Protein 6D0F (pdb70)

Foldseek 3Di:
DDLVVLLVLLVVLDFDFDAFPVVVVVGLVVLLVVVLVSVLSSQVSNPLLVVDDPVVNCLLCLQQVQLLLLLVQLVVCLVPQQWTPSGPVDIGGLVPDVSVLVVLSNVLSPLCNVLVPDPSNSSLLSNLSSLPRCLVVPVSNVSSVVSNVVSLVSQLVVCVVVVDDPVVSVVVSVSSVVVSVSSSVSSVVVLVVVVVPDPDVVVSSSVSD/DLPDDLVRLLVLLVVLDFDFDAFPDAQVVVVVRLLVLLVVVLVSVLSSQCSNPLNVVDDPVVNCQLCLQQSQLLLLLVQLQVCLVPQQWTPSHPVDIGHLVNCPRNHSVLSVLSNVLSPVCVVLPPDPSLSSLLSNLSSLPRRVVPPPSSVSVNVNSLVSQLVVVVVVPHDPVVSVVSSVSSVVSSVSSSVSSVVVLVVVVVVPVHDPVVVVSNVSD/DVVCVVVVD/DDPVVVVVVD

GO terms:
  GO:0045429 positive regulation of nitric oxide biosynthetic process (P, IDA)
  GO:0051000 positive regulation of nitric-oxide synthase activity (P, IDA)
  GO:0005634 nucleus (C, IDA)
  GO:0004879 nuclear receptor activity (F, IC)
  GO:0043401 steroid hormone receptor signaling pathway (P, IC)
  GO:0004879 nuclear receptor activity (F, IMP)
  GO:0043401 steroid hormone receptor signaling pathway (P, IMP)
  GO:0005515 protein binding (F, IPI)
  GO:0042802 identical protein binding (F, IPI)
  GO:0004879 nuclear receptor activity (F, IDA)
  GO:0030520 estrogen receptor signaling pathway (P, IDA)
  GO:0000785 chromatin (C, IDA)
  GO:0071392 cellular response to estradiol stimulus (P, IDA)
  GO:1990837 sequence-specific double-stranded DNA binding (F, IDA)
  GO:0001222 transcription corepressor binding (F, IPI)
  GO:0045944 positive regulation of transcription by RNA polymerase II (P, IDA)
  GO:0051117 ATPase binding (F, IDA)
  GO:0004879 nuclear receptor activity (F, IGI)
  GO:0000978 RNA polymerase II cis-regulatory region sequence-specific DNA binding (F, IDA)
  GO:0001228 DNA-binding transcription activator activity, RNA polymerase II-specific (F, IDA)

Structure (mmCIF, N/CA/C/O backbone):
data_6D0F
#
_entry.id   6D0F
#
_cell.length_a   54.007
_cell.length_b   82.992
_cell.length_c   58.587
_cell.angle_alpha   90.00
_cell.angle_beta   111.04
_cell.angle_gamma   90.00
#
_symmetry.space_group_name_H-M   'P 1 21 1'
#
loop_
_entity.id
_entity.type
_entity.pdbx_description
1 polymer 'Estrogen receptor'
2 polymer 'GRIP Peptide'
3 non-polymer "4,4',4''-[(2R)-butane-1,1,2-triyl]triphenol"
4 water water
#
loop_
_atom_site.group_PDB
_atom_site.id
_atom_site.type_symbol
_atom_site.label_atom_id
_atom_site.label_alt_id
_atom_site.label_comp_id
_atom_site.label_asym_id
_atom_site.label_entity_id
_atom_site.label_seq_id
_atom_site.pdbx_PDB_ins_code
_atom_site.Cartn_x
_atom_site.Cartn_y
_atom_site.Cartn_z
_atom_site.occupancy
_atom_site.B_iso_or_equiv
_atom_site.auth_seq_id
_atom_site.auth_comp_id
_atom_site.auth_asym_id
_atom_site.auth_atom_id
_atom_site.pdbx_PDB_model_num
ATOM 1 N N . LEU A 1 6 ? 16.382 -2.614 60.447 1.00 76.68 310 LEU A N 1
ATOM 2 C CA . LEU A 1 6 ? 16.431 -1.393 59.649 1.00 75.48 310 LEU A CA 1
ATOM 3 C C . LEU A 1 6 ? 16.523 -0.155 60.533 1.00 74.24 310 LEU A C 1
ATOM 4 O O . LEU A 1 6 ? 15.910 -0.093 61.599 1.00 71.39 310 LEU A O 1
ATOM 7 N N . THR A 1 7 ? 17.281 0.836 60.075 1.00 74.25 311 THR A N 1
ATOM 8 C CA . THR A 1 7 ? 17.367 2.114 60.769 1.00 74.74 311 THR A CA 1
ATOM 9 C C . THR A 1 7 ? 16.093 2.914 60.538 1.00 69.40 311 THR A C 1
ATOM 10 O O . THR A 1 7 ? 15.251 2.528 59.726 1.00 66.20 311 THR A O 1
ATOM 14 N N . ALA A 1 8 ? 15.953 4.025 61.254 1.00 69.42 312 ALA A N 1
ATOM 15 C CA . ALA A 1 8 ? 14.774 4.871 61.117 1.00 64.87 312 ALA A CA 1
ATOM 16 C C . ALA A 1 8 ? 14.719 5.431 59.704 1.00 64.19 312 ALA A C 1
ATOM 17 O O . ALA A 1 8 ? 13.653 5.509 59.094 1.00 61.65 312 ALA A O 1
ATOM 19 N N . ASP A 1 9 ? 15.884 5.812 59.192 1.00 71.13 313 ASP A N 1
ATOM 20 C CA . ASP A 1 9 ? 16.007 6.308 57.829 1.00 69.72 313 ASP A CA 1
ATOM 21 C C . ASP A 1 9 ? 15.658 5.216 56.823 1.00 67.10 313 ASP A C 1
ATOM 22 O O . ASP A 1 9 ? 15.055 5.485 55.783 1.00 65.55 313 ASP A O 1
ATOM 27 N N . GLN A 1 10 ? 16.033 3.982 57.147 1.00 66.96 314 GLN A N 1
ATOM 28 C CA . GLN A 1 10 ? 15.784 2.843 56.271 1.00 66.80 314 GLN A CA 1
ATOM 29 C C . GLN A 1 10 ? 14.318 2.428 56.286 1.00 61.20 314 GLN A C 1
ATOM 30 O O . GLN A 1 10 ? 13.785 1.974 55.273 1.00 61.00 314 GLN A O 1
ATOM 32 N N . MET A 1 11 ? 13.674 2.576 57.440 1.00 61.77 315 MET A N 1
ATOM 33 C CA . MET A 1 11 ? 12.248 2.297 57.560 1.00 57.40 315 MET A CA 1
ATOM 34 C C . MET A 1 11 ? 11.441 3.223 56.658 1.00 54.68 315 MET A C 1
ATOM 35 O O . MET A 1 11 ? 10.560 2.777 55.922 1.00 53.65 315 MET A O 1
ATOM 40 N N . VAL A 1 12 ? 11.755 4.513 56.716 1.00 55.02 316 VAL A N 1
ATOM 41 C CA . VAL A 1 12 ? 11.066 5.511 55.909 1.00 53.35 316 VAL A CA 1
ATOM 42 C C . VAL A 1 12 ? 11.284 5.285 54.416 1.00 56.44 316 VAL A C 1
ATOM 43 O O . VAL A 1 12 ? 10.341 5.345 53.628 1.00 57.25 316 VAL A O 1
ATOM 47 N N . SER A 1 13 ? 12.529 5.014 54.035 1.00 55.17 317 SER A N 1
ATOM 48 C CA . SER A 1 13 ? 12.873 4.813 52.631 1.00 57.25 317 SER A CA 1
ATOM 49 C C . SER A 1 13 ? 12.167 3.584 52.068 1.00 54.93 317 SER A C 1
ATOM 50 O O . SER A 1 13 ? 11.720 3.584 50.921 1.00 54.02 317 SER A O 1
ATOM 53 N N . ALA A 1 14 ? 12.070 2.539 52.884 1.00 56.13 318 ALA A N 1
ATOM 54 C CA . ALA A 1 14 ? 11.382 1.319 52.482 1.00 56.18 318 ALA A CA 1
ATOM 55 C C . ALA A 1 14 ? 9.903 1.584 52.236 1.00 55.54 318 ALA A C 1
ATOM 56 O O . ALA A 1 14 ? 9.338 1.122 51.245 1.00 58.05 318 ALA A O 1
ATOM 58 N N . LEU A 1 15 ? 9.282 2.333 53.143 1.00 53.52 319 LEU A N 1
ATOM 59 C CA . LEU A 1 15 ? 7.860 2.645 53.040 1.00 48.73 319 LEU A CA 1
ATOM 60 C C . LEU A 1 15 ? 7.550 3.593 51.884 1.00 46.99 319 LEU A C 1
ATOM 61 O O . LEU A 1 15 ? 6.606 3.366 51.127 1.00 45.87 319 LEU A O 1
ATOM 66 N N . LEU A 1 16 ? 8.341 4.655 51.758 1.00 47.96 320 LEU A N 1
ATOM 67 C CA . LEU A 1 16 ? 8.132 5.649 50.706 1.00 48.73 320 LEU A CA 1
ATOM 68 C C . LEU A 1 16 ? 8.228 5.052 49.306 1.00 51.93 320 LEU A C 1
ATOM 69 O O . LEU A 1 16 ? 7.459 5.415 48.416 1.00 53.92 320 LEU A O 1
ATOM 74 N N . ASP A 1 17 ? 9.168 4.133 49.116 1.00 51.68 321 ASP A N 1
ATOM 75 C CA . ASP A 1 17 ? 9.385 3.522 47.809 1.00 54.30 321 ASP A CA 1
ATOM 76 C C . ASP A 1 17 ? 8.339 2.447 47.541 1.00 52.91 321 ASP A C 1
ATOM 77 O O . ASP A 1 17 ? 8.151 2.014 46.404 1.00 54.37 321 ASP A O 1
ATOM 79 N N . ALA A 1 18 ? 7.657 2.022 48.599 1.00 51.61 322 ALA A N 1
ATOM 80 C CA . ALA A 1 18 ? 6.650 0.978 48.488 1.00 50.18 322 ALA A CA 1
ATOM 81 C C . ALA A 1 18 ? 5.273 1.567 48.210 1.00 48.28 322 ALA A C 1
ATOM 82 O O . ALA A 1 18 ? 4.302 0.830 48.044 1.00 50.32 322 ALA A O 1
ATOM 84 N N . GLU A 1 19 ? 5.196 2.895 48.161 1.00 45.40 323 GLU A N 1
ATOM 85 C CA . GLU A 1 19 ? 3.928 3.593 47.957 1.00 37.92 323 GLU A CA 1
ATOM 86 C C . GLU A 1 19 ? 3.227 3.180 46.669 1.00 45.51 323 GLU A C 1
ATOM 87 O O . GLU A 1 19 ? 3.850 3.110 45.611 1.00 48.02 323 GLU A O 1
ATOM 93 N N . PRO A 1 20 ? 1.920 2.895 46.765 1.00 44.63 324 PRO A N 1
ATOM 94 C CA . PRO A 1 20 ? 1.094 2.584 45.596 1.00 44.35 324 PRO A CA 1
ATOM 95 C C . PRO A 1 20 ? 0.848 3.830 44.757 1.00 47.16 324 PRO A C 1
ATOM 96 O O . PRO A 1 20 ? 0.870 4.936 45.295 1.00 49.90 324 PRO A O 1
ATOM 100 N N . PRO A 1 21 ? 0.620 3.659 43.449 1.00 45.38 325 PRO A N 1
ATOM 101 C CA . PRO A 1 21 ? 0.352 4.819 42.595 1.00 39.20 325 PRO A CA 1
ATOM 102 C C . PRO A 1 21 ? -1.031 5.411 42.833 1.00 45.08 325 PRO A C 1
ATOM 103 O O . PRO A 1 21 ? -1.903 4.740 43.386 1.00 41.71 325 PRO A O 1
ATOM 107 N N . ILE A 1 22 ? -1.223 6.659 42.421 1.00 48.85 326 ILE A N 1
ATOM 108 C CA . ILE A 1 22 ? -2.540 7.279 42.471 1.00 48.43 326 ILE A CA 1
ATOM 109 C C . ILE A 1 22 ? -3.292 6.972 41.182 1.00 50.57 326 ILE A C 1
ATOM 110 O O . ILE A 1 22 ? -2.952 7.485 40.115 1.00 53.55 326 ILE A O 1
ATOM 115 N N . LEU A 1 23 ? -4.315 6.131 41.287 1.00 47.69 327 LEU A N 1
ATOM 116 C CA . LEU A 1 23 ? -5.039 5.653 40.117 1.00 48.65 327 LEU A CA 1
ATOM 117 C C . LEU A 1 23 ? -6.064 6.671 39.625 1.00 51.41 327 LEU A C 1
ATOM 118 O O . LEU A 1 23 ? -6.459 7.574 40.362 1.00 51.90 327 LEU A O 1
ATOM 123 N N . TYR A 1 24 ? -6.487 6.518 38.374 1.00 43.88 328 TYR A N 1
ATOM 124 C CA . TYR A 1 24 ? -7.512 7.378 37.792 1.00 53.82 328 TYR A CA 1
ATOM 125 C C . TYR A 1 24 ? -8.856 6.665 37.722 1.00 53.85 328 TYR A C 1
ATOM 126 O O . TYR A 1 24 ? -8.933 5.449 37.893 1.00 50.32 328 TYR A O 1
ATOM 135 N N . SER A 1 25 ? -9.914 7.431 37.470 1.00 60.22 329 SER A N 1
ATOM 136 C CA . SER A 1 25 ? -11.246 6.863 37.295 1.00 62.77 329 SER A CA 1
ATOM 137 C C . SER A 1 25 ? -11.787 7.134 35.895 1.00 68.23 329 SER A C 1
ATOM 138 O O . SER A 1 25 ? -11.304 8.023 35.194 1.00 73.25 329 SER A O 1
ATOM 141 N N . GLU A 1 26 ? -12.794 6.364 35.497 1.00 65.55 330 GLU A N 1
ATOM 142 C CA . GLU A 1 26 ? -13.387 6.507 34.173 1.00 72.21 330 GLU A CA 1
ATOM 143 C C . GLU A 1 26 ? -14.376 7.669 34.138 1.00 75.41 330 GLU A C 1
ATOM 144 O O . GLU A 1 26 ? -15.564 7.477 33.878 1.00 78.52 330 GLU A O 1
ATOM 146 N N . ALA A 1 36 ? -25.683 5.883 42.798 1.00 72.72 340 ALA A N 1
ATOM 147 C CA . ALA A 1 36 ? -25.634 4.929 41.703 1.00 73.72 340 ALA A CA 1
ATOM 148 C C . ALA A 1 36 ? -24.647 5.386 40.640 1.00 74.23 340 ALA A C 1
ATOM 149 O O . ALA A 1 36 ? -23.865 4.584 40.117 1.00 72.19 340 ALA A O 1
ATOM 151 N N . SER A 1 37 ? -24.684 6.679 40.328 1.00 82.53 341 SER A N 1
ATOM 152 C CA . SER A 1 37 ? -23.728 7.265 39.392 1.00 82.41 341 SER A CA 1
ATOM 153 C C . SER A 1 37 ? -22.325 7.290 39.991 1.00 76.36 341 SER A C 1
ATOM 154 O O . SER A 1 37 ? -21.368 6.825 39.392 1.00 76.41 341 SER A O 1
ATOM 157 N N . MET A 1 38 ? -22.227 7.849 41.190 1.00 77.00 342 MET A N 1
ATOM 158 C CA . MET A 1 38 ? -20.961 8.020 41.891 1.00 69.11 342 MET A CA 1
ATOM 159 C C . MET A 1 38 ? -20.399 6.723 42.446 1.00 64.33 342 MET A C 1
ATOM 160 O O . MET A 1 38 ? -19.198 6.474 42.372 1.00 63.85 342 MET A O 1
ATOM 162 N N . MET A 1 39 ? -21.280 5.904 43.009 1.00 67.68 343 MET A N 1
ATOM 163 C CA . MET A 1 39 ? -20.886 4.662 43.663 1.00 65.00 343 MET A CA 1
ATOM 164 C C . MET A 1 39 ? -20.271 3.651 42.701 1.00 66.11 343 MET A C 1
ATOM 165 O O . MET A 1 39 ? -19.477 2.803 43.109 1.00 64.91 343 MET A O 1
ATOM 170 N N . GLY A 1 40 ? -20.639 3.738 41.428 1.00 66.84 344 GLY A N 1
ATOM 171 C CA . GLY A 1 40 ? -20.044 2.887 40.416 1.00 67.59 344 GLY A CA 1
ATOM 172 C C . GLY A 1 40 ? -18.566 3.197 40.268 1.00 62.52 344 GLY A C 1
ATOM 173 O O . GLY A 1 40 ? -17.729 2.294 40.242 1.00 61.90 344 GLY A O 1
ATOM 174 N N . LEU A 1 41 ? -18.253 4.487 40.176 1.00 64.06 345 LEU A N 1
ATOM 175 C CA . LEU A 1 41 ? -16.876 4.949 40.025 1.00 59.71 345 LEU A CA 1
ATOM 176 C C . LEU A 1 41 ? -16.008 4.597 41.229 1.00 56.18 345 LEU A C 1
ATOM 177 O O . LEU A 1 41 ? -14.905 4.073 41.076 1.00 56.06 345 LEU A O 1
ATOM 182 N N . LEU A 1 42 ? -16.514 4.891 42.423 1.00 57.42 346 LEU A N 1
ATOM 183 C CA . LEU A 1 42 ? -15.758 4.675 43.653 1.00 54.21 346 LEU A CA 1
ATOM 184 C C . LEU A 1 42 ? -15.439 3.200 43.873 1.00 55.89 346 LEU A C 1
ATOM 185 O O . LEU A 1 42 ? -14.334 2.852 44.288 1.00 55.73 346 LEU A O 1
ATOM 190 N N . THR A 1 43 ? -16.413 2.340 43.596 1.00 51.38 347 THR A N 1
ATOM 191 C CA . THR A 1 43 ? -16.222 0.901 43.734 1.00 53.12 347 THR A CA 1
ATOM 192 C C . THR A 1 43 ? -15.175 0.408 42.740 1.00 54.37 347 THR A C 1
ATOM 193 O O . THR A 1 43 ? -14.280 -0.358 43.096 1.00 53.20 347 THR A O 1
ATOM 197 N N . ASN A 1 44 ? -15.293 0.861 41.494 1.00 56.56 348 ASN A N 1
ATOM 198 C CA . ASN A 1 44 ? -14.325 0.534 40.453 1.00 57.04 348 ASN A CA 1
ATOM 199 C C . ASN A 1 44 ? -12.922 0.996 40.828 1.00 52.29 348 ASN A C 1
ATOM 200 O O . ASN A 1 44 ? -11.944 0.282 40.610 1.00 51.56 348 ASN A O 1
ATOM 205 N N . LEU A 1 45 ? -12.835 2.198 41.389 1.00 53.86 349 LEU A N 1
ATOM 206 C CA . LEU A 1 45 ? -11.560 2.759 41.823 1.00 49.04 349 LEU A CA 1
ATOM 207 C C . LEU A 1 45 ? -10.970 1.969 42.988 1.00 48.39 349 LEU A C 1
ATOM 208 O O . LEU A 1 45 ? -9.794 1.604 42.972 1.00 48.85 349 LEU A O 1
ATOM 213 N N . ALA A 1 46 ? -11.794 1.712 43.999 1.00 45.66 350 ALA A N 1
ATOM 214 C CA . ALA A 1 46 ? -11.356 0.979 45.180 1.00 44.81 350 ALA A CA 1
ATOM 215 C C . ALA A 1 46 ? -10.924 -0.436 44.814 1.00 46.56 350 ALA A C 1
ATOM 216 O O . ALA A 1 46 ? -9.972 -0.970 45.379 1.00 44.84 350 ALA A O 1
ATOM 218 N N . ASP A 1 47 ? -11.625 -1.032 43.856 1.00 49.05 351 ASP A N 1
ATOM 219 C CA . ASP A 1 47 ? -11.335 -2.398 43.442 1.00 53.14 351 ASP A CA 1
ATOM 220 C C . ASP A 1 47 ? -9.979 -2.505 42.752 1.00 52.56 351 ASP A C 1
ATOM 221 O O . ASP A 1 47 ? -9.281 -3.510 42.891 1.00 54.39 351 ASP A O 1
ATOM 226 N N . ARG A 1 48 ? -9.608 -1.471 42.005 1.00 47.91 352 ARG A N 1
ATOM 227 C CA . ARG A 1 48 ? -8.306 -1.445 41.352 1.00 46.96 352 ARG A CA 1
ATOM 228 C C . ARG A 1 48 ? -7.212 -1.088 42.356 1.00 43.97 352 ARG A C 1
ATOM 229 O O . ARG A 1 48 ? -6.097 -1.602 42.278 1.00 44.50 352 ARG A O 1
ATOM 237 N N . GLU A 1 49 ? -7.543 -0.214 43.301 1.00 46.11 353 GLU A N 1
ATOM 238 C CA . GLU A 1 49 ? -6.614 0.157 44.364 1.00 43.38 353 GLU A CA 1
ATOM 239 C C . GLU A 1 49 ? -6.250 -1.031 45.248 1.00 44.13 353 GLU A C 1
ATOM 240 O O . GLU A 1 49 ? -5.107 -1.155 45.689 1.00 45.46 353 GLU A O 1
ATOM 246 N N . LEU A 1 50 ? -7.226 -1.898 45.505 1.00 44.82 354 LEU A N 1
ATOM 247 C CA . LEU A 1 50 ? -7.021 -3.057 46.370 1.00 46.28 354 LEU A CA 1
ATOM 248 C C . LEU A 1 50 ? -5.891 -3.944 45.876 1.00 47.88 354 LEU A C 1
ATOM 249 O O . LEU A 1 50 ? -5.140 -4.510 46.670 1.00 48.82 354 LEU A O 1
ATOM 254 N N . VAL A 1 51 ? -5.779 -4.063 44.559 1.00 47.85 355 VAL A N 1
ATOM 255 C CA . VAL A 1 51 ? -4.735 -4.873 43.952 1.00 48.47 355 VAL A CA 1
ATOM 256 C C . VAL A 1 51 ? -3.359 -4.301 44.276 1.00 45.62 355 VAL A C 1
ATOM 257 O O . VAL A 1 51 ? -2.418 -5.039 44.570 1.00 46.68 355 VAL A O 1
ATOM 261 N N . HIS A 1 52 ? -3.255 -2.977 44.239 1.00 43.38 356 HIS A N 1
ATOM 262 C CA . HIS A 1 52 ? -2.002 -2.297 44.541 1.00 41.75 356 HIS A CA 1
ATOM 263 C C . HIS A 1 52 ? -1.706 -2.303 46.038 1.00 43.11 356 HIS A C 1
ATOM 264 O O . HIS A 1 52 ? -0.545 -2.360 46.447 1.00 46.22 356 HIS A O 1
ATOM 271 N N . MET A 1 53 ? -2.759 -2.245 46.850 1.00 41.66 357 MET A N 1
ATOM 272 C CA . MET A 1 53 ? -2.617 -2.284 48.303 1.00 40.28 357 MET A CA 1
ATOM 273 C C . MET A 1 53 ? -1.966 -3.579 48.770 1.00 44.32 357 MET A C 1
ATOM 274 O O . MET A 1 53 ? -1.119 -3.577 49.664 1.00 43.95 357 MET A O 1
ATOM 279 N N . ILE A 1 54 ? -2.376 -4.682 48.155 1.00 46.69 358 ILE A N 1
ATOM 280 C CA . ILE A 1 54 ? -1.837 -5.996 48.471 1.00 50.25 358 ILE A CA 1
ATOM 281 C C . ILE A 1 54 ? -0.340 -6.092 48.218 1.00 52.34 358 ILE A C 1
ATOM 282 O O . ILE A 1 54 ? 0.415 -6.580 49.061 1.00 55.80 358 ILE A O 1
ATOM 287 N N . ASN A 1 55 ? 0.089 -5.599 47.063 1.00 47.71 359 ASN A N 1
ATOM 288 C CA . ASN A 1 55 ? 1.499 -5.615 46.709 1.00 50.47 359 ASN A CA 1
ATOM 289 C C . ASN A 1 55 ? 2.279 -4.623 47.558 1.00 49.10 359 ASN A C 1
ATOM 290 O O . ASN A 1 55 ? 3.463 -4.820 47.831 1.00 51.83 359 ASN A O 1
ATOM 295 N N . TRP A 1 56 ? 1.607 -3.551 47.965 1.00 50.35 360 TRP A N 1
ATOM 296 C CA . TRP A 1 56 ? 2.187 -2.594 48.899 1.00 46.87 360 TRP A CA 1
ATOM 297 C C . TRP A 1 56 ? 2.385 -3.240 50.266 1.00 47.31 360 TRP A C 1
ATOM 298 O O . TRP A 1 56 ? 3.405 -3.026 50.922 1.00 46.84 360 TRP A O 1
ATOM 309 N N . ALA A 1 57 ? 1.399 -4.028 50.685 1.00 47.08 361 ALA A N 1
ATOM 310 C CA . ALA A 1 57 ? 1.423 -4.689 51.987 1.00 49.46 361 ALA A CA 1
ATOM 311 C C . ALA A 1 57 ? 2.639 -5.598 52.151 1.00 54.24 361 ALA A C 1
ATOM 312 O O . ALA A 1 57 ? 3.238 -5.651 53.224 1.00 52.95 361 ALA A O 1
ATOM 314 N N . LYS A 1 58 ? 2.994 -6.314 51.087 1.00 56.41 362 LYS A N 1
ATOM 315 C CA . LYS A 1 58 ? 4.146 -7.211 51.118 1.00 60.28 362 LYS A CA 1
ATOM 316 C C . LYS A 1 58 ? 5.444 -6.458 51.383 1.00 60.71 362 LYS A C 1
ATOM 317 O O . LYS A 1 58 ? 6.355 -6.978 52.029 1.00 63.46 362 LYS A O 1
ATOM 323 N N . ARG A 1 59 ? 5.517 -5.228 50.888 1.00 55.91 363 ARG A N 1
ATOM 324 C CA . ARG A 1 59 ? 6.738 -4.440 50.983 1.00 56.76 363 ARG A CA 1
ATOM 325 C C . ARG A 1 59 ? 6.821 -3.705 52.315 1.00 55.37 363 ARG A C 1
ATOM 326 O O . ARG A 1 59 ? 7.827 -3.064 52.619 1.00 56.37 363 ARG A O 1
ATOM 334 N N . VAL A 1 60 ? 5.758 -3.801 53.106 1.00 58.10 364 VAL A N 1
ATOM 335 C CA . VAL A 1 60 ? 5.761 -3.243 54.451 1.00 55.79 364 VAL A CA 1
ATOM 336 C C . VAL A 1 60 ? 6.583 -4.161 55.351 1.00 59.32 364 VAL A C 1
ATOM 337 O O . VAL A 1 60 ? 6.227 -5.324 55.542 1.00 60.69 364 VAL A O 1
ATOM 341 N N . PRO A 1 61 ? 7.694 -3.640 55.895 1.00 55.73 365 PRO A N 1
ATOM 342 C CA . PRO A 1 61 ? 8.654 -4.403 56.702 1.00 58.32 365 PRO A CA 1
ATOM 343 C C . PRO A 1 61 ? 8.015 -5.228 57.816 1.00 60.49 365 PRO A C 1
ATOM 344 O O . PRO A 1 61 ? 7.378 -4.673 58.710 1.00 61.58 365 PRO A O 1
ATOM 348 N N . GLY A 1 62 ? 8.185 -6.545 57.748 1.00 63.82 366 GLY A N 1
ATOM 349 C CA . GLY A 1 62 ? 7.688 -7.436 58.780 1.00 65.15 366 GLY A CA 1
ATOM 350 C C . GLY A 1 62 ? 6.371 -8.111 58.451 1.00 64.92 366 GLY A C 1
ATOM 351 O O . GLY A 1 62 ? 5.943 -9.023 59.160 1.00 67.70 366 GLY A O 1
ATOM 352 N N . PHE A 1 63 ? 5.727 -7.677 57.373 1.00 63.97 367 PHE A N 1
ATOM 353 C CA . PHE A 1 63 ? 4.411 -8.199 57.028 1.00 62.31 367 PHE A CA 1
ATOM 354 C C . PHE A 1 63 ? 4.502 -9.603 56.439 1.00 64.81 367 PHE A C 1
ATOM 355 O O . PHE A 1 63 ? 3.709 -10.479 56.785 1.00 64.98 367 PHE A O 1
ATOM 363 N N . VAL A 1 64 ? 5.472 -9.818 55.557 1.00 64.85 368 VAL A N 1
ATOM 364 C CA . VAL A 1 64 ? 5.627 -11.118 54.914 1.00 67.67 368 VAL A CA 1
ATOM 365 C C . VAL A 1 64 ? 6.284 -12.130 55.850 1.00 70.79 368 VAL A C 1
ATOM 366 O O . VAL A 1 64 ? 6.294 -13.330 55.569 1.00 73.57 368 VAL A O 1
ATOM 370 N N . ASP A 1 65 ? 6.842 -11.643 56.955 1.00 67.51 369 ASP A N 1
ATOM 371 C CA . ASP A 1 65 ? 7.385 -12.527 57.980 1.00 69.47 369 ASP A CA 1
ATOM 372 C C . ASP A 1 65 ? 6.254 -13.257 58.692 1.00 69.24 369 ASP A C 1
ATOM 373 O O . ASP A 1 65 ? 6.444 -14.350 59.224 1.00 74.25 369 ASP A O 1
ATOM 378 N N . LEU A 1 66 ? 5.076 -12.641 58.707 1.00 69.47 370 LEU A N 1
ATOM 379 C CA . LEU A 1 66 ? 3.909 -13.255 59.323 1.00 63.88 370 LEU A CA 1
ATOM 380 C C . LEU A 1 66 ? 3.403 -14.396 58.454 1.00 65.99 370 LEU A C 1
ATOM 381 O O . LEU A 1 66 ? 3.731 -14.478 57.270 1.00 65.83 370 LEU A O 1
ATOM 386 N N . THR A 1 67 ? 2.604 -15.277 59.046 1.00 67.73 371 THR A N 1
ATOM 387 C CA . THR A 1 67 ? 2.011 -16.385 58.310 1.00 70.47 371 THR A CA 1
ATOM 388 C C . THR A 1 67 ? 1.003 -15.865 57.293 1.00 66.64 371 THR A C 1
ATOM 389 O O . THR A 1 67 ? 0.422 -14.798 57.479 1.00 61.74 371 THR A O 1
ATOM 393 N N . LEU A 1 68 ? 0.801 -16.624 56.221 1.00 71.43 372 LEU A N 1
ATOM 394 C CA . LEU A 1 68 ? -0.144 -16.245 55.176 1.00 71.76 372 LEU A CA 1
ATOM 395 C C . LEU A 1 68 ? -1.566 -16.103 55.717 1.00 71.31 372 LEU A C 1
ATOM 396 O O . LEU A 1 68 ? -2.344 -15.283 55.229 1.00 69.03 372 LEU A O 1
ATOM 398 N N . HIS A 1 69 ? -1.897 -16.901 56.728 1.00 72.03 373 HIS A N 1
ATOM 399 C CA . HIS A 1 69 ? -3.194 -16.803 57.388 1.00 72.23 373 HIS A CA 1
ATOM 400 C C . HIS A 1 69 ? -3.385 -15.447 58.064 1.00 67.84 373 HIS A C 1
ATOM 401 O O . HIS A 1 69 ? -4.446 -14.831 57.954 1.00 66.10 373 HIS A O 1
ATOM 403 N N . ASP A 1 70 ? -2.350 -14.988 58.758 1.00 66.70 374 ASP A N 1
ATOM 404 C CA . ASP A 1 70 ? -2.409 -13.725 59.484 1.00 63.18 374 ASP A CA 1
ATOM 405 C C . ASP A 1 70 ? -2.388 -12.511 58.556 1.00 62.60 374 ASP A C 1
ATOM 406 O O . ASP A 1 70 ? -3.064 -11.518 58.823 1.00 60.79 374 ASP A O 1
ATOM 411 N N . GLN A 1 71 ? -1.616 -12.596 57.473 1.00 61.83 375 GLN A N 1
ATOM 412 C CA . GLN A 1 71 ? -1.503 -11.500 56.509 1.00 59.28 375 GLN A CA 1
ATOM 413 C C . GLN A 1 71 ? -2.846 -11.075 55.911 1.00 57.92 375 GLN A C 1
ATOM 414 O O . GLN A 1 71 ? -3.111 -9.886 55.767 1.00 55.69 375 GLN A O 1
ATOM 420 N N . VAL A 1 72 ? -3.678 -12.054 55.564 1.00 61.23 376 VAL A N 1
ATOM 421 C CA . VAL A 1 72 ? -5.031 -11.829 55.057 1.00 62.05 376 VAL A CA 1
ATOM 422 C C . VAL A 1 72 ? -5.960 -11.282 56.144 1.00 60.23 376 VAL A C 1
ATOM 423 O O . VAL A 1 72 ? -6.769 -10.416 55.852 1.00 59.66 376 VAL A O 1
ATOM 427 N N . HIS A 1 73 ? -5.884 -11.788 57.379 1.00 59.04 377 HIS A N 1
ATOM 428 C CA . HIS A 1 73 ? -6.771 -11.278 58.442 1.00 58.24 377 HIS A CA 1
ATOM 429 C C . HIS A 1 73 ? -6.533 -9.774 58.622 1.00 51.33 377 HIS A C 1
ATOM 430 O O . HIS A 1 73 ? -7.481 -8.989 58.695 1.00 48.74 377 HIS A O 1
ATOM 437 N N . LEU A 1 74 ? -5.263 -9.381 58.655 1.00 50.56 378 LEU A N 1
ATOM 438 C CA . LEU A 1 74 ? -4.889 -7.979 58.797 1.00 46.65 378 LEU A CA 1
ATOM 439 C C . LEU A 1 74 ? -5.415 -7.127 57.644 1.00 46.70 378 LEU A C 1
ATOM 440 O O . LEU A 1 74 ? -5.964 -6.051 57.866 1.00 44.15 378 LEU A O 1
ATOM 445 N N . LEU A 1 75 ? -5.249 -7.611 56.416 1.00 47.71 379 LEU A N 1
ATOM 446 C CA . LEU A 1 75 ? -5.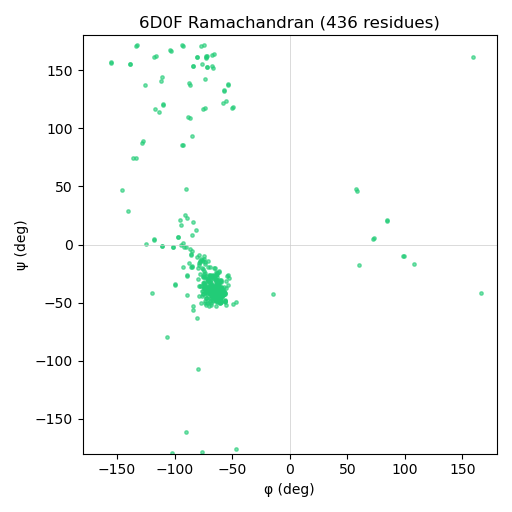722 -6.880 55.241 1.00 48.49 379 LEU A CA 1
ATOM 447 C C . LEU A 1 75 ? -7.245 -6.828 55.164 1.00 49.20 379 LEU A C 1
ATOM 448 O O . LEU A 1 75 ? -7.821 -5.803 54.801 1.00 47.79 379 LEU A O 1
ATOM 453 N N . GLU A 1 76 ? -7.893 -7.934 55.513 1.00 49.39 380 GLU A N 1
ATOM 454 C CA . GLU A 1 76 ? -9.349 -8.015 55.464 1.00 51.60 380 GLU A CA 1
ATOM 455 C C . GLU A 1 76 ? -10.007 -7.047 56.438 1.00 47.82 380 GLU A C 1
ATOM 456 O O . GLU A 1 76 ? -11.112 -6.565 56.195 1.00 47.85 380 GLU A O 1
ATOM 462 N N . CYS A 1 77 ? -9.322 -6.766 57.541 1.00 47.31 381 CYS A N 1
ATOM 463 C CA . CYS A 1 77 ? -9.865 -5.890 58.571 1.00 43.88 381 CYS A CA 1
ATOM 464 C C . CYS A 1 77 ? -9.519 -4.420 58.346 1.00 41.36 381 CYS A C 1
ATOM 465 O O . CYS A 1 77 ? -10.257 -3.533 58.770 1.00 40.20 381 CYS A O 1
ATOM 468 N N . ALA A 1 78 ? -8.404 -4.164 57.668 1.00 42.61 382 ALA A N 1
ATOM 469 C CA . ALA A 1 78 ? -7.874 -2.806 57.575 1.00 38.34 382 ALA A CA 1
ATOM 470 C C . ALA A 1 78 ? -7.961 -2.177 56.187 1.00 35.80 382 ALA A C 1
ATOM 471 O O . ALA A 1 78 ? -7.566 -1.024 56.016 1.00 33.00 382 ALA A O 1
ATOM 473 N N . TRP A 1 79 ? -8.471 -2.916 55.204 1.00 36.79 383 TRP A N 1
ATOM 474 C CA . TRP A 1 79 ? -8.395 -2.472 53.810 1.00 37.42 383 TRP A CA 1
ATOM 475 C C . TRP A 1 79 ? -9.095 -1.134 53.576 1.00 36.46 383 TRP A C 1
ATOM 476 O O . TRP A 1 79 ? -8.582 -0.284 52.849 1.00 36.94 383 TRP A O 1
ATOM 487 N N . LEU A 1 80 ? -10.258 -0.939 54.191 1.00 37.01 384 LEU A N 1
ATOM 488 C CA . LEU A 1 80 ? -11.008 0.297 53.989 1.00 35.57 384 LEU A CA 1
ATOM 489 C C . LEU A 1 80 ? -10.361 1.462 54.735 1.00 32.62 384 LEU A C 1
ATOM 490 O O . LEU A 1 80 ? -10.349 2.590 54.240 1.00 29.51 384 LEU A O 1
ATOM 495 N N . GLU A 1 81 ? -9.831 1.186 55.925 1.00 32.27 385 GLU A N 1
ATOM 496 C CA . GLU A 1 81 ? -9.064 2.184 56.669 1.00 29.85 385 GLU A CA 1
ATOM 497 C C . GLU A 1 81 ? -7.905 2.694 55.825 1.00 29.50 385 GLU A C 1
ATOM 498 O O . GLU A 1 81 ? -7.680 3.900 55.718 1.00 28.47 385 GLU A O 1
ATOM 504 N N . ILE A 1 82 ? -7.175 1.758 55.227 1.00 29.39 386 ILE A N 1
ATOM 505 C CA . ILE A 1 82 ? -6.027 2.084 54.394 1.00 31.39 386 ILE A CA 1
ATOM 506 C C . ILE A 1 82 ? -6.457 2.875 53.159 1.00 34.74 386 ILE A C 1
ATOM 507 O O . ILE A 1 82 ? -5.784 3.825 52.758 1.00 36.64 386 ILE A O 1
ATOM 512 N N . LEU A 1 83 ? -7.585 2.491 52.568 1.00 32.42 387 LEU A N 1
ATOM 513 C CA . LEU A 1 83 ? -8.140 3.229 51.436 1.00 32.35 387 LEU A CA 1
ATOM 514 C C . LEU A 1 83 ? -8.539 4.645 51.827 1.00 31.56 387 LEU A C 1
ATOM 515 O O . LEU A 1 83 ? -8.321 5.592 51.073 1.00 32.01 387 LEU A O 1
ATOM 520 N N . MET A 1 84 ? -9.127 4.784 53.010 1.00 36.27 388 MET A N 1
ATOM 521 C CA . MET A 1 84 ? -9.640 6.074 53.457 1.00 34.24 388 MET A CA 1
ATOM 522 C C . MET A 1 84 ? -8.532 7.051 53.839 1.00 31.48 388 MET A C 1
ATOM 523 O O . MET A 1 84 ? -8.569 8.213 53.436 1.00 34.35 388 MET A O 1
ATOM 528 N N . ILE A 1 85 ? -7.549 6.589 54.609 1.00 29.65 389 ILE A N 1
ATOM 529 C CA . ILE A 1 85 ? -6.445 7.460 55.006 1.00 28.12 389 ILE A CA 1
ATOM 530 C C . ILE A 1 85 ? -5.640 7.895 53.780 1.00 30.72 389 ILE A C 1
ATOM 531 O O . ILE A 1 85 ? -5.089 8.994 53.752 1.00 31.07 389 ILE A O 1
ATOM 536 N N . GLY A 1 86 ? -5.589 7.037 52.764 1.00 33.67 390 GLY A N 1
ATOM 537 C CA . GLY A 1 86 ? -4.982 7.395 51.495 1.00 33.78 390 GLY A CA 1
ATOM 538 C C . GLY A 1 86 ? -5.755 8.529 50.848 1.00 32.54 390 GLY A C 1
ATOM 539 O O . GLY A 1 86 ? -5.170 9.504 50.370 1.00 31.25 390 GLY A O 1
ATOM 540 N N . LEU A 1 87 ? -7.079 8.395 50.839 1.00 32.84 391 LEU A N 1
ATOM 541 C CA . LEU A 1 87 ? -7.966 9.419 50.294 1.00 37.30 391 LEU A CA 1
ATOM 542 C C . LEU A 1 87 ? -7.810 10.739 51.033 1.00 35.20 391 LEU A C 1
ATOM 543 O O . LEU A 1 87 ? -7.676 11.798 50.419 1.00 35.62 391 LEU A O 1
ATOM 548 N N . VAL A 1 88 ? -7.839 10.659 52.358 1.00 35.21 392 VAL A N 1
ATOM 549 C CA . VAL A 1 88 ? -7.661 11.820 53.219 1.00 34.62 392 VAL A CA 1
ATOM 550 C C . VAL A 1 88 ? -6.327 12.513 52.941 1.00 37.16 392 VAL A C 1
ATOM 551 O O . VAL A 1 88 ? -6.252 13.742 52.879 1.00 40.12 392 VAL A O 1
ATOM 555 N N . TRP A 1 89 ? -5.283 11.712 52.752 1.00 33.18 393 TRP A N 1
ATOM 556 C CA . TRP A 1 89 ? -3.939 12.224 52.496 1.00 35.83 393 TRP A CA 1
ATOM 557 C C . TRP A 1 89 ? -3.787 13.028 51.206 1.00 39.78 393 TRP A C 1
ATOM 558 O O . TRP A 1 89 ? -3.236 14.129 51.223 1.00 41.90 393 TRP A O 1
ATOM 569 N N . ARG A 1 90 ? -4.266 12.490 50.089 1.00 39.66 394 ARG A N 1
ATOM 570 C CA . ARG A 1 90 ? -4.134 13.198 48.817 1.00 41.64 394 ARG A CA 1
ATOM 571 C C . ARG A 1 90 ? -5.089 14.388 48.736 1.00 44.13 394 ARG A C 1
ATOM 572 O O . ARG A 1 90 ? -4.943 15.253 47.872 1.00 47.76 394 ARG A O 1
ATOM 580 N N . SER A 1 91 ? -6.068 14.424 49.635 1.00 44.56 395 SER A N 1
ATOM 581 C CA . SER A 1 91 ? -7.054 15.500 49.657 1.00 46.15 395 SER A CA 1
ATOM 582 C C . SER A 1 91 ? -6.637 16.630 50.599 1.00 46.42 395 SER A C 1
ATOM 583 O O . SER A 1 91 ? -7.369 17.606 50.766 1.00 48.14 395 SER A O 1
ATOM 586 N N . MET A 1 92 ? -5.463 16.487 51.210 1.00 51.51 396 MET A N 1
ATOM 587 C CA . MET A 1 92 ? -4.971 17.447 52.198 1.00 51.45 396 MET A CA 1
ATOM 588 C C . MET A 1 92 ? -4.919 18.884 51.692 1.00 52.98 396 MET A C 1
ATOM 589 O O . MET A 1 92 ? -5.442 19.796 52.331 1.00 54.72 396 MET A O 1
ATOM 594 N N . GLU A 1 93 ? -4.285 19.079 50.542 1.00 57.06 397 GLU A N 1
ATOM 595 C CA . GLU A 1 93 ? -4.095 20.416 49.991 1.00 59.97 397 GLU A CA 1
ATOM 596 C C . GLU A 1 93 ? -5.232 20.827 49.056 1.00 59.29 397 GLU A C 1
ATOM 597 O O . GLU A 1 93 ? -5.052 21.664 48.173 1.00 62.00 397 GLU A O 1
ATOM 603 N N . HIS A 1 94 ? -6.403 20.234 49.267 1.00 59.07 398 HIS A N 1
ATOM 604 C CA . HIS A 1 94 ? -7.607 20.589 48.520 1.00 56.80 398 HIS A CA 1
ATOM 605 C C . HIS A 1 94 ? -8.791 20.754 49.466 1.00 55.96 398 HIS A C 1
ATOM 606 O O . HIS A 1 94 ? -9.665 19.889 49.525 1.00 56.49 398 HIS A O 1
ATOM 613 N N . PRO A 1 95 ? -8.817 21.870 50.213 1.00 55.33 399 PRO A N 1
ATOM 614 C CA . PRO A 1 95 ? -9.824 22.141 51.247 1.00 54.65 399 PRO A CA 1
ATOM 615 C C . PRO A 1 95 ? -11.261 22.022 50.744 1.00 53.83 399 PRO A C 1
ATOM 616 O O . PRO A 1 95 ? -11.569 22.463 49.636 1.00 55.27 399 PRO A O 1
ATOM 620 N N . GLY A 1 96 ? -12.124 21.421 51.558 1.00 50.55 400 GLY A N 1
ATOM 621 C CA . GLY A 1 96 ? -13.536 21.313 51.239 1.00 46.36 400 GLY A CA 1
ATOM 622 C C . GLY A 1 96 ? -13.869 20.321 50.142 1.00 56.33 400 GLY A C 1
ATOM 623 O O . GLY A 1 96 ? -15.020 20.226 49.717 1.00 57.64 400 GLY A O 1
ATOM 624 N N . LYS A 1 97 ? -12.868 19.581 49.678 1.00 56.81 401 LYS A N 1
ATOM 625 C CA . LYS A 1 97 ? -13.086 18.606 48.616 1.00 55.30 401 LYS A CA 1
ATOM 626 C C . LYS A 1 97 ? -12.331 17.304 48.859 1.00 52.70 401 LYS A C 1
ATOM 627 O O . LYS A 1 97 ? -11.323 17.278 49.566 1.00 52.60 401 LYS A O 1
ATOM 629 N N . LEU A 1 98 ? -12.835 16.221 48.274 1.00 53.41 402 LEU A N 1
ATOM 630 C CA . LEU A 1 98 ? -12.191 14.918 48.379 1.00 51.32 402 LEU A CA 1
ATOM 631 C C . LEU A 1 98 ? -11.602 14.512 47.034 1.00 51.87 402 LEU A C 1
ATOM 632 O O . LEU A 1 98 ? -12.322 14.385 46.043 1.00 51.94 402 LEU A O 1
ATOM 637 N N . LEU A 1 99 ? -10.290 14.304 47.004 1.00 50.19 403 LEU A N 1
ATOM 638 C CA . LEU A 1 99 ? -9.609 13.935 45.771 1.00 51.67 403 LEU A CA 1
ATOM 639 C C . LEU A 1 99 ? -9.511 12.417 45.660 1.00 52.77 403 LEU A C 1
ATOM 640 O O . LEU A 1 99 ? -8.509 11.819 46.051 1.00 53.49 403 LEU A O 1
ATOM 645 N N . PHE A 1 100 ? -10.565 11.798 45.135 1.00 50.99 404 PHE A N 1
ATOM 646 C CA . PHE A 1 100 ? -10.591 10.353 44.939 1.00 51.23 404 PHE A CA 1
ATOM 647 C C . PHE A 1 100 ? -9.584 9.957 43.871 1.00 54.17 404 PHE A C 1
ATOM 648 O O . PHE A 1 100 ? -8.940 8.911 43.952 1.00 55.94 404 PHE A O 1
ATOM 656 N N . ALA A 1 101 ? -9.459 10.816 42.869 1.00 55.88 405 ALA A N 1
ATOM 657 C CA . ALA A 1 101 ? -8.510 10.630 41.784 1.00 57.13 405 ALA A CA 1
ATOM 658 C C . ALA A 1 101 ? -8.187 12.004 41.204 1.00 59.69 405 ALA A C 1
ATOM 659 O O . ALA A 1 101 ? -8.975 12.935 41.368 1.00 59.96 405 ALA A O 1
ATOM 661 N N . PRO A 1 102 ? -7.024 12.145 40.541 1.00 59.84 406 PRO A N 1
ATOM 662 C CA . PRO A 1 102 ? -6.652 13.433 39.940 1.00 60.79 406 PRO A CA 1
ATOM 663 C C . PRO A 1 102 ? -7.726 13.987 39.006 1.00 62.27 406 PRO A C 1
ATOM 664 O O . PRO A 1 102 ? -7.812 15.199 38.816 1.00 65.41 406 PRO A O 1
ATOM 668 N N . ASN A 1 103 ? -8.536 13.098 38.440 1.00 62.32 407 ASN A N 1
ATOM 669 C CA . ASN A 1 103 ? -9.636 13.496 37.572 1.00 64.30 407 ASN A CA 1
ATOM 670 C C . ASN A 1 103 ? -10.974 13.454 38.302 1.00 61.77 407 ASN A C 1
ATOM 671 O O . ASN A 1 103 ? -12.012 13.799 37.737 1.00 63.90 407 ASN A O 1
ATOM 676 N N . LEU A 1 104 ? -10.944 13.036 39.563 1.00 59.42 408 LEU A N 1
ATOM 677 C CA . LEU A 1 104 ? -12.161 12.942 40.361 1.00 60.64 408 LEU A CA 1
ATOM 678 C C . LEU A 1 104 ? -12.022 13.685 41.684 1.00 59.80 408 LEU A C 1
ATOM 679 O O . LEU A 1 104 ? -11.619 13.112 42.697 1.00 57.75 408 LEU A O 1
ATOM 684 N N . LEU A 1 105 ? -12.359 14.969 41.663 1.00 60.23 409 LEU A N 1
ATOM 685 C CA . LEU A 1 105 ? -12.319 15.791 42.861 1.00 58.73 409 LEU A CA 1
ATOM 686 C C . LEU A 1 105 ? -13.745 16.182 43.202 1.00 62.28 409 LEU A C 1
ATOM 687 O O . LEU A 1 105 ? -14.395 16.910 42.452 1.00 66.50 409 LEU A O 1
ATOM 692 N N . LEU A 1 106 ? -14.232 15.695 44.335 1.00 63.56 410 LEU A N 1
ATOM 693 C CA . LEU A 1 106 ? -15.626 15.893 44.684 1.00 67.62 410 LEU A CA 1
ATOM 694 C C . LEU A 1 106 ? -15.742 16.830 45.874 1.00 68.72 410 LEU A C 1
ATOM 695 O O . LEU A 1 106 ? -14.954 16.751 46.815 1.00 65.47 410 LEU A O 1
ATOM 700 N N . ASP A 1 107 ? -16.735 17.710 45.834 1.00 73.24 411 ASP A N 1
ATOM 701 C CA . ASP A 1 107 ? -17.024 18.574 46.967 1.00 73.39 411 ASP A CA 1
ATOM 702 C C . ASP A 1 107 ? -18.087 17.923 47.840 1.00 74.48 411 ASP A C 1
ATOM 703 O O . ASP A 1 107 ? -18.670 16.905 47.466 1.00 75.78 411 ASP A O 1
ATOM 705 N N . ARG A 1 108 ? -18.328 18.515 49.003 1.00 73.06 412 ARG A N 1
ATOM 706 C CA . ARG A 1 108 ? -19.332 18.019 49.936 1.00 73.41 412 ARG A CA 1
ATOM 707 C C . ARG A 1 108 ? -20.731 17.978 49.319 1.00 80.40 412 ARG A C 1
ATOM 708 O O . ARG A 1 108 ? -21.501 17.047 49.565 1.00 81.92 412 ARG A O 1
ATOM 716 N N . ASN A 1 109 ? -21.042 18.983 48.506 1.00 75.93 413 ASN A N 1
ATOM 717 C CA . ASN A 1 109 ? -22.347 19.102 47.861 1.00 81.51 413 ASN A CA 1
ATOM 718 C C . ASN A 1 109 ? -22.698 17.919 46.959 1.00 82.74 413 ASN A C 1
ATOM 719 O O . ASN A 1 109 ? -23.869 17.579 46.797 1.00 86.75 413 ASN A O 1
ATOM 721 N N . GLN A 1 110 ? -21.680 17.295 46.375 1.00 85.29 414 GLN A N 1
ATOM 722 C CA . GLN A 1 110 ? -21.879 16.172 45.460 1.00 85.34 414 GLN A CA 1
ATOM 723 C C . GLN A 1 110 ? -22.100 14.834 46.167 1.00 83.18 414 GLN A C 1
ATOM 724 O O . GLN A 1 110 ? -22.040 13.779 45.536 1.00 84.30 414 GLN A O 1
ATOM 730 N N . GLY A 1 111 ? -22.350 14.875 47.471 1.00 81.61 415 GLY A N 1
ATOM 731 C CA . GLY A 1 111 ? -22.600 13.660 48.226 1.00 79.11 415 GLY A CA 1
ATOM 732 C C . GLY A 1 111 ? -24.069 13.281 48.266 1.00 81.98 415 GLY A C 1
ATOM 733 O O . GLY A 1 111 ? -24.949 14.142 48.260 1.00 85.76 415 GLY A O 1
ATOM 734 N N . MET A 1 117 ? -24.559 9.094 53.423 1.00 61.70 421 MET A N 1
ATOM 735 C CA . MET A 1 117 ? -23.276 8.904 52.759 1.00 72.16 421 MET A CA 1
ATOM 736 C C . MET A 1 117 ? -22.455 10.191 52.775 1.00 72.56 421 MET A C 1
ATOM 737 O O . MET A 1 117 ? -21.242 10.169 52.564 1.00 69.96 421 MET A O 1
ATOM 739 N N . VAL A 1 118 ? -23.128 11.311 53.018 1.00 70.91 422 VAL A N 1
ATOM 740 C CA . VAL A 1 118 ? -22.460 12.601 53.154 1.00 68.71 422 VAL A CA 1
ATOM 741 C C . VAL A 1 118 ? -21.868 12.720 54.555 1.00 66.88 422 VAL A C 1
ATOM 742 O O . VAL A 1 118 ? -20.969 13.526 54.795 1.00 67.66 422 VAL A O 1
ATOM 746 N N . GLU A 1 119 ? -22.386 11.912 55.476 1.00 68.19 423 GLU A N 1
ATOM 747 C CA . GLU A 1 119 ? -21.885 11.886 56.844 1.00 65.10 423 GLU A CA 1
ATOM 748 C C . GLU A 1 119 ? -20.459 11.354 56.849 1.00 61.59 423 GLU A C 1
ATOM 749 O O . GLU A 1 119 ? -19.620 11.804 57.629 1.00 62.17 423 GLU A O 1
ATOM 751 N N . ILE A 1 120 ? -20.194 10.392 55.973 1.00 62.68 424 ILE A N 1
ATOM 752 C CA . ILE A 1 120 ? -18.852 9.849 55.818 1.00 55.71 424 ILE A CA 1
ATOM 753 C C . ILE A 1 120 ? -17.956 10.904 55.178 1.00 52.52 424 ILE A C 1
ATOM 754 O O . ILE A 1 120 ? -16.795 11.062 55.552 1.00 47.73 424 ILE A O 1
ATOM 759 N N . PHE A 1 121 ? -18.518 11.629 54.215 1.00 55.11 425 PHE A N 1
ATOM 760 C CA . PHE A 1 121 ? -17.795 12.676 53.502 1.00 54.43 425 PHE A CA 1
ATOM 761 C C . PHE A 1 121 ? -17.333 13.766 54.464 1.00 55.16 425 PHE A C 1
ATOM 762 O O . PHE A 1 121 ? -16.217 14.274 54.351 1.00 56.03 425 PHE A O 1
ATOM 764 N N . ASP A 1 122 ? -18.198 14.120 55.409 1.00 55.41 426 ASP A N 1
ATOM 765 C CA . ASP A 1 122 ? -17.897 15.174 56.370 1.00 54.20 426 ASP A CA 1
ATOM 766 C C . ASP A 1 122 ? -16.796 14.750 57.332 1.00 48.30 426 ASP A C 1
ATOM 767 O O . ASP A 1 122 ? -15.968 15.564 57.742 1.00 47.19 426 ASP A O 1
ATOM 772 N N . MET A 1 123 ? -16.791 13.469 57.680 1.00 48.25 427 MET A N 1
ATOM 773 C CA . MET A 1 123 ? -15.774 12.915 58.562 1.00 45.91 427 MET A CA 1
ATOM 774 C C . MET A 1 123 ? -14.412 12.874 57.874 1.00 43.72 427 MET A C 1
ATOM 775 O O . MET A 1 123 ? -13.387 13.179 58.486 1.00 42.43 427 MET A O 1
ATOM 780 N N . LEU A 1 124 ? -14.407 12.495 56.600 1.00 45.17 428 LEU A N 1
ATOM 781 C CA . LEU A 1 124 ? -13.175 12.452 55.819 1.00 42.28 428 LEU A CA 1
ATOM 782 C C . LEU A 1 124 ? -12.605 13.849 55.607 1.00 44.90 428 LEU A C 1
ATOM 783 O O . LEU A 1 124 ? -11.392 14.048 55.667 1.00 45.33 428 LEU A O 1
ATOM 788 N N . LEU A 1 125 ? -13.485 14.814 55.355 1.00 45.20 429 LEU A N 1
ATOM 789 C CA . LEU A 1 125 ? -13.075 16.208 55.231 1.00 46.72 429 LEU A CA 1
ATOM 790 C C . LEU A 1 125 ? -12.493 16.730 56.539 1.00 47.48 429 LEU A C 1
ATOM 791 O O . LEU A 1 125 ? -11.503 17.461 56.540 1.00 49.87 429 LEU A O 1
ATOM 796 N N . ALA A 1 126 ? -13.116 16.348 57.651 1.00 45.12 430 ALA A N 1
ATOM 797 C CA . ALA A 1 126 ? -12.647 16.746 58.973 1.00 45.02 430 ALA A CA 1
ATOM 798 C C . ALA A 1 126 ? -11.247 16.203 59.227 1.00 42.39 430 ALA A C 1
ATOM 799 O O . ALA A 1 126 ? -10.383 16.906 59.753 1.00 41.60 430 ALA A O 1
ATOM 801 N N . THR A 1 127 ? -11.034 14.948 58.844 1.00 43.15 431 THR A N 1
ATOM 802 C CA . THR A 1 127 ? -9.738 14.301 59.001 1.00 40.12 431 THR A CA 1
ATOM 803 C C . THR A 1 127 ? -8.696 14.964 58.108 1.00 40.41 431 THR A C 1
ATOM 804 O O . THR A 1 127 ? -7.543 15.135 58.503 1.00 38.49 431 THR A O 1
ATOM 808 N N . SER A 1 128 ? -9.114 15.343 56.905 1.00 42.72 432 SER A N 1
ATOM 809 C CA . SER A 1 128 ? -8.224 15.989 55.948 1.00 44.70 432 SER A CA 1
ATOM 810 C C . SER A 1 128 ? -7.810 17.362 56.459 1.00 48.16 432 SER A C 1
ATOM 811 O O . SER A 1 128 ? -6.645 17.751 56.358 1.00 46.47 432 SER A O 1
ATOM 814 N N . SER A 1 129 ? -8.774 18.089 57.015 1.00 48.97 433 SER A N 1
ATOM 815 C CA . SER A 1 129 ? -8.508 19.392 57.607 1.00 53.90 433 SER A CA 1
ATOM 816 C C . SER A 1 129 ? -7.678 19.248 58.877 1.00 51.51 433 SER A C 1
ATOM 817 O O . SER A 1 129 ? -6.940 20.159 59.253 1.00 54.89 433 SER A O 1
ATOM 820 N N . ARG A 1 130 ? -7.801 18.098 59.531 1.00 49.00 434 ARG A N 1
ATOM 821 C CA . ARG A 1 130 ? -7.008 17.811 60.719 1.00 47.18 434 ARG A CA 1
ATOM 822 C C . ARG A 1 130 ? -5.551 17.567 60.336 1.00 45.21 434 ARG A C 1
ATOM 823 O O . ARG A 1 130 ? -4.636 18.019 61.022 1.00 47.28 434 ARG A O 1
ATOM 831 N N . PHE A 1 131 ? -5.345 16.856 59.231 1.00 46.14 435 PHE A N 1
ATOM 832 C CA . PHE A 1 131 ? -4.005 16.618 58.698 1.00 45.88 435 PHE A CA 1
ATOM 833 C C . PHE A 1 131 ? -3.341 17.914 58.243 1.00 49.13 435 PHE A C 1
ATOM 834 O O . PHE A 1 131 ? -2.128 18.081 58.376 1.00 50.80 435 PHE A O 1
ATOM 842 N N . ARG A 1 132 ? -4.141 18.826 57.701 1.00 44.59 436 ARG A N 1
ATOM 843 C CA . ARG A 1 132 ? -3.620 20.089 57.193 1.00 50.00 436 ARG A CA 1
ATOM 844 C C . ARG A 1 132 ? -3.177 20.997 58.337 1.00 55.55 436 ARG A C 1
ATOM 845 O O . ARG A 1 132 ? -2.152 21.671 58.239 1.00 59.95 436 ARG A O 1
ATOM 853 N N . MET A 1 133 ? -3.951 21.012 59.418 1.00 54.36 437 MET A N 1
ATOM 854 C CA . MET A 1 133 ? -3.590 21.785 60.602 1.00 57.73 437 MET A CA 1
ATOM 855 C C . MET A 1 133 ? -2.300 21.283 61.239 1.00 56.74 437 MET A C 1
ATOM 856 O O . MET A 1 133 ? -1.512 22.063 61.772 1.00 60.96 437 MET A O 1
ATOM 861 N N . MET A 1 134 ? -2.090 19.972 61.170 1.00 55.78 438 MET A N 1
ATOM 862 C CA . MET A 1 134 ? -0.919 19.341 61.770 1.00 55.43 438 MET A CA 1
ATOM 863 C C . MET A 1 134 ? 0.319 19.333 60.884 1.00 55.96 438 MET A C 1
ATOM 864 O O . MET A 1 134 ? 1.395 18.940 61.341 1.00 56.58 438 MET A O 1
ATOM 869 N N . ASN A 1 135 ? 0.167 19.742 59.627 1.00 55.69 439 ASN A N 1
ATOM 870 C CA . ASN A 1 135 ? 1.275 19.723 58.677 1.00 54.20 439 ASN A CA 1
ATOM 871 C C . ASN A 1 135 ? 1.828 18.308 58.529 1.00 48.71 439 ASN A C 1
ATOM 872 O O . ASN A 1 135 ? 3.037 18.093 58.597 1.00 51.43 439 ASN A O 1
ATOM 877 N N . LEU A 1 136 ? 0.930 17.341 58.369 1.00 44.38 440 LEU A N 1
ATOM 878 C CA . LEU A 1 136 ? 1.330 15.944 58.265 1.00 43.50 440 LEU A CA 1
ATOM 879 C C . LEU A 1 136 ? 2.301 15.727 57.110 1.00 46.70 440 LEU A C 1
ATOM 880 O O . LEU A 1 136 ? 1.987 16.021 55.958 1.00 47.79 440 LEU A O 1
ATOM 885 N N . GLN A 1 137 ? 3.482 15.207 57.429 1.00 46.82 441 GLN A N 1
ATOM 886 C CA . GLN A 1 137 ? 4.491 14.907 56.420 1.00 46.75 441 GLN A CA 1
ATOM 887 C C . GLN A 1 137 ? 4.245 13.540 55.799 1.00 42.88 441 GLN A C 1
ATOM 888 O O . GLN A 1 137 ? 3.658 12.661 56.429 1.00 41.04 441 GLN A O 1
ATOM 894 N N . GLY A 1 138 ? 4.695 13.370 54.559 1.00 44.18 442 GLY A N 1
ATOM 895 C CA . GLY A 1 138 ? 4.536 12.113 53.851 1.00 42.37 442 GLY A CA 1
ATOM 896 C C . GLY A 1 138 ? 5.200 10.960 54.577 1.00 42.12 442 GLY A C 1
ATOM 897 O O . GLY A 1 138 ? 4.691 9.838 54.586 1.00 39.00 442 GLY A O 1
ATOM 898 N N . GLU A 1 139 ? 6.342 11.246 55.192 1.00 44.38 443 GLU A N 1
ATOM 899 C CA . GLU A 1 139 ? 7.084 10.248 55.950 1.00 43.99 443 GLU A CA 1
ATOM 900 C C . GLU A 1 139 ? 6.279 9.757 57.151 1.00 40.36 443 GLU A C 1
ATOM 901 O O . GLU A 1 139 ? 6.373 8.593 57.539 1.00 39.88 443 GLU A O 1
ATOM 907 N N . GLU A 1 140 ? 5.487 10.649 57.737 1.00 40.47 444 GLU A N 1
ATOM 908 C CA . GLU A 1 140 ? 4.610 10.282 58.843 1.00 38.40 444 GLU A CA 1
ATOM 909 C C . GLU A 1 140 ? 3.405 9.494 58.344 1.00 34.03 444 GLU A C 1
ATOM 910 O O . GLU A 1 140 ? 2.930 8.575 59.011 1.00 33.98 444 GLU A O 1
ATOM 916 N N . PHE A 1 141 ? 2.913 9.873 57.169 1.00 34.42 445 PHE A N 1
ATOM 917 C CA . PHE A 1 141 ? 1.746 9.238 56.569 1.00 34.99 445 PHE A CA 1
ATOM 918 C C . PHE A 1 141 ? 1.974 7.754 56.301 1.00 34.84 445 PHE A C 1
ATOM 919 O O . PHE A 1 141 ? 1.152 6.918 56.679 1.00 35.22 445 PHE A O 1
ATOM 927 N N . VAL A 1 142 ? 3.089 7.430 55.650 1.00 34.74 446 VAL A N 1
ATOM 928 C CA . VAL A 1 142 ? 3.410 6.041 55.333 1.00 34.16 446 VAL A CA 1
ATOM 929 C C . VAL A 1 142 ? 3.605 5.213 56.603 1.00 36.40 446 VAL A C 1
ATOM 930 O O . VAL A 1 142 ? 3.428 3.994 56.589 1.00 39.25 446 VAL A O 1
ATOM 934 N N . CYS A 1 143 ? 3.966 5.877 57.698 1.00 34.79 447 CYS A N 1
ATOM 935 C CA . CYS A 1 143 ? 4.083 5.208 58.988 1.00 34.40 447 CYS A CA 1
ATOM 936 C C . CYS A 1 143 ? 2.703 4.891 59.558 1.00 31.50 447 CYS A C 1
ATOM 937 O O . CYS A 1 143 ? 2.437 3.758 59.961 1.00 29.27 447 CYS A O 1
ATOM 940 N N . LEU A 1 144 ? 1.829 5.895 59.581 1.00 31.36 448 LEU A N 1
ATOM 941 C CA . LEU A 1 144 ? 0.458 5.718 60.057 1.00 31.73 448 LEU A CA 1
ATOM 942 C C . LEU A 1 144 ? -0.280 4.653 59.257 1.00 32.85 448 LEU A C 1
ATOM 943 O O . LEU A 1 144 ? -0.991 3.820 59.822 1.00 33.84 448 LEU A O 1
ATOM 948 N N . LYS A 1 145 ? -0.109 4.693 57.939 1.00 32.40 449 LYS A N 1
ATOM 949 C CA . LYS A 1 145 ? -0.771 3.748 57.047 1.00 32.34 449 LYS A CA 1
ATOM 950 C C . LYS A 1 145 ? -0.324 2.322 57.348 1.00 36.10 449 LYS A C 1
ATOM 951 O O . LYS A 1 145 ? -1.141 1.403 57.407 1.00 39.50 449 LYS A O 1
ATOM 957 N N . SER A 1 146 ? 0.979 2.149 57.543 1.00 32.11 450 SER A N 1
ATOM 958 C CA . SER A 1 146 ? 1.540 0.850 57.895 1.00 35.47 450 SER A CA 1
ATOM 959 C C . SER A 1 146 ? 1.125 0.425 59.302 1.00 34.48 450 SER A C 1
ATOM 960 O O . SER A 1 146 ? 0.918 -0.761 59.560 1.00 34.45 450 SER A O 1
ATOM 963 N N . ILE A 1 147 ? 1.009 1.393 60.209 1.00 35.86 451 ILE A N 1
ATOM 964 C CA . ILE A 1 147 ? 0.534 1.116 61.563 1.00 35.85 451 ILE A CA 1
ATOM 965 C C . ILE A 1 147 ? -0.887 0.562 61.526 1.00 34.05 451 ILE A C 1
ATOM 966 O O . ILE A 1 147 ? -1.193 -0.424 62.196 1.00 34.88 451 ILE A O 1
ATOM 971 N N . ILE A 1 148 ? -1.743 1.192 60.727 1.00 34.92 452 ILE A N 1
ATOM 972 C CA . ILE A 1 148 ? -3.121 0.740 60.553 1.00 34.54 452 ILE A CA 1
ATOM 973 C C . ILE A 1 148 ? -3.186 -0.712 60.083 1.00 35.85 452 ILE A C 1
ATOM 974 O O . ILE A 1 148 ? -4.000 -1.498 60.569 1.00 36.77 452 ILE A O 1
ATOM 979 N N . LEU A 1 149 ? -2.311 -1.064 59.147 1.00 36.28 453 LEU A N 1
ATOM 980 C CA . LEU A 1 149 ? -2.264 -2.413 58.597 1.00 36.25 453 LEU A CA 1
ATOM 981 C C . LEU A 1 149 ? -1.922 -3.452 59.661 1.00 38.02 453 LEU A C 1
ATOM 982 O O . LEU A 1 149 ? -2.533 -4.520 59.720 1.00 40.40 453 LEU A O 1
ATOM 987 N N . LEU A 1 150 ? -0.945 -3.133 60.502 1.00 35.79 454 LEU A N 1
ATOM 988 C CA . LEU A 1 150 ? -0.457 -4.076 61.502 1.00 37.97 454 LEU A CA 1
ATOM 989 C C . LEU A 1 150 ? -1.271 -4.068 62.793 1.00 40.72 454 LEU A C 1
ATOM 990 O O . LEU A 1 150 ? -1.212 -5.020 63.571 1.00 42.70 454 LEU A O 1
ATOM 995 N N . ASN A 1 151 ? -2.033 -3.003 63.021 1.00 41.29 455 ASN A N 1
ATOM 996 C CA . ASN A 1 151 ? -2.741 -2.843 64.289 1.00 41.80 455 ASN A CA 1
ATOM 997 C C . ASN A 1 151 ? -4.218 -3.225 64.242 1.00 41.79 455 ASN A C 1
ATOM 998 O O . ASN A 1 151 ? -4.759 -3.729 65.223 1.00 44.92 455 ASN A O 1
ATOM 1003 N N . SER A 1 152 ? -4.868 -2.983 63.109 1.00 41.79 456 SER A N 1
ATOM 1004 C CA . SER A 1 152 ? -6.323 -3.095 63.030 1.00 43.48 456 SER A CA 1
ATOM 1005 C C . SER A 1 152 ? -6.848 -4.509 63.281 1.00 47.65 456 SER A C 1
ATOM 1006 O O . SER A 1 152 ? -7.992 -4.684 63.702 1.00 50.24 456 SER A O 1
ATOM 1009 N N . GLY A 1 153 ? -6.020 -5.515 63.023 1.00 49.33 457 GLY A N 1
ATOM 1010 C CA . GLY A 1 153 ? -6.445 -6.890 63.212 1.00 52.92 457 GLY A CA 1
ATOM 1011 C C . GLY A 1 153 ? -5.661 -7.671 64.252 1.00 54.43 457 GLY A C 1
ATOM 1012 O O . GLY A 1 153 ? -5.893 -8.866 64.433 1.00 51.46 457 GLY A O 1
ATOM 1013 N N . VAL A 1 154 ? -4.736 -7.006 64.939 1.00 55.56 458 VAL A N 1
ATOM 1014 C CA . VAL A 1 154 ? -3.845 -7.693 65.871 1.00 57.96 458 VAL A CA 1
ATOM 1015 C C . VAL A 1 154 ? -4.546 -8.111 67.170 1.00 61.18 458 VAL A C 1
ATOM 1016 O O . VAL A 1 154 ? -4.157 -9.097 67.798 1.00 64.15 458 VAL A O 1
ATOM 1020 N N . TYR A 1 155 ? -5.589 -7.385 67.564 1.00 54.23 459 TYR A N 1
ATOM 1021 C CA . TYR A 1 155 ? -6.295 -7.718 68.797 1.00 56.39 459 TYR A CA 1
ATOM 1022 C C . TYR A 1 155 ? -7.488 -8.618 68.499 1.00 60.72 459 TYR A C 1
ATOM 1023 O O . TYR A 1 155 ? -8.395 -8.763 69.319 1.00 64.47 459 TYR A O 1
ATOM 1025 N N . THR A 1 156 ? -7.473 -9.215 67.313 1.00 61.93 460 THR A N 1
ATOM 1026 C CA . THR A 1 156 ? -8.516 -10.140 66.891 1.00 64.62 460 THR A CA 1
ATOM 1027 C C . THR A 1 156 ? -7.919 -11.236 66.012 1.00 66.47 460 THR A C 1
ATOM 1028 O O . THR A 1 156 ? -8.298 -12.402 66.108 1.00 71.66 460 THR A O 1
ATOM 1032 N N . LEU A 1 165 ? 1.072 -16.234 69.222 1.00 91.33 469 LEU A N 1
ATOM 1033 C CA . LEU A 1 165 ? 1.559 -15.492 70.380 1.00 90.47 469 LEU A CA 1
ATOM 1034 C C . LEU A 1 165 ? 2.951 -14.927 70.119 1.00 88.36 469 LEU A C 1
ATOM 1035 O O . LEU A 1 165 ? 3.246 -13.786 70.478 1.00 84.95 469 LEU A O 1
ATOM 1037 N N . GLU A 1 166 ? 3.805 -15.733 69.496 1.00 88.44 470 GLU A N 1
ATOM 1038 C CA . GLU A 1 166 ? 5.136 -15.283 69.109 1.00 87.34 470 GLU A CA 1
ATOM 1039 C C . GLU A 1 166 ? 5.046 -14.389 67.879 1.00 83.25 470 GLU A C 1
ATOM 1040 O O . GLU A 1 166 ? 5.957 -13.612 67.591 1.00 82.05 470 GLU A O 1
ATOM 1042 N N . GLU A 1 167 ? 3.936 -14.509 67.156 1.00 82.43 471 GLU A N 1
ATOM 1043 C CA . GLU A 1 167 ? 3.686 -13.683 65.983 1.00 80.10 471 GLU A CA 1
ATOM 1044 C C . GLU A 1 167 ? 3.203 -12.297 66.398 1.00 78.38 471 GLU A C 1
ATOM 1045 O O . GLU A 1 167 ? 3.534 -11.298 65.759 1.00 76.27 471 GLU A O 1
ATOM 1047 N N . LYS A 1 168 ? 2.418 -12.245 67.470 1.00 81.65 472 LYS A N 1
ATOM 1048 C CA . LYS A 1 168 ? 1.939 -10.977 68.012 1.00 74.86 472 LYS A CA 1
ATOM 1049 C C . LYS A 1 168 ? 3.104 -10.193 68.602 1.00 72.36 472 LYS A C 1
ATOM 1050 O O . LYS A 1 168 ? 3.162 -8.968 68.490 1.00 67.41 472 LYS A O 1
ATOM 1052 N N . ASP A 1 169 ? 4.025 -10.916 69.233 1.00 74.24 473 ASP A N 1
ATOM 1053 C CA . ASP A 1 169 ? 5.264 -10.332 69.732 1.00 76.46 473 ASP A CA 1
ATOM 1054 C C . ASP A 1 169 ? 6.019 -9.655 68.594 1.00 75.81 473 ASP A C 1
ATOM 1055 O O . ASP A 1 169 ? 6.598 -8.582 68.767 1.00 73.67 473 ASP A O 1
ATOM 1057 N N . HIS A 1 170 ? 6.005 -10.294 67.428 1.00 77.92 474 HIS A N 1
ATOM 1058 C CA . HIS A 1 170 ? 6.646 -9.743 66.241 1.00 72.82 474 HIS A CA 1
ATOM 1059 C C . HIS A 1 170 ? 5.920 -8.497 65.740 1.00 65.52 474 HIS A C 1
ATOM 1060 O O . HIS A 1 170 ? 6.554 -7.473 65.489 1.00 64.43 474 HIS A O 1
ATOM 1067 N N . ILE A 1 171 ? 4.600 -8.585 65.584 1.00 65.52 475 ILE A N 1
ATOM 1068 C CA . ILE A 1 171 ? 3.818 -7.453 65.091 1.00 59.75 475 ILE A CA 1
ATOM 1069 C C . ILE A 1 171 ? 3.993 -6.249 66.014 1.00 57.96 475 ILE A C 1
ATOM 1070 O O . ILE A 1 171 ? 4.153 -5.118 65.555 1.00 57.74 475 ILE A O 1
ATOM 1075 N N . HIS A 1 172 ? 3.973 -6.508 67.318 1.00 60.69 476 HIS A N 1
ATOM 1076 C CA . HIS A 1 172 ? 4.164 -5.461 68.316 1.00 60.40 476 HIS A CA 1
ATOM 1077 C C . HIS A 1 172 ? 5.588 -4.918 68.272 1.00 60.35 476 HIS A C 1
ATOM 1078 O O . HIS A 1 172 ? 5.832 -3.760 68.609 1.00 59.55 476 HIS A O 1
ATOM 1085 N N . ARG A 1 173 ? 6.525 -5.758 67.843 1.00 57.75 477 ARG A N 1
ATOM 1086 C CA . ARG A 1 173 ? 7.916 -5.344 67.720 1.00 59.34 477 ARG A CA 1
ATOM 1087 C C . ARG A 1 173 ? 8.085 -4.434 66.513 1.00 56.78 477 ARG A C 1
ATOM 1088 O O . ARG A 1 173 ? 8.834 -3.458 66.560 1.00 57.58 477 ARG A O 1
ATOM 1090 N N . VAL A 1 174 ? 7.388 -4.760 65.429 1.00 59.38 478 VAL A N 1
ATOM 1091 C CA . VAL A 1 174 ? 7.404 -3.917 64.243 1.00 47.79 478 VAL A CA 1
ATOM 1092 C C . VAL A 1 174 ? 6.708 -2.592 64.537 1.00 50.79 478 VAL A C 1
ATOM 1093 O O . VAL A 1 174 ? 7.190 -1.532 64.144 1.00 44.10 478 VAL A O 1
ATOM 1097 N N . LEU A 1 175 ? 5.582 -2.661 65.242 1.00 50.96 479 LEU A N 1
ATOM 1098 C CA . LEU A 1 175 ? 4.859 -1.461 65.656 1.00 48.70 479 LEU A CA 1
ATOM 1099 C C . LEU A 1 175 ? 5.726 -0.552 66.519 1.00 48.20 479 LEU A C 1
ATOM 1100 O O . LEU A 1 175 ? 5.739 0.665 66.333 1.00 46.34 479 LEU A O 1
ATOM 1105 N N . ASP A 1 176 ? 6.455 -1.150 67.458 1.00 48.74 480 ASP A N 1
ATOM 1106 C CA . ASP A 1 176 ? 7.391 -0.399 68.286 1.00 51.45 480 ASP A CA 1
ATOM 1107 C C . ASP A 1 176 ? 8.486 0.230 67.428 1.00 52.04 480 ASP A C 1
ATOM 1108 O O . ASP A 1 176 ? 8.965 1.325 67.720 1.00 52.28 480 ASP A O 1
ATOM 1113 N N . LYS A 1 177 ? 8.876 -0.469 66.366 1.00 50.81 481 LYS A N 1
ATOM 1114 C CA . LYS A 1 177 ? 9.874 0.049 65.439 1.00 51.76 481 LYS A CA 1
ATOM 1115 C C . LYS A 1 177 ? 9.327 1.255 64.678 1.00 48.09 481 LYS A C 1
ATOM 1116 O O . LYS A 1 177 ? 10.038 2.234 64.457 1.00 46.24 481 LYS A O 1
ATOM 1118 N N . ILE A 1 178 ? 8.058 1.183 64.285 1.00 50.56 482 ILE A N 1
ATOM 1119 C CA . ILE A 1 178 ? 7.422 2.285 63.570 1.00 47.63 482 ILE A CA 1
ATOM 1120 C C . ILE A 1 178 ? 7.210 3.467 64.511 1.00 46.35 482 ILE A C 1
ATOM 1121 O O . ILE A 1 178 ? 7.241 4.625 64.090 1.00 45.73 482 ILE A O 1
ATOM 1126 N N . THR A 1 179 ? 7.001 3.169 65.789 1.00 45.21 483 THR A N 1
ATOM 1127 C CA . THR A 1 179 ? 6.889 4.209 66.804 1.00 46.14 483 THR A CA 1
ATOM 1128 C C . THR A 1 179 ? 8.206 4.965 66.950 1.00 47.56 483 THR A C 1
ATOM 1129 O O . THR A 1 179 ? 8.222 6.197 66.986 1.00 48.63 483 THR A O 1
ATOM 1133 N N . ASP A 1 180 ? 9.307 4.222 67.033 1.00 46.45 484 ASP A N 1
ATOM 1134 C CA . ASP A 1 180 ? 10.636 4.825 67.094 1.00 49.06 484 ASP A CA 1
ATOM 1135 C C . ASP A 1 180 ? 10.909 5.664 65.851 1.00 47.60 484 ASP A C 1
ATOM 1136 O O . ASP A 1 180 ? 11.540 6.717 65.929 1.00 48.89 484 ASP A O 1
ATOM 1141 N N . THR A 1 181 ? 10.420 5.191 64.710 1.00 46.31 485 THR A N 1
ATOM 1142 C CA . THR A 1 181 ? 10.619 5.880 63.441 1.00 48.40 485 THR A CA 1
ATOM 1143 C C . THR A 1 181 ? 9.878 7.210 63.426 1.00 46.46 485 THR A C 1
ATOM 1144 O O . THR A 1 181 ? 10.418 8.226 62.986 1.00 47.19 485 THR A O 1
ATOM 1148 N N . LEU A 1 182 ? 8.643 7.197 63.915 1.00 43.62 486 LEU A N 1
ATOM 1149 C CA . LEU A 1 182 ? 7.837 8.407 63.996 1.00 45.49 486 LEU A CA 1
ATOM 1150 C C . LEU A 1 182 ? 8.517 9.437 64.892 1.00 48.61 486 LEU A C 1
ATOM 1151 O O . LEU A 1 182 ? 8.671 10.597 64.511 1.00 49.34 486 LEU A O 1
ATOM 1156 N N . ILE A 1 183 ? 8.922 9.001 66.082 1.00 48.18 487 ILE A N 1
ATOM 1157 C CA . ILE A 1 183 ? 9.647 9.857 67.015 1.00 51.20 487 ILE A CA 1
ATOM 1158 C C . ILE A 1 183 ? 10.939 10.375 66.385 1.00 55.66 487 ILE A C 1
ATOM 1159 O O . ILE A 1 183 ? 11.280 11.550 66.523 1.00 59.42 487 ILE A O 1
ATOM 1164 N N . HIS A 1 184 ? 11.647 9.488 65.690 1.00 51.93 488 HIS A N 1
ATOM 1165 C CA . HIS A 1 184 ? 12.885 9.846 65.002 1.00 54.60 488 HIS A CA 1
ATOM 1166 C C . HIS A 1 184 ? 12.673 10.976 63.997 1.00 55.38 488 HIS A C 1
ATOM 1167 O O . HIS A 1 184 ? 13.491 11.891 63.899 1.00 58.48 488 HIS A O 1
ATOM 1169 N N . LEU A 1 185 ? 11.576 10.900 63.250 1.00 56.94 489 LEU A N 1
ATOM 1170 C CA . LEU A 1 185 ? 11.228 11.940 62.285 1.00 56.80 489 LEU A CA 1
ATOM 1171 C C . LEU A 1 185 ? 10.969 13.283 62.962 1.00 60.43 489 LEU A C 1
ATOM 1172 O O . LEU A 1 185 ? 11.467 14.318 62.519 1.00 64.13 489 LEU A O 1
ATOM 1177 N N . MET A 1 186 ? 10.197 13.252 64.043 1.00 58.75 490 MET A N 1
ATOM 1178 C CA . MET A 1 186 ? 9.811 14.465 64.757 1.00 60.40 490 MET A CA 1
ATOM 1179 C C . MET A 1 186 ? 11.002 15.164 65.402 1.00 64.61 490 MET A C 1
ATOM 1180 O O . MET A 1 186 ? 11.062 16.393 65.442 1.00 66.76 490 MET A O 1
ATOM 1185 N N . ALA A 1 187 ? 11.947 14.377 65.906 1.00 60.41 491 ALA A N 1
ATOM 1186 C CA . ALA A 1 187 ? 13.140 14.922 66.543 1.00 64.92 491 ALA A CA 1
ATOM 1187 C C . ALA A 1 187 ? 14.035 15.618 65.523 1.00 69.78 491 ALA A C 1
ATOM 1188 O O . ALA A 1 187 ? 14.697 16.608 65.836 1.00 76.24 491 ALA A O 1
ATOM 1190 N N . LYS A 1 188 ? 14.045 15.099 64.300 1.00 68.42 492 LYS A N 1
ATOM 1191 C CA . LYS A 1 188 ? 14.884 15.647 63.241 1.00 70.00 492 LYS A CA 1
ATOM 1192 C C . LYS A 1 188 ? 14.258 16.903 62.645 1.00 71.07 492 LYS A C 1
ATOM 1193 O O . LYS A 1 188 ? 14.889 17.607 61.857 1.00 78.43 492 LYS A O 1
ATOM 1195 N N . ALA A 1 189 ? 13.015 17.178 63.026 1.00 68.15 493 ALA A N 1
ATOM 1196 C CA . ALA A 1 189 ? 12.318 18.369 62.558 1.00 67.71 493 ALA A CA 1
ATOM 1197 C C . ALA A 1 189 ? 12.415 19.497 63.582 1.00 71.20 493 ALA A C 1
ATOM 1198 O O . ALA A 1 189 ? 11.787 20.545 63.426 1.00 73.31 493 ALA A O 1
ATOM 1200 N N . GLY A 1 190 ? 13.205 19.276 64.628 1.00 71.07 494 GLY A N 1
ATOM 1201 C CA . GLY A 1 190 ? 13.465 20.306 65.616 1.00 73.82 494 GLY A CA 1
ATOM 1202 C C . GLY A 1 190 ? 12.408 20.411 66.700 1.00 70.11 494 GLY A C 1
ATOM 1203 O O . GLY A 1 190 ? 12.288 21.446 67.357 1.00 71.36 494 GLY A O 1
ATOM 1204 N N . LEU A 1 191 ? 11.642 19.343 66.894 1.00 71.09 495 LEU A N 1
ATOM 1205 C CA . LEU A 1 191 ? 10.606 19.336 67.920 1.00 68.71 495 LEU A CA 1
ATOM 1206 C C . LEU A 1 191 ? 11.181 18.907 69.262 1.00 70.07 495 LEU A C 1
ATOM 1207 O O . LEU A 1 191 ? 11.973 17.967 69.327 1.00 70.27 495 LEU A O 1
ATOM 1212 N N . THR A 1 192 ? 10.788 19.592 70.332 1.00 65.95 496 THR A N 1
ATOM 1213 C CA . THR A 1 192 ? 11.235 19.205 71.666 1.00 67.97 496 THR A CA 1
ATOM 1214 C C . THR A 1 192 ? 10.610 17.862 72.014 1.00 65.53 496 THR A C 1
ATOM 1215 O O . THR A 1 192 ? 9.639 17.441 71.385 1.00 63.70 496 THR A O 1
ATOM 1219 N N . LEU A 1 193 ? 11.161 17.190 73.017 1.00 65.95 497 LEU A N 1
ATOM 1220 C CA . LEU A 1 193 ? 10.684 15.858 73.365 1.00 64.74 497 LEU A CA 1
ATOM 1221 C C . LEU A 1 193 ? 9.252 15.876 73.903 1.00 62.00 497 LEU A C 1
ATOM 1222 O O . LEU A 1 193 ? 8.571 14.854 73.893 1.00 60.57 497 LEU A O 1
ATOM 1227 N N . GLN A 1 194 ? 8.790 17.032 74.366 1.00 62.33 498 GLN A N 1
ATOM 1228 C CA . GLN A 1 194 ? 7.386 17.169 74.734 1.00 53.20 498 GLN A CA 1
ATOM 1229 C C . GLN A 1 194 ? 6.503 17.191 73.487 1.00 53.79 498 GLN A C 1
ATOM 1230 O O . GLN A 1 194 ? 5.522 16.453 73.401 1.00 50.95 498 GLN A O 1
ATOM 1236 N N . GLN A 1 195 ? 6.852 18.046 72.529 1.00 58.40 499 GLN A N 1
ATOM 1237 C CA . GLN A 1 195 ? 6.098 18.164 71.281 1.00 56.58 499 GLN A CA 1
ATOM 1238 C C . GLN A 1 195 ? 6.113 16.878 70.467 1.00 53.29 499 GLN A C 1
ATOM 1239 O O . GLN A 1 195 ? 5.160 16.571 69.750 1.00 50.82 499 GLN A O 1
ATOM 1245 N N . GLN A 1 196 ? 7.199 16.126 70.591 1.00 55.89 500 GLN A N 1
ATOM 1246 C CA . GLN A 1 196 ? 7.322 14.832 69.933 1.00 54.03 500 GLN A CA 1
ATOM 1247 C C . GLN A 1 196 ? 6.278 13.883 70.498 1.00 52.64 500 GLN A C 1
ATOM 1248 O O . GLN A 1 196 ? 5.548 13.216 69.770 1.00 51.16 500 GLN A O 1
ATOM 1254 N N . HIS A 1 197 ? 6.216 13.846 71.823 1.00 49.10 501 HIS A N 1
ATOM 1255 C CA . HIS A 1 197 ? 5.341 12.930 72.547 1.00 50.42 501 HIS A CA 1
ATOM 1256 C C . HIS A 1 197 ? 3.878 13.330 72.409 1.00 48.63 501 HIS A C 1
ATOM 1257 O O . HIS A 1 197 ? 2.986 12.481 72.425 1.00 47.07 501 HIS A O 1
ATOM 1264 N N . GLN A 1 198 ? 3.642 14.630 72.275 1.00 48.85 502 GLN A N 1
ATOM 1265 C CA . GLN A 1 198 ? 2.305 15.148 72.022 1.00 46.76 502 GLN A CA 1
ATOM 1266 C C . GLN A 1 198 ? 1.822 14.855 70.605 1.00 43.39 502 GLN A C 1
ATOM 1267 O O . GLN A 1 198 ? 0.695 14.404 70.408 1.00 40.84 502 GLN A O 1
ATOM 1273 N N . ARG A 1 199 ? 2.691 15.094 69.628 1.00 48.83 503 ARG A N 1
ATOM 1274 C CA . ARG A 1 199 ? 2.357 14.884 68.222 1.00 45.67 503 ARG A CA 1
ATOM 1275 C C . ARG A 1 199 ? 2.104 13.411 67.925 1.00 41.94 503 ARG A C 1
ATOM 1276 O O . ARG A 1 199 ? 1.208 13.071 67.152 1.00 41.48 503 ARG A O 1
ATOM 1284 N N . LEU A 1 200 ? 2.905 12.545 68.538 1.00 40.54 504 LEU A N 1
ATOM 1285 C CA . LEU A 1 200 ? 2.724 11.105 68.408 1.00 37.85 504 LEU A CA 1
ATOM 1286 C C . LEU A 1 200 ? 1.315 10.704 68.828 1.00 36.06 504 LEU A C 1
ATOM 1287 O O . LEU A 1 200 ? 0.622 9.983 68.111 1.00 33.27 504 LEU A O 1
ATOM 1292 N N . ALA A 1 201 ? 0.896 11.191 69.992 1.00 37.27 505 ALA A N 1
ATOM 1293 C CA . ALA A 1 201 ? -0.440 10.922 70.508 1.00 35.35 505 ALA A CA 1
ATOM 1294 C C . ALA A 1 201 ? -1.511 11.445 69.561 1.00 34.51 505 ALA A C 1
ATOM 1295 O O . ALA A 1 201 ? -2.473 10.744 69.248 1.00 32.09 505 ALA A O 1
ATOM 1297 N N . GLN A 1 202 ? -1.328 12.680 69.105 1.00 35.09 506 GLN A N 1
ATOM 1298 C CA . GLN A 1 202 ? -2.268 13.327 68.199 1.00 36.46 506 GLN A CA 1
ATOM 1299 C C . GLN A 1 202 ? -2.479 12.516 66.925 1.00 34.90 506 GLN A C 1
ATOM 1300 O O . GLN A 1 202 ? -3.603 12.380 66.445 1.00 35.78 506 GLN A O 1
ATOM 1306 N N . LEU A 1 203 ? -1.393 11.972 66.387 1.00 35.15 507 LEU A N 1
ATOM 1307 C CA . LEU A 1 203 ? -1.456 11.175 65.168 1.00 32.82 507 LEU A CA 1
ATOM 1308 C C . LEU A 1 203 ? -2.216 9.871 65.381 1.00 31.25 507 LEU A C 1
ATOM 1309 O O . LEU A 1 203 ? -3.028 9.470 64.548 1.00 30.77 507 LEU A O 1
ATOM 1314 N N . LEU A 1 204 ? -1.945 9.214 66.503 1.00 32.24 508 LEU A N 1
ATOM 1315 C CA . LEU A 1 204 ? -2.529 7.909 66.783 1.00 31.11 508 LEU A CA 1
ATOM 1316 C C . LEU A 1 204 ? -3.996 8.006 67.194 1.00 31.59 508 LEU A C 1
ATOM 1317 O O . LEU A 1 204 ? -4.767 7.070 66.983 1.00 31.51 508 LEU A O 1
ATOM 1322 N N . LEU A 1 205 ? -4.383 9.135 67.783 1.00 30.20 509 LEU A N 1
ATOM 1323 C CA . LEU A 1 205 ? -5.779 9.345 68.151 1.00 30.45 509 LEU A CA 1
ATOM 1324 C C . LEU A 1 205 ? -6.649 9.469 66.905 1.00 31.05 509 LEU A C 1
ATOM 1325 O O . LEU A 1 205 ? -7.839 9.159 66.934 1.00 30.11 509 LEU A O 1
ATOM 1330 N N . ILE A 1 206 ? -6.044 9.921 65.811 1.00 29.55 510 ILE A N 1
ATOM 1331 C CA . ILE A 1 206 ? -6.751 10.062 64.544 1.00 30.37 510 ILE A CA 1
ATOM 1332 C C . ILE A 1 206 ? -7.092 8.691 63.966 1.00 29.95 510 ILE A C 1
ATOM 1333 O O . ILE A 1 206 ? -8.125 8.519 63.313 1.00 30.05 510 ILE A O 1
ATOM 1338 N N . LEU A 1 207 ? -6.238 7.709 64.242 1.00 31.91 511 LEU A N 1
ATOM 1339 C CA . LEU A 1 207 ? -6.472 6.341 63.787 1.00 29.76 511 LEU A CA 1
ATOM 1340 C C . LEU A 1 207 ? -7.764 5.774 64.364 1.00 28.51 511 LEU A C 1
ATOM 1341 O O . LEU A 1 207 ? -8.354 4.852 63.800 1.00 30.33 511 LEU A O 1
ATOM 1346 N N . SER A 1 208 ? -8.197 6.331 65.490 1.00 24.70 512 SER A N 1
ATOM 1347 C CA . SER A 1 208 ? -9.462 5.945 66.098 1.00 18.96 512 SER A CA 1
ATOM 1348 C C . SER A 1 208 ? -10.630 6.443 65.251 1.00 32.67 512 SER A C 1
ATOM 1349 O O . SER A 1 208 ? -11.620 5.735 65.063 1.00 32.96 512 SER A O 1
ATOM 1352 N N . HIS A 1 209 ? -10.508 7.665 64.741 1.00 30.61 513 HIS A N 1
ATOM 1353 C CA . HIS A 1 209 ? -11.537 8.232 63.877 1.00 32.24 513 HIS A CA 1
ATOM 1354 C C . HIS A 1 209 ? -11.581 7.488 62.550 1.00 29.17 513 HIS A C 1
ATOM 1355 O O . HIS A 1 209 ? -12.654 7.243 61.999 1.00 29.08 513 HIS A O 1
ATOM 1362 N N . ILE A 1 210 ? -10.405 7.133 62.043 1.00 29.91 514 ILE A N 1
ATOM 1363 C CA . ILE A 1 210 ? -10.300 6.383 60.800 1.00 28.33 514 ILE A CA 1
ATOM 1364 C C . ILE A 1 210 ? -10.977 5.023 60.942 1.00 30.92 514 ILE A C 1
ATOM 1365 O O . ILE A 1 210 ? -11.668 4.570 60.029 1.00 36.01 514 ILE A O 1
ATOM 1370 N N . ARG A 1 211 ? -10.793 4.383 62.093 1.00 29.66 515 ARG A N 1
ATOM 1371 C CA . ARG A 1 211 ? -11.487 3.132 62.381 1.00 29.93 515 ARG A CA 1
ATOM 1372 C C . ARG A 1 211 ? -12.993 3.355 62.371 1.00 30.21 515 ARG A C 1
ATOM 1373 O O . ARG A 1 211 ? -13.750 2.554 61.822 1.00 30.92 515 ARG A O 1
ATOM 1381 N N . HIS A 1 212 ? -13.412 4.454 62.991 1.00 30.94 516 HIS A N 1
ATOM 1382 C CA . HIS A 1 212 ? -14.820 4.824 63.064 1.00 30.84 516 HIS A CA 1
ATOM 1383 C C . HIS A 1 212 ? -15.408 5.018 61.669 1.00 31.97 516 HIS A C 1
ATOM 1384 O O . HIS A 1 212 ? -16.466 4.474 61.352 1.00 34.15 516 HIS A O 1
ATOM 1391 N N . MET A 1 213 ? -14.716 5.799 60.844 1.00 31.51 517 MET A N 1
ATOM 1392 C CA . MET A 1 213 ? -15.154 6.055 59.476 1.00 30.12 517 MET A CA 1
ATOM 1393 C C . MET A 1 213 ? -15.251 4.765 58.670 1.00 30.40 517 MET A C 1
ATOM 1394 O O . MET A 1 213 ? -16.166 4.593 57.867 1.00 32.72 517 MET A O 1
ATOM 1399 N N . SER A 1 214 ? -14.300 3.863 58.889 1.00 35.26 518 SER A N 1
ATOM 1400 C CA . SER A 1 214 ? -14.280 2.588 58.184 1.00 34.83 518 SER A CA 1
ATOM 1401 C C . SER A 1 214 ? -15.460 1.705 58.564 1.00 39.11 518 SER A C 1
ATOM 1402 O O . SER A 1 214 ? -16.095 1.109 57.699 1.00 40.82 518 SER A O 1
ATOM 1405 N N . ASN A 1 215 ? -15.748 1.625 59.860 1.00 40.16 519 ASN A N 1
ATOM 1406 C CA . ASN A 1 215 ? -16.858 0.809 60.336 1.00 40.71 519 ASN A CA 1
ATOM 1407 C C . ASN A 1 215 ? -18.191 1.350 59.838 1.00 42.67 519 ASN A C 1
ATOM 1408 O O . ASN A 1 215 ? -19.064 0.586 59.429 1.00 43.66 519 ASN A O 1
ATOM 1413 N N . LYS A 1 216 ? -18.340 2.670 59.873 1.00 43.31 520 LYS A N 1
ATOM 1414 C CA . LYS A 1 216 ? -19.548 3.309 59.368 1.00 46.25 520 LYS A CA 1
ATOM 1415 C C . LYS A 1 216 ? -19.648 3.196 57.852 1.00 46.93 520 LYS A C 1
ATOM 1416 O O . LYS A 1 216 ? -20.739 3.037 57.307 1.00 49.58 520 LYS A O 1
ATOM 1422 N N . GLY A 1 217 ? -18.506 3.273 57.176 1.00 45.91 521 GLY A N 1
ATOM 1423 C CA . GLY A 1 217 ? -18.476 3.109 55.736 1.00 39.57 521 GLY A CA 1
ATOM 1424 C C . GLY A 1 217 ? -18.816 1.674 55.395 1.00 60.09 521 GLY A C 1
ATOM 1425 O O . GLY A 1 217 ? -19.587 1.403 54.476 1.00 43.90 521 GLY A O 1
ATOM 1426 N N . MET A 1 218 ? -18.237 0.754 56.159 1.00 55.54 522 MET A N 1
ATOM 1427 C CA . MET A 1 218 ? -18.481 -0.671 55.989 1.00 57.34 522 MET A CA 1
ATOM 1428 C C . MET A 1 218 ? -19.947 -0.982 56.246 1.00 61.75 522 MET A C 1
ATOM 1429 O O . MET A 1 218 ? -20.518 -1.897 55.652 1.00 64.04 522 MET A O 1
ATOM 1434 N N . GLU A 1 219 ? -20.547 -0.211 57.148 1.00 58.27 523 GLU A N 1
ATOM 1435 C CA . GLU A 1 219 ? -21.936 -0.413 57.539 1.00 61.49 523 GLU A CA 1
ATOM 1436 C C . GLU A 1 219 ? -22.901 -0.030 56.414 1.00 65.43 523 GLU A C 1
ATOM 1437 O O . GLU A 1 219 ? -23.918 -0.684 56.215 1.00 69.31 523 GLU A O 1
ATOM 1443 N N . HIS A 1 220 ? -22.574 1.024 55.675 1.00 62.07 524 HIS A N 1
ATOM 1444 C CA . HIS A 1 220 ? -23.357 1.397 54.503 1.00 66.94 524 HIS A CA 1
ATOM 1445 C C . HIS A 1 220 ? -23.020 0.535 53.282 1.00 67.24 524 HIS A C 1
ATOM 1446 O O . HIS A 1 220 ? -23.873 0.299 52.432 1.00 71.55 524 HIS A O 1
ATOM 1453 N N . LEU A 1 221 ? -21.782 0.062 53.197 1.00 68.04 525 LEU A N 1
ATOM 1454 C CA . LEU A 1 221 ? -21.382 -0.764 52.060 1.00 67.89 525 LEU A CA 1
ATOM 1455 C C . LEU A 1 221 ? -22.129 -2.086 52.083 1.00 69.63 525 LEU A C 1
ATOM 1456 O O . LEU A 1 221 ? -22.547 -2.592 51.043 1.00 72.91 525 LEU A O 1
ATOM 1461 N N . TYR A 1 222 ? -22.316 -2.628 53.279 1.00 73.26 526 TYR A N 1
ATOM 1462 C CA . TYR A 1 222 ? -23.042 -3.877 53.448 1.00 74.19 526 TYR A CA 1
ATOM 1463 C C . TYR A 1 222 ? -24.557 -3.685 53.367 1.00 76.20 526 TYR A C 1
ATOM 1464 O O . TYR A 1 222 ? -25.299 -4.656 53.231 1.00 78.04 526 TYR A O 1
ATOM 1466 N N . SER A 1 223 ? -25.016 -2.439 53.450 1.00 76.02 527 SER A N 1
ATOM 1467 C CA . SER A 1 223 ? -26.448 -2.159 53.371 1.00 78.07 527 SER A CA 1
ATOM 1468 C C . SER A 1 223 ? -26.983 -2.217 51.941 1.00 78.84 527 SER A C 1
ATOM 1469 O O . SER A 1 223 ? -27.985 -2.881 51.672 1.00 80.52 527 SER A O 1
ATOM 1471 N N . MET A 1 224 ? -26.310 -1.521 51.029 1.00 83.06 528 MET A N 1
ATOM 1472 C CA . MET A 1 224 ? -26.730 -1.470 49.631 1.00 82.24 528 MET A CA 1
ATOM 1473 C C . MET A 1 224 ? -26.109 -2.588 48.794 1.00 83.61 528 MET A C 1
ATOM 1474 O O . MET A 1 224 ? -25.582 -2.336 47.710 1.00 82.14 528 MET A O 1
ATOM 1476 N N . LYS A 1 225 ? -26.165 -3.818 49.295 1.00 82.23 529 LYS A N 1
ATOM 1477 C CA . LYS A 1 225 ? -25.605 -4.955 48.572 1.00 82.33 529 LYS A CA 1
ATOM 1478 C C . LYS A 1 225 ? -26.574 -6.131 48.537 1.00 84.63 529 LYS A C 1
ATOM 1479 O O . LYS A 1 225 ? -27.756 -5.965 48.237 1.00 85.89 529 LYS A O 1
ATOM 1481 N N . SER A 1 233 ? -17.144 -6.106 42.504 1.00 75.09 537 SER A N 1
ATOM 1482 C CA . SER A 1 233 ? -16.245 -7.042 41.837 1.00 78.32 537 SER A CA 1
ATOM 1483 C C . SER A 1 233 ? -15.916 -8.232 42.735 1.00 79.32 537 SER A C 1
ATOM 1484 O O . SER A 1 233 ? -16.447 -8.354 43.839 1.00 79.81 537 SER A O 1
ATOM 1486 N N . ASP A 1 234 ? -15.036 -9.104 42.253 1.00 81.21 538 ASP A N 1
ATOM 1487 C CA . ASP A 1 234 ? -14.686 -10.327 42.969 1.00 80.79 538 ASP A CA 1
ATOM 1488 C C . ASP A 1 234 ? -13.867 -10.129 44.250 1.00 79.55 538 ASP A C 1
ATOM 1489 O O . ASP A 1 234 ? -14.244 -10.631 45.309 1.00 79.70 538 ASP A O 1
ATOM 1491 N N . LEU A 1 235 ? -12.750 -9.410 44.155 1.00 77.89 539 LEU A N 1
ATOM 1492 C CA . LEU A 1 235 ? -11.845 -9.234 45.295 1.00 77.75 539 LEU A CA 1
ATOM 1493 C C . LEU A 1 235 ? -12.516 -8.521 46.466 1.00 77.64 539 LEU A C 1
ATOM 1494 O O . LEU A 1 235 ? -12.337 -8.896 47.626 1.00 79.20 539 LEU A O 1
ATOM 1499 N N . LEU A 1 236 ? -13.289 -7.491 46.148 1.00 73.75 540 LEU A N 1
ATOM 1500 C CA . LEU A 1 236 ? -13.930 -6.655 47.153 1.00 72.70 540 LEU A CA 1
ATOM 1501 C C . LEU A 1 236 ? -15.035 -7.400 47.898 1.00 74.16 540 LEU A C 1
ATOM 1502 O O . LEU A 1 236 ? -15.420 -7.013 49.000 1.00 74.92 540 LEU A O 1
ATOM 1507 N N . LEU A 1 237 ? -15.524 -8.483 47.305 1.00 77.56 541 LEU A N 1
ATOM 1508 C CA . LEU A 1 237 ? -16.543 -9.301 47.954 1.00 76.40 541 LEU A CA 1
ATOM 1509 C C . LEU A 1 237 ? -15.961 -10.024 49.162 1.00 77.07 541 LEU A C 1
ATOM 1510 O O . LEU A 1 237 ? -16.600 -10.101 50.212 1.00 77.00 541 LEU A O 1
ATOM 1512 N N . GLU A 1 238 ? -14.751 -10.555 49.014 1.00 75.42 542 GLU A N 1
ATOM 1513 C CA . GLU A 1 238 ? -14.083 -11.222 50.125 1.00 76.38 542 GLU A CA 1
ATOM 1514 C C . GLU A 1 238 ? -13.732 -10.213 51.217 1.00 77.24 542 GLU A C 1
ATOM 1515 O O . GLU A 1 238 ? -13.671 -10.556 52.399 1.00 78.31 542 GLU A O 1
ATOM 1517 N N . MET A 1 239 ? -13.509 -8.966 50.809 1.00 72.19 543 MET A N 1
ATOM 1518 C CA . MET A 1 239 ? -13.221 -7.884 51.744 1.00 71.60 543 MET A CA 1
ATOM 1519 C C . MET A 1 239 ? -14.451 -7.467 52.544 1.00 74.03 543 MET A C 1
ATOM 1520 O O . MET A 1 239 ? -14.367 -7.237 53.752 1.00 74.52 543 MET A O 1
ATOM 1525 N N . LEU A 1 240 ? -15.592 -7.367 51.865 1.00 72.40 544 LEU A N 1
ATOM 1526 C CA . LEU A 1 240 ? -16.842 -6.964 52.513 1.00 75.72 544 LEU A CA 1
ATOM 1527 C C . LEU A 1 240 ? -17.424 -8.065 53.389 1.00 82.97 544 LEU A C 1
ATOM 1528 O O . LEU A 1 240 ? -17.998 -7.786 54.440 1.00 84.01 544 LEU A O 1
ATOM 1533 N N . ASP A 1 241 ? -17.280 -9.313 52.958 1.00 83.51 545 ASP A N 1
ATOM 1534 C CA . ASP A 1 241 ? -17.846 -10.427 53.708 1.00 85.29 545 ASP A CA 1
ATOM 1535 C C . ASP A 1 241 ? -17.034 -10.714 54.968 1.00 85.13 545 ASP A C 1
ATOM 1536 O O . ASP A 1 241 ? -17.546 -11.296 55.923 1.00 86.76 545 ASP A O 1
ATOM 1538 N N . ALA A 1 242 ? -15.767 -10.307 54.963 1.00 84.36 546 ALA A N 1
ATOM 1539 C CA . ALA A 1 242 ? -14.911 -10.400 56.147 1.00 84.93 546 ALA A CA 1
ATOM 1540 C C . ALA A 1 242 ? -15.457 -9.613 57.338 1.00 86.83 546 ALA A C 1
ATOM 1541 O O . ALA A 1 242 ? -15.254 -9.992 58.491 1.00 90.01 546 ALA A O 1
ATOM 1543 N N . HIS A 1 243 ? -16.153 -8.517 57.054 1.00 84.21 547 HIS A N 1
ATOM 1544 C CA . HIS A 1 243 ? -16.748 -7.696 58.104 1.00 76.69 547 HIS A CA 1
ATOM 1545 C C . HIS A 1 243 ? -18.212 -8.055 58.335 1.00 73.58 547 HIS A C 1
ATOM 1546 O O . HIS A 1 243 ? -18.917 -7.376 59.082 1.00 71.64 547 HIS A O 1
ATOM 1553 N N . ALA B 1 3 ? -7.314 23.542 84.477 1.00 65.77 307 ALA B N 1
ATOM 1554 C CA . ALA B 1 3 ? -7.156 22.284 83.729 1.00 60.94 307 ALA B CA 1
ATOM 1555 C C . ALA B 1 3 ? -5.800 22.107 83.047 1.00 63.28 307 ALA B C 1
ATOM 1556 O O . ALA B 1 3 ? -5.088 21.153 83.268 1.00 63.09 307 ALA B O 1
ATOM 1558 N N . LEU B 1 4 ? -5.483 23.041 82.183 1.00 60.41 308 LEU B N 1
ATOM 1559 C CA . LEU B 1 4 ? -4.148 23.250 81.639 1.00 62.99 308 LEU B CA 1
ATOM 1560 C C . LEU B 1 4 ? -3.204 23.822 82.690 1.00 67.56 308 LEU B C 1
ATOM 1561 O O . LEU B 1 4 ? -1.987 23.831 82.504 1.00 71.69 308 LEU B O 1
ATOM 1566 N N . SER B 1 5 ? -3.773 24.300 83.792 1.00 66.33 309 SER B N 1
ATOM 1567 C CA . SER B 1 5 ? -2.983 24.859 84.883 1.00 68.83 309 SER B CA 1
ATOM 1568 C C . SER B 1 5 ? -2.560 23.771 85.864 1.00 65.16 309 SER B C 1
ATOM 1569 O O . SER B 1 5 ? -1.658 23.971 86.677 1.00 67.36 309 SER B O 1
ATOM 1572 N N . LEU B 1 6 ? -3.217 22.619 85.780 1.00 66.67 310 LEU B N 1
ATOM 1573 C CA . LEU B 1 6 ? -2.938 21.505 86.679 1.00 64.44 310 LEU B CA 1
ATOM 1574 C C . LEU B 1 6 ? -1.617 20.821 86.357 1.00 62.01 310 LEU B C 1
ATOM 1575 O O . LEU B 1 6 ? -1.251 20.680 85.193 1.00 60.99 310 LEU B O 1
ATOM 1580 N N . THR B 1 7 ? -0.900 20.400 87.393 1.00 57.27 311 THR B N 1
ATOM 1581 C CA . THR B 1 7 ? 0.297 19.593 87.196 1.00 57.86 311 THR B CA 1
ATOM 1582 C C . THR B 1 7 ? -0.124 18.165 86.870 1.00 53.11 311 THR B C 1
ATOM 1583 O O . THR B 1 7 ? -1.301 17.819 86.976 1.00 49.75 311 THR B O 1
ATOM 1587 N N . ALA B 1 8 ? 0.836 17.339 86.474 1.00 53.23 312 ALA B N 1
ATOM 1588 C CA . ALA B 1 8 ? 0.548 15.952 86.134 1.00 49.38 312 ALA B CA 1
ATOM 1589 C C . ALA B 1 8 ? 0.069 15.152 87.346 1.00 59.11 312 ALA B C 1
ATOM 1590 O O . ALA B 1 8 ? -0.857 14.349 87.236 1.00 54.92 312 ALA B O 1
ATOM 1592 N N . ASP B 1 9 ? 0.697 15.376 88.498 1.00 62.62 313 ASP B N 1
ATOM 1593 C CA . ASP B 1 9 ? 0.289 14.702 89.729 1.00 59.59 313 ASP B CA 1
ATOM 1594 C C . ASP B 1 9 ? -1.121 15.106 90.141 1.00 55.40 313 ASP B C 1
ATOM 1595 O O . ASP B 1 9 ? -1.889 14.288 90.647 1.00 52.88 313 ASP B O 1
ATOM 1600 N N . GLN B 1 10 ? -1.453 16.373 89.923 1.00 55.07 314 GLN B N 1
ATOM 1601 C CA . GLN B 1 10 ? -2.770 16.891 90.266 1.00 54.68 314 GLN B CA 1
ATOM 1602 C C . GLN B 1 10 ? -3.825 16.422 89.267 1.00 51.01 314 GLN B C 1
ATOM 1603 O O . GLN B 1 10 ? -4.982 16.207 89.630 1.00 49.32 314 GLN B O 1
ATOM 1609 N N . MET B 1 11 ? -3.419 16.270 88.009 1.00 52.55 315 MET B N 1
ATOM 1610 C CA . MET B 1 11 ? -4.302 15.739 86.976 1.00 48.53 315 MET B CA 1
ATOM 1611 C C . MET B 1 11 ? -4.746 14.319 87.318 1.00 44.87 315 MET B C 1
ATOM 1612 O O . MET B 1 11 ? -5.928 13.991 87.227 1.00 43.16 315 MET B O 1
ATOM 1617 N N . VAL B 1 12 ? -3.790 13.482 87.711 1.00 45.25 316 VAL B N 1
ATOM 1618 C CA . VAL B 1 12 ? -4.078 12.101 88.083 1.00 44.29 316 VAL B CA 1
ATOM 1619 C C . VAL B 1 12 ? -4.985 12.035 89.308 1.00 46.34 316 VAL B C 1
ATOM 1620 O O . VAL B 1 12 ? -5.931 11.245 89.352 1.00 43.31 316 VAL B O 1
ATOM 1624 N N . SER B 1 13 ? -4.693 12.874 90.299 1.00 48.72 317 SER B N 1
ATOM 1625 C CA .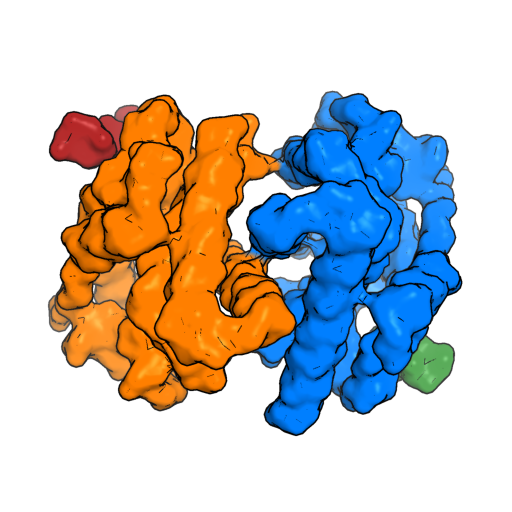 SER B 1 13 ? -5.450 12.884 91.546 1.00 48.94 317 SER B CA 1
ATOM 1626 C C . SER B 1 13 ? -6.909 13.257 91.303 1.00 46.83 317 SER B C 1
ATOM 1627 O O . SER B 1 13 ? -7.812 12.691 91.918 1.00 45.67 317 SER B O 1
ATOM 1630 N N . ALA B 1 14 ? -7.131 14.207 90.402 1.00 47.22 318 ALA B N 1
ATOM 1631 C CA . ALA B 1 14 ? -8.480 14.613 90.031 1.00 44.16 318 ALA B CA 1
ATOM 1632 C C . ALA B 1 14 ? -9.219 13.461 89.360 1.00 42.07 318 ALA B C 1
ATOM 1633 O O . ALA B 1 14 ? -10.387 13.206 89.653 1.00 41.19 318 ALA B O 1
ATOM 1635 N N . LEU B 1 15 ? -8.525 12.765 88.463 1.00 44.47 319 LEU B N 1
ATOM 1636 C CA . LEU B 1 15 ? -9.113 11.658 87.715 1.00 39.79 319 LEU B CA 1
ATOM 1637 C C . LEU B 1 15 ? -9.419 10.467 88.622 1.00 37.50 319 LEU B C 1
ATOM 1638 O O . LEU B 1 15 ? -10.501 9.886 88.547 1.00 35.50 319 LEU B O 1
ATOM 1643 N N . LEU B 1 16 ? -8.461 10.106 89.471 1.00 36.35 320 LEU B N 1
ATOM 1644 C CA . LEU B 1 16 ? -8.634 8.993 90.402 1.00 37.69 320 LEU B CA 1
ATOM 1645 C C . LEU B 1 16 ? -9.802 9.242 91.351 1.00 41.15 320 LEU B C 1
ATOM 1646 O O . LEU B 1 16 ? -10.535 8.320 91.707 1.00 39.02 320 LEU B O 1
ATOM 1651 N N . ASP B 1 17 ? -9.961 10.495 91.767 1.00 44.60 321 ASP B N 1
ATOM 1652 C CA . ASP B 1 17 ? -11.005 10.867 92.716 1.00 47.08 321 ASP B CA 1
ATOM 1653 C C . ASP B 1 17 ? -12.377 10.998 92.052 1.00 41.82 321 ASP B C 1
ATOM 1654 O O . ASP B 1 17 ? -13.406 10.980 92.728 1.00 41.68 321 ASP B O 1
ATOM 1659 N N . ALA B 1 18 ? -12.389 11.124 90.729 1.00 40.95 322 ALA B N 1
ATOM 1660 C CA . ALA B 1 18 ? -13.638 11.284 89.989 1.00 37.99 322 ALA B CA 1
ATOM 1661 C C . ALA B 1 18 ? -14.191 9.940 89.533 1.00 34.53 322 ALA B C 1
ATOM 1662 O O . ALA B 1 18 ? -15.262 9.872 88.929 1.00 32.98 322 ALA B O 1
ATOM 1664 N N . GLU B 1 19 ? -13.450 8.876 89.827 1.00 33.57 323 GLU B N 1
ATOM 1665 C CA . GLU B 1 19 ? -13.818 7.531 89.396 1.00 32.37 323 GLU B CA 1
ATOM 1666 C C . GLU B 1 19 ? -15.201 7.120 89.881 1.00 34.41 323 GLU B C 1
ATOM 1667 O O . GLU B 1 19 ? -15.526 7.284 91.057 1.00 38.41 323 GLU B O 1
ATOM 1673 N N . PRO B 1 20 ? -16.026 6.585 88.970 1.00 32.60 324 PRO B N 1
ATOM 1674 C CA . PRO B 1 20 ? -17.334 6.053 89.357 1.00 32.58 324 PRO B CA 1
ATOM 1675 C C . PRO B 1 20 ? -17.171 4.749 90.124 1.00 35.02 324 PRO B C 1
ATOM 1676 O O . PRO B 1 20 ? -16.183 4.044 89.913 1.00 35.92 324 PRO B O 1
ATOM 1680 N N . PRO B 1 21 ? -18.128 4.430 91.005 1.00 35.20 325 PRO B N 1
ATOM 1681 C CA . PRO B 1 21 ? -18.069 3.184 91.774 1.00 32.72 325 PRO B CA 1
ATOM 1682 C C . PRO B 1 21 ? -18.365 1.965 90.912 1.00 31.43 325 PRO B C 1
ATOM 1683 O O . PRO B 1 21 ? -18.931 2.104 89.829 1.00 28.90 325 PRO B O 1
ATOM 1687 N N . ILE B 1 22 ? -17.986 0.786 91.388 1.00 37.21 326 ILE B N 1
ATOM 1688 C CA . ILE B 1 22 ? -18.327 -0.446 90.694 1.00 38.96 326 ILE B CA 1
ATOM 1689 C C . ILE B 1 22 ? -19.705 -0.901 91.148 1.00 39.97 326 ILE B C 1
ATOM 1690 O O . ILE B 1 22 ? -19.879 -1.345 92.282 1.00 41.21 326 ILE B O 1
ATOM 1695 N N . LEU B 1 23 ? -20.685 -0.783 90.259 1.00 39.42 327 LEU B N 1
ATOM 1696 C CA . LEU B 1 23 ? -22.071 -1.068 90.608 1.00 38.49 327 LEU B CA 1
ATOM 1697 C C . LEU B 1 23 ? -22.376 -2.558 90.581 1.00 39.24 327 LEU B C 1
ATOM 1698 O O . LEU B 1 23 ? -21.643 -3.346 89.985 1.00 38.28 327 LEU B O 1
ATOM 1703 N N . TYR B 1 24 ? -23.464 -2.933 91.243 1.00 39.78 328 TYR B N 1
ATOM 1704 C CA . TYR B 1 24 ? -23.932 -4.311 91.255 1.00 43.94 328 TYR B CA 1
ATOM 1705 C C . TYR B 1 24 ? -25.135 -4.468 90.333 1.00 46.00 328 TYR B C 1
ATOM 1706 O O . TYR B 1 24 ? -25.715 -3.480 89.884 1.00 44.87 328 TYR B O 1
ATOM 1715 N N . SER B 1 25 ? -25.507 -5.712 90.052 1.00 47.92 329 SER B N 1
ATOM 1716 C CA . SER B 1 25 ? -26.702 -5.989 89.264 1.00 52.47 329 SER B CA 1
ATOM 1717 C C . SER B 1 25 ? -27.711 -6.747 90.118 1.00 58.75 329 SER B C 1
ATOM 1718 O O . SER B 1 25 ? -27.358 -7.305 91.156 1.00 59.60 329 SER B O 1
ATOM 1721 N N . GLU B 1 26 ? -28.966 -6.763 89.682 1.00 58.22 330 GLU B N 1
ATOM 1722 C CA . GLU B 1 26 ? -30.019 -7.423 90.443 1.00 65.78 330 GLU B CA 1
ATOM 1723 C C . GLU B 1 26 ? -29.988 -8.932 90.233 1.00 69.17 330 GLU B C 1
ATOM 1724 O O . GLU B 1 26 ? -29.279 -9.650 90.939 1.00 70.80 330 GLU B O 1
ATOM 1726 N N . PHE B 1 33 ? -28.967 -17.842 82.825 1.00 78.82 337 PHE B N 1
ATOM 1727 C CA . PHE B 1 33 ? -29.903 -16.860 82.292 1.00 78.26 337 PHE B CA 1
ATOM 1728 C C . PHE B 1 33 ? -30.061 -17.024 80.784 1.00 83.23 337 PHE B C 1
ATOM 1729 O O . PHE B 1 33 ? -29.223 -17.647 80.131 1.00 83.26 337 PHE B O 1
ATOM 1731 N N . SER B 1 34 ? -31.138 -16.467 80.236 1.00 78.25 338 SER B N 1
ATOM 1732 C CA . SER B 1 34 ? -31.414 -16.581 78.807 1.00 83.25 338 SER B CA 1
ATOM 1733 C C . SER B 1 34 ? -31.045 -15.304 78.072 1.00 82.06 338 SER B C 1
ATOM 1734 O O . SER B 1 34 ? -30.591 -14.338 78.677 1.00 77.62 338 SER B O 1
ATOM 1737 N N . GLU B 1 35 ? -31.273 -15.301 76.763 1.00 84.69 339 GLU B N 1
ATOM 1738 C CA . GLU B 1 35 ? -30.971 -14.148 75.926 1.00 83.40 339 GLU B CA 1
ATOM 1739 C C . GLU B 1 35 ? -31.830 -12.929 76.268 1.00 83.24 339 GLU B C 1
ATOM 1740 O O . GLU B 1 35 ? -31.473 -11.800 75.929 1.00 81.80 339 GLU B O 1
ATOM 1742 N N . ALA B 1 36 ? -32.962 -13.153 76.933 1.00 84.46 340 ALA B N 1
ATOM 1743 C CA . ALA B 1 36 ? -33.863 -12.055 77.279 1.00 79.76 340 ALA B CA 1
ATOM 1744 C C . ALA B 1 36 ? -33.517 -11.448 78.638 1.00 72.02 340 ALA B C 1
ATOM 1745 O O . ALA B 1 36 ? -33.496 -10.227 78.802 1.00 67.62 340 ALA B O 1
ATOM 1747 N N . SER B 1 37 ? -33.242 -12.315 79.605 1.00 81.36 341 SER B N 1
ATOM 1748 C CA . SER B 1 37 ? -32.820 -11.906 80.940 1.00 73.25 341 SER B CA 1
ATOM 1749 C C . SER B 1 37 ? -31.432 -11.269 80.907 1.00 65.48 341 SER B C 1
ATOM 1750 O O . SER B 1 37 ? -31.192 -10.250 81.557 1.00 62.25 341 SER B O 1
ATOM 1753 N N . MET B 1 38 ? -30.524 -11.870 80.140 1.00 66.74 342 MET B N 1
ATOM 1754 C CA . MET B 1 38 ? -29.133 -11.431 80.099 1.00 61.43 342 MET B CA 1
ATOM 1755 C C . MET B 1 38 ? -29.023 -10.005 79.572 1.00 57.47 342 MET B C 1
ATOM 1756 O O . MET B 1 38 ? -28.296 -9.187 80.136 1.00 55.17 342 MET B O 1
ATOM 1761 N N . MET B 1 39 ? -29.743 -9.702 78.498 1.00 58.39 343 MET B N 1
ATOM 1762 C CA . MET B 1 39 ? -29.740 -8.348 77.961 1.00 56.86 343 MET B CA 1
ATOM 1763 C C . MET B 1 39 ? -30.439 -7.405 78.937 1.00 56.49 343 MET B C 1
ATOM 1764 O O . MET B 1 39 ? -30.144 -6.211 78.983 1.00 55.29 343 MET B O 1
ATOM 1769 N N . GLY B 1 40 ? -31.361 -7.958 79.722 1.00 55.63 344 GLY B N 1
ATOM 1770 C CA . GLY B 1 40 ? -32.060 -7.200 80.743 1.00 54.05 344 GLY B CA 1
ATOM 1771 C C . GLY B 1 40 ? -31.145 -6.706 81.847 1.00 50.74 344 GLY B C 1
ATOM 1772 O O . GLY B 1 40 ? -31.198 -5.537 82.229 1.00 49.98 344 GLY B O 1
ATOM 1773 N N . LEU B 1 41 ? -30.304 -7.599 82.361 1.00 50.90 345 LEU B N 1
ATOM 1774 C CA . LEU B 1 41 ? -29.369 -7.244 83.424 1.00 48.65 345 LEU B CA 1
ATOM 1775 C C . LEU B 1 41 ? -28.370 -6.193 82.949 1.00 47.11 345 LEU B C 1
ATOM 1776 O O . LEU B 1 41 ? -28.134 -5.196 83.633 1.00 47.61 345 LEU B O 1
ATOM 1781 N N . LEU B 1 42 ? -27.788 -6.427 81.777 1.00 46.03 346 LEU B N 1
ATOM 1782 C CA . LEU B 1 42 ? -26.778 -5.530 81.224 1.00 43.25 346 LEU B CA 1
ATOM 1783 C C . LEU B 1 42 ? -27.356 -4.146 80.953 1.00 43.12 346 LEU B C 1
ATOM 1784 O O . LEU B 1 42 ? -26.708 -3.133 81.215 1.00 42.02 346 LEU B O 1
ATOM 1789 N N . THR B 1 43 ? -28.578 -4.111 80.430 1.00 44.78 347 THR B N 1
ATOM 1790 C CA . THR B 1 43 ? -29.261 -2.852 80.155 1.00 44.91 347 THR B CA 1
ATOM 1791 C C . THR B 1 43 ? -29.522 -2.081 81.441 1.00 43.99 347 THR B C 1
ATOM 1792 O O . THR B 1 43 ? -29.261 -0.879 81.521 1.00 41.66 347 THR B O 1
ATOM 1796 N N . ASN B 1 44 ? -30.031 -2.784 82.447 1.00 45.98 348 ASN B N 1
ATOM 1797 C CA . ASN B 1 44 ? -30.262 -2.194 83.759 1.00 45.84 348 ASN B CA 1
ATOM 1798 C C . ASN B 1 44 ? -28.961 -1.677 84.367 1.00 39.97 348 ASN B C 1
ATOM 1799 O O . ASN B 1 44 ? -28.918 -0.589 84.941 1.00 37.08 348 ASN B O 1
ATOM 1804 N N . LEU B 1 45 ? -27.902 -2.466 84.224 1.00 40.99 349 LEU B N 1
ATOM 1805 C CA . LEU B 1 45 ? -26.589 -2.097 84.738 1.00 40.62 349 LEU B CA 1
ATOM 1806 C C . LEU B 1 45 ? -26.013 -0.885 84.009 1.00 37.37 349 LEU B C 1
ATOM 1807 O O . LEU B 1 45 ? -25.530 0.056 84.638 1.00 35.91 349 LEU B O 1
ATOM 1812 N N . ALA B 1 46 ? -26.061 -0.921 82.680 1.00 34.42 350 ALA B N 1
ATOM 1813 C CA . ALA B 1 46 ? -25.522 0.159 81.861 1.00 34.34 350 ALA B CA 1
ATOM 1814 C C . ALA B 1 46 ? -26.248 1.479 82.100 1.00 35.99 350 ALA B C 1
ATOM 1815 O O . ALA B 1 46 ? -25.631 2.545 82.101 1.00 34.30 350 ALA B O 1
ATOM 1817 N N . ASP B 1 47 ? -27.559 1.406 82.305 1.00 37.33 351 ASP B N 1
ATOM 1818 C CA . ASP B 1 47 ? -28.354 2.609 82.518 1.00 39.28 351 ASP B CA 1
ATOM 1819 C C . ASP B 1 47 ? -28.017 3.273 83.849 1.00 37.80 351 ASP B C 1
ATOM 1820 O O . ASP B 1 47 ? -28.048 4.498 83.965 1.00 37.92 351 ASP B O 1
ATOM 1825 N N . ARG B 1 48 ? -27.695 2.462 84.853 1.00 36.88 352 ARG B N 1
ATOM 1826 C CA . ARG B 1 48 ? -27.315 2.995 86.155 1.00 35.55 352 ARG B CA 1
ATOM 1827 C C . ARG B 1 48 ? -25.887 3.527 86.117 1.00 34.92 352 ARG B C 1
ATOM 1828 O O . ARG B 1 48 ? -25.572 4.529 86.759 1.00 36.93 352 ARG B O 1
ATOM 1836 N N . GLU B 1 49 ? -25.029 2.852 85.360 1.00 34.45 353 GLU B N 1
ATOM 1837 C CA . GLU B 1 49 ? -23.653 3.302 85.177 1.00 32.79 353 GLU B CA 1
ATOM 1838 C C . GLU B 1 49 ? -23.593 4.651 84.469 1.00 31.13 353 GLU B C 1
ATOM 1839 O O . GLU B 1 49 ? -22.767 5.502 84.803 1.00 30.96 353 GLU B O 1
ATOM 1845 N N . LEU B 1 50 ? -24.471 4.832 83.487 1.00 32.03 354 LEU B N 1
ATOM 1846 C CA . LEU B 1 50 ? -24.505 6.057 82.696 1.00 33.66 354 LEU B CA 1
ATOM 1847 C C . LEU B 1 50 ? -24.736 7.299 83.550 1.00 32.81 354 LEU B C 1
ATOM 1848 O O . LEU B 1 50 ? -24.155 8.352 83.289 1.00 31.94 354 LEU B O 1
ATOM 1853 N N . VAL B 1 51 ? -25.574 7.170 84.575 1.00 33.30 355 VAL B N 1
ATOM 1854 C CA . VAL B 1 51 ? -25.857 8.287 85.468 1.00 33.53 355 VAL B CA 1
ATOM 1855 C C . VAL B 1 51 ? -24.583 8.701 86.197 1.00 31.89 355 VAL B C 1
ATOM 1856 O O . VAL B 1 51 ? -24.316 9.891 86.376 1.00 31.25 355 VAL B O 1
ATOM 1860 N N . HIS B 1 52 ? -23.787 7.715 86.599 1.00 31.35 356 HIS B N 1
ATOM 1861 C CA . HIS B 1 52 ? -22.520 7.992 87.264 1.00 32.39 356 HIS B CA 1
ATOM 1862 C C . HIS B 1 52 ? -21.489 8.507 86.265 1.00 35.46 356 HIS B C 1
ATOM 1863 O O . HIS B 1 52 ? -20.644 9.335 86.608 1.00 38.51 356 HIS B O 1
ATOM 1870 N N . MET B 1 53 ? -21.561 8.015 85.031 1.00 34.56 357 MET B N 1
ATOM 1871 C CA . MET B 1 53 ? -20.658 8.460 83.974 1.00 33.69 357 MET B CA 1
ATOM 1872 C C . MET B 1 53 ? -20.824 9.949 83.697 1.00 34.25 357 MET B C 1
ATOM 1873 O O . MET B 1 53 ? -19.845 10.665 83.485 1.00 32.30 357 MET B O 1
ATOM 1878 N N . ILE B 1 54 ? -22.072 10.403 83.697 1.00 37.33 358 ILE B N 1
ATOM 1879 C CA . ILE B 1 54 ? -22.386 11.807 83.468 1.00 39.77 358 ILE B CA 1
ATOM 1880 C C . ILE B 1 54 ? -21.742 12.675 84.546 1.00 39.76 358 ILE B C 1
ATOM 1881 O O . ILE B 1 54 ? -21.160 13.719 84.252 1.00 42.75 358 ILE B O 1
ATOM 1886 N N . ASN B 1 55 ? -21.843 12.234 85.795 1.00 34.00 359 ASN B N 1
ATOM 1887 C CA . ASN B 1 55 ? -21.237 12.958 86.904 1.00 37.63 359 ASN B CA 1
ATOM 1888 C C . ASN B 1 55 ? -19.716 12.855 86.896 1.00 38.05 359 ASN B C 1
ATOM 1889 O O . ASN B 1 55 ? -19.023 13.780 87.316 1.00 40.98 359 ASN B O 1
ATOM 1894 N N . TRP B 1 56 ? -19.200 11.730 86.411 1.00 38.60 360 TRP B N 1
ATOM 1895 C CA . TRP B 1 56 ? -17.762 11.574 86.232 1.00 35.86 360 TRP B CA 1
ATOM 1896 C C . TRP B 1 56 ? -17.251 12.510 85.146 1.00 36.46 360 TRP B C 1
ATOM 1897 O O . TRP B 1 56 ? -16.198 13.131 85.296 1.00 35.78 360 TRP B O 1
ATOM 1908 N N . ALA B 1 57 ? -18.003 12.602 84.054 1.00 35.63 361 ALA B N 1
ATOM 1909 C CA . ALA B 1 57 ? -17.629 13.450 82.928 1.00 35.37 361 ALA B CA 1
ATOM 1910 C C . ALA B 1 57 ? -17.516 14.905 83.363 1.00 39.22 361 ALA B C 1
ATOM 1911 O O . ALA B 1 57 ? -16.594 15.614 82.960 1.00 39.91 361 ALA B O 1
ATOM 1913 N N . LYS B 1 58 ? -18.452 15.337 84.202 1.00 39.91 362 LYS B N 1
ATOM 1914 C CA . LYS B 1 58 ? -18.464 16.705 84.700 1.00 41.20 362 LYS B CA 1
ATOM 1915 C C . LYS B 1 58 ? -17.200 17.001 85.500 1.00 45.33 362 LYS B C 1
ATOM 1916 O O . LYS B 1 58 ? -16.696 18.124 85.492 1.00 49.92 362 LYS B O 1
ATOM 1918 N N . ARG B 1 59 ? -16.692 15.985 86.189 1.00 42.30 363 ARG B N 1
ATOM 1919 C CA . ARG B 1 59 ? -15.523 16.150 87.045 1.00 43.80 363 ARG B CA 1
ATOM 1920 C C . ARG B 1 59 ? -14.209 15.970 86.282 1.00 40.60 363 ARG B C 1
ATOM 1921 O O . ARG B 1 59 ? -13.130 16.141 86.848 1.00 42.71 363 ARG B O 1
ATOM 1929 N N . VAL B 1 60 ? -14.303 15.625 85.001 1.00 42.06 364 VAL B N 1
ATOM 1930 C CA . VAL B 1 60 ? -13.117 15.504 84.157 1.00 41.13 364 VAL B CA 1
ATOM 1931 C C . VAL B 1 60 ? -12.563 16.881 83.815 1.00 45.41 364 VAL B C 1
ATOM 1932 O O . VAL B 1 60 ? -13.247 17.683 83.181 1.00 47.13 364 VAL B O 1
ATOM 1936 N N . PRO B 1 61 ? -11.325 17.164 84.251 1.00 45.54 365 PRO B N 1
ATOM 1937 C CA . PRO B 1 61 ? -10.689 18.476 84.078 1.00 50.34 365 PRO B CA 1
ATOM 1938 C C . PRO B 1 61 ? -10.767 18.989 82.643 1.00 50.91 365 PRO B C 1
ATOM 1939 O O . PRO B 1 61 ? -10.232 18.360 81.731 1.00 48.69 365 PRO B O 1
ATOM 1943 N N . GLY B 1 62 ? -11.439 20.122 82.455 1.00 57.43 366 GLY B N 1
ATOM 1944 C CA . GLY B 1 62 ? -11.545 20.744 81.148 1.00 57.32 366 GLY B CA 1
ATOM 1945 C C . GLY B 1 62 ? -12.845 20.445 80.424 1.00 53.46 366 GLY B C 1
ATOM 1946 O O . GLY B 1 62 ? -13.138 21.050 79.393 1.00 54.74 366 GLY B O 1
ATOM 1947 N N . PHE B 1 63 ? -13.630 19.516 80.962 1.00 50.09 367 PHE B N 1
ATOM 1948 C CA . PHE B 1 63 ? -14.858 19.076 80.302 1.00 48.72 367 PHE B CA 1
ATOM 1949 C C . PHE B 1 63 ? -16.004 20.080 80.426 1.00 53.69 367 PHE B C 1
ATOM 1950 O O . PHE B 1 63 ? -16.752 20.289 79.471 1.00 56.40 367 PHE B O 1
ATOM 1958 N N . VAL B 1 64 ? -16.152 20.694 81.597 1.00 51.73 368 VAL B N 1
ATOM 1959 C CA . VAL B 1 64 ? -17.252 21.630 81.817 1.00 55.56 368 VAL B CA 1
ATOM 1960 C C . VAL B 1 64 ? -16.995 22.952 81.109 1.00 62.60 368 VAL B C 1
ATOM 1961 O O . VAL B 1 64 ? -17.893 23.783 80.981 1.00 67.19 368 VAL B O 1
ATOM 1965 N N . ASP B 1 65 ? -15.763 23.136 80.645 1.00 60.93 369 ASP B N 1
ATOM 1966 C CA . ASP B 1 65 ? -15.392 24.317 79.874 1.00 64.63 369 ASP B CA 1
ATOM 1967 C C . ASP B 1 65 ? -16.050 24.323 78.500 1.00 62.92 369 ASP B C 1
ATOM 1968 O O . ASP B 1 65 ? -16.279 25.380 77.913 1.00 67.88 369 ASP B O 1
ATOM 1973 N N . LEU B 1 66 ? -16.359 23.135 77.994 1.00 58.37 370 LEU B N 1
ATOM 1974 C CA . LEU B 1 66 ? -16.986 23.003 76.687 1.00 59.60 370 LEU B CA 1
ATOM 1975 C C . LEU B 1 66 ? -18.428 23.474 76.738 1.00 64.38 370 LEU B C 1
ATOM 1976 O O . LEU B 1 66 ? -19.011 23.588 77.817 1.00 65.39 370 LEU B O 1
ATOM 1981 N N . THR B 1 67 ? -19.002 23.755 75.574 1.00 64.94 371 THR B N 1
ATOM 1982 C CA . THR B 1 67 ? -20.397 24.156 75.530 1.00 68.73 371 THR B CA 1
ATOM 1983 C C . THR B 1 67 ? -21.239 22.968 75.959 1.00 62.36 371 THR B C 1
ATOM 1984 O O . THR B 1 67 ? -20.842 21.814 75.794 1.00 58.52 371 THR B O 1
ATOM 1988 N N . LEU B 1 68 ? -22.399 23.263 76.524 1.00 68.55 372 LEU B N 1
ATOM 1989 C CA . LEU B 1 68 ? -23.323 22.237 76.968 1.00 64.35 372 LEU B CA 1
ATOM 1990 C C . LEU B 1 68 ? -23.757 21.366 75.784 1.00 63.86 372 LEU B C 1
ATOM 1991 O O . LEU B 1 68 ? -24.028 20.175 75.941 1.00 61.49 372 LEU B O 1
ATOM 1996 N N . HIS B 1 69 ? -23.800 21.971 74.600 1.00 67.10 373 HIS B N 1
ATOM 1997 C CA . HIS B 1 69 ? -24.054 21.244 73.360 1.00 63.24 373 HIS B CA 1
ATOM 1998 C C . HIS B 1 69 ? -22.944 20.229 73.071 1.00 56.75 373 HIS B C 1
ATOM 1999 O O . HIS B 1 69 ? -23.216 19.093 72.681 1.00 53.16 373 HIS B O 1
ATOM 2001 N N . ASP B 1 70 ? -21.695 20.647 73.263 1.00 60.88 374 ASP B N 1
ATOM 2002 C CA . ASP B 1 70 ? -20.540 19.793 72.987 1.00 56.27 374 ASP B CA 1
ATOM 2003 C C . ASP B 1 70 ? -20.394 18.680 74.019 1.00 53.46 374 ASP B C 1
ATOM 2004 O O . ASP B 1 70 ? -20.001 17.561 73.682 1.00 50.63 374 ASP B O 1
ATOM 2009 N N . GLN B 1 71 ? -20.694 18.995 75.277 1.00 54.25 375 GLN B N 1
ATOM 2010 C CA . GLN B 1 71 ? -20.636 18.005 76.349 1.00 50.75 375 GLN B CA 1
ATOM 2011 C C . GLN B 1 71 ? -21.546 16.825 76.035 1.00 46.89 375 GLN B C 1
ATOM 2012 O O . GLN B 1 71 ? -21.198 15.672 76.289 1.00 41.83 375 GLN B O 1
ATOM 2018 N N . VAL B 1 72 ? -22.713 17.129 75.477 1.00 51.45 376 VAL B N 1
ATOM 2019 C CA . VAL B 1 72 ? -23.682 16.109 75.104 1.00 50.41 376 VAL B CA 1
ATOM 2020 C C . VAL B 1 72 ? -23.154 15.277 73.943 1.00 48.38 376 VAL B C 1
ATOM 2021 O O . VAL B 1 72 ? -23.269 14.052 73.945 1.00 45.87 376 VAL B O 1
ATOM 2025 N N . HIS B 1 73 ? -22.558 15.949 72.962 1.00 49.01 377 HIS B N 1
ATOM 2026 C CA . HIS B 1 73 ? -22.032 15.274 71.780 1.00 48.12 377 HIS B CA 1
ATOM 2027 C C . HIS B 1 73 ? -20.933 14.275 72.126 1.00 42.41 377 HIS B C 1
ATOM 2028 O O . HIS B 1 73 ? -20.948 13.139 71.649 1.00 39.28 377 HIS B O 1
ATOM 2035 N N . LEU B 1 74 ? -19.983 14.700 72.954 1.00 41.58 378 LEU B N 1
ATOM 2036 C CA . LEU B 1 74 ? -18.882 13.831 73.356 1.00 38.43 378 LEU B CA 1
ATOM 2037 C C . LEU B 1 74 ? -19.376 12.603 74.112 1.00 36.07 378 LEU B C 1
ATOM 2038 O O . LEU B 1 74 ? -18.941 11.484 73.838 1.00 34.90 378 LEU B O 1
ATOM 2043 N N . LEU B 1 75 ? -20.291 12.811 75.054 1.00 34.64 379 LEU B N 1
ATOM 2044 C CA . LEU B 1 75 ? -20.833 11.705 75.836 1.00 32.89 379 LEU B CA 1
ATOM 2045 C C . LEU B 1 75 ? -21.678 10.775 74.967 1.00 32.88 379 LEU B C 1
ATOM 2046 O O . LEU B 1 75 ? -21.624 9.555 75.120 1.00 30.85 379 LEU B O 1
ATOM 2051 N N . GLU B 1 76 ? -22.452 11.352 74.054 1.00 34.86 380 GLU B N 1
ATOM 2052 C CA . GLU B 1 76 ? -23.290 10.562 73.155 1.00 38.45 380 GLU B CA 1
ATOM 2053 C C . GLU B 1 76 ? -22.463 9.690 72.214 1.00 37.19 380 GLU B C 1
ATOM 2054 O O . GLU B 1 76 ? -22.912 8.624 71.792 1.00 38.10 380 GLU B O 1
ATOM 2060 N N . CYS B 1 77 ? -21.257 10.146 71.885 1.00 34.99 381 CYS B N 1
ATOM 2061 C CA . CYS B 1 77 ? -20.396 9.418 70.959 1.00 33.82 381 CYS B CA 1
ATOM 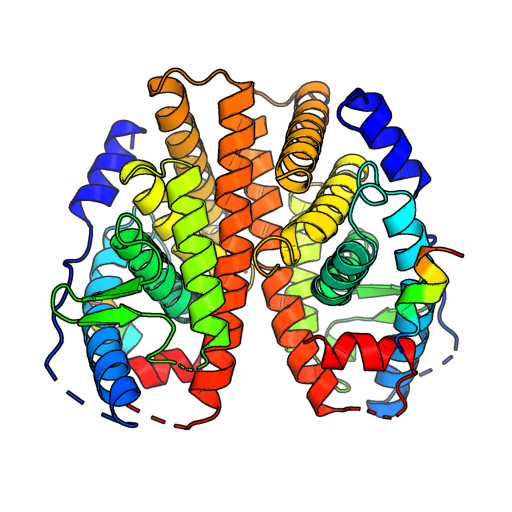2062 C C . CYS B 1 77 ? -19.500 8.399 71.661 1.00 30.77 381 CYS B C 1
ATOM 2063 O O . CYS B 1 77 ? -19.099 7.402 71.063 1.00 32.74 381 CYS B O 1
ATOM 2066 N N . ALA B 1 78 ? -19.192 8.647 72.929 1.00 29.51 382 ALA B N 1
ATOM 2067 C CA . ALA B 1 78 ? -18.189 7.849 73.629 1.00 27.74 382 ALA B CA 1
ATOM 2068 C C . ALA B 1 78 ? -18.737 6.951 74.738 1.00 26.98 382 ALA B C 1
ATOM 2069 O O . ALA B 1 78 ? -17.969 6.227 75.369 1.00 27.98 382 ALA B O 1
ATOM 2071 N N . TRP B 1 79 ? -20.046 6.993 74.979 1.00 26.98 383 TRP B N 1
ATOM 2072 C CA . TRP B 1 79 ? -20.616 6.344 76.162 1.00 27.44 383 TRP B CA 1
ATOM 2073 C C . TRP B 1 79 ? -20.365 4.835 76.203 1.00 27.48 383 TRP B C 1
ATOM 2074 O O . TRP B 1 79 ? -20.042 4.288 77.256 1.00 30.57 383 TRP B O 1
ATOM 2085 N N . LEU B 1 80 ? -20.497 4.163 75.064 1.00 25.55 384 LEU B N 1
ATOM 2086 C CA . LEU B 1 80 ? -20.301 2.718 75.032 1.00 25.06 384 LEU B CA 1
ATOM 2087 C C . LEU B 1 80 ? -18.817 2.374 75.137 1.00 27.78 384 LEU B C 1
ATOM 2088 O O . LEU B 1 80 ? -18.446 1.385 75.768 1.00 31.92 384 LEU B O 1
ATOM 2093 N N . GLU B 1 81 ? -17.975 3.188 74.507 1.00 22.58 385 GLU B N 1
ATOM 2094 C CA . GLU B 1 81 ? -16.529 3.042 74.636 1.00 24.06 385 GLU B CA 1
ATOM 2095 C C . GLU B 1 81 ? -16.106 3.109 76.095 1.00 23.99 385 GLU B C 1
ATOM 2096 O O . GLU B 1 81 ? -15.357 2.260 76.577 1.00 25.81 385 GLU B O 1
ATOM 2102 N N . ILE B 1 82 ? -16.605 4.125 76.792 1.00 24.59 386 ILE B N 1
ATOM 2103 C CA . ILE B 1 82 ? -16.273 4.345 78.194 1.00 24.30 386 ILE B CA 1
ATOM 2104 C C . ILE B 1 82 ? -16.786 3.193 79.053 1.00 27.47 386 ILE B C 1
ATOM 2105 O O . ILE B 1 82 ? -16.101 2.739 79.970 1.00 29.70 386 ILE B O 1
ATOM 2110 N N . LEU B 1 83 ? -17.983 2.709 78.738 1.00 27.68 387 LEU B N 1
ATOM 2111 C CA . LEU B 1 83 ? -18.544 1.555 79.432 1.00 29.55 387 LEU B CA 1
ATOM 2112 C C . LEU B 1 83 ? -17.679 0.318 79.210 1.00 29.73 387 LEU B C 1
ATOM 2113 O O . LEU B 1 83 ? -17.456 -0.469 80.129 1.00 29.55 387 LEU B O 1
ATOM 2118 N N . MET B 1 84 ? -17.191 0.158 77.984 1.00 29.89 388 MET B N 1
ATOM 2119 C CA . MET B 1 84 ? -16.417 -1.023 77.618 1.00 29.19 388 MET B CA 1
ATOM 2120 C C . MET B 1 84 ? -15.020 -1.021 78.229 1.00 27.64 388 MET B C 1
ATOM 2121 O O . MET B 1 84 ? -14.587 -2.031 78.779 1.00 30.95 388 MET B O 1
ATOM 2126 N N . ILE B 1 85 ? -14.315 0.104 78.144 1.00 24.79 389 ILE B N 1
ATOM 2127 C CA . ILE B 1 85 ? -12.974 0.184 78.720 1.00 26.03 389 ILE B CA 1
ATOM 2128 C C . ILE B 1 85 ? -13.036 0.018 80.239 1.00 27.73 389 ILE B C 1
ATOM 2129 O O . ILE B 1 85 ? -12.113 -0.524 80.848 1.00 31.20 389 ILE B O 1
ATOM 2134 N N . GLY B 1 86 ? -14.130 0.470 80.845 1.00 26.65 390 GLY B N 1
ATOM 2135 C CA . GLY B 1 86 ? -14.361 0.242 82.259 1.00 26.75 390 GLY B CA 1
ATOM 2136 C C . GLY B 1 86 ? -14.514 -1.240 82.542 1.00 29.36 390 GLY B C 1
ATOM 2137 O O . GLY B 1 86 ? -13.904 -1.773 83.469 1.00 32.36 390 GLY B O 1
ATOM 2138 N N . LEU B 1 87 ? -15.326 -1.904 81.725 1.00 29.40 391 LEU B N 1
ATOM 2139 C CA . LEU B 1 87 ? -15.558 -3.340 81.845 1.00 32.87 391 LEU B CA 1
ATOM 2140 C C . LEU B 1 87 ? -14.265 -4.122 81.679 1.00 36.72 391 LEU B C 1
ATOM 2141 O O . LEU B 1 87 ? -13.955 -5.016 82.470 1.00 40.75 391 LEU B O 1
ATOM 2146 N N . VAL B 1 88 ? -13.524 -3.775 80.633 1.00 34.78 392 VAL B N 1
ATOM 2147 C CA . VAL B 1 88 ? -12.234 -4.384 80.348 1.00 33.83 392 VAL B CA 1
ATOM 2148 C C . VAL B 1 88 ? -11.287 -4.225 81.535 1.00 34.89 392 VAL B C 1
ATOM 2149 O O . VAL B 1 88 ? -10.577 -5.160 81.909 1.00 37.64 392 VAL B O 1
ATOM 2153 N N . TRP B 1 89 ? -11.297 -3.037 82.130 1.00 31.65 393 TRP B N 1
ATOM 2154 C CA . TRP B 1 89 ? -10.448 -2.736 83.276 1.00 33.25 393 TRP B CA 1
ATOM 2155 C C . TRP B 1 89 ? -10.811 -3.605 84.485 1.00 37.77 393 TRP B C 1
ATOM 2156 O O . TRP B 1 89 ? -9.928 -4.153 85.144 1.00 40.26 393 TRP B O 1
ATOM 2167 N N . ARG B 1 90 ? -12.105 -3.725 84.781 1.00 36.76 394 ARG B N 1
ATOM 2168 C CA . ARG B 1 90 ? -12.538 -4.522 85.931 1.00 40.29 394 ARG B CA 1
ATOM 2169 C C . ARG B 1 90 ? -12.352 -6.016 85.693 1.00 42.41 394 ARG B C 1
ATOM 2170 O O . ARG B 1 90 ? -12.308 -6.800 86.640 1.00 47.19 394 ARG B O 1
ATOM 2178 N N . SER B 1 91 ? -12.231 -6.406 84.428 1.00 39.19 395 SER B N 1
ATOM 2179 C CA . SER B 1 91 ? -12.105 -7.815 84.077 1.00 42.61 395 SER B CA 1
ATOM 2180 C C . SER B 1 91 ? -10.644 -8.216 83.952 1.00 45.74 395 SER B C 1
ATOM 2181 O O . SER B 1 91 ? -10.326 -9.369 83.662 1.00 48.53 395 SER B O 1
ATOM 2184 N N . MET B 1 92 ? -9.765 -7.245 84.172 1.00 47.27 396 MET B N 1
ATOM 2185 C CA . MET B 1 92 ? -8.326 -7.433 84.033 1.00 50.46 396 MET B CA 1
ATOM 2186 C C . MET B 1 92 ? -7.805 -8.573 84.903 1.00 54.03 396 MET B C 1
ATOM 2187 O O . MET B 1 92 ? -7.079 -9.443 84.425 1.00 56.94 396 MET B O 1
ATOM 2192 N N . GLU B 1 93 ? -8.180 -8.566 86.178 1.00 52.37 397 GLU B N 1
ATOM 2193 C CA . GLU B 1 93 ? -7.691 -9.570 87.115 1.00 60.15 397 GLU B CA 1
ATOM 2194 C C . GLU B 1 93 ? -8.595 -10.799 87.142 1.00 60.13 397 GLU B C 1
ATOM 2195 O O . GLU B 1 93 ? -8.617 -11.544 88.122 1.00 64.22 397 GLU B O 1
ATOM 2201 N N . HIS B 1 94 ? -9.339 -11.003 86.060 1.00 56.67 398 HIS B N 1
ATOM 2202 C CA . HIS B 1 94 ? -10.183 -12.183 85.915 1.00 57.15 398 HIS B CA 1
ATOM 2203 C C . HIS B 1 94 ? -10.045 -12.756 84.510 1.00 56.97 398 HIS B C 1
ATOM 2204 O O . HIS B 1 94 ? -10.952 -12.607 83.691 1.00 54.35 398 HIS B O 1
ATOM 2211 N N . PRO B 1 95 ? -8.908 -13.412 84.227 1.00 61.07 399 PRO B N 1
ATOM 2212 C CA . PRO B 1 95 ? -8.593 -13.911 82.883 1.00 51.43 399 PRO B CA 1
ATOM 2213 C C . PRO B 1 95 ? -9.685 -14.795 82.287 1.00 57.64 399 PRO B C 1
ATOM 2214 O O . PRO B 1 95 ? -10.257 -15.633 82.983 1.00 55.23 399 PRO B O 1
ATOM 2218 N N . GLY B 1 96 ? -9.969 -14.590 81.006 1.00 57.05 400 GLY B N 1
ATOM 2219 C CA . GLY B 1 96 ? -10.929 -15.408 80.287 1.00 58.98 400 GLY B CA 1
ATOM 2220 C C . GLY B 1 96 ? -12.376 -15.164 80.671 1.00 55.51 400 GLY B C 1
ATOM 2221 O O . GLY B 1 96 ? -13.272 -15.858 80.191 1.00 56.60 400 GLY B O 1
ATOM 2222 N N . LYS B 1 97 ? -12.610 -14.178 81.531 1.00 54.14 401 LYS B N 1
ATOM 2223 C CA . LYS B 1 97 ? -13.964 -13.860 81.971 1.00 54.61 401 LYS B CA 1
ATOM 2224 C C . LYS B 1 97 ? -14.187 -12.351 82.047 1.00 52.08 401 LYS B C 1
ATOM 2225 O O . LYS B 1 97 ? -13.240 -11.581 82.209 1.00 53.40 401 LYS B O 1
ATOM 2231 N N . LEU B 1 98 ? -15.445 -11.936 81.928 1.00 54.14 402 LEU B N 1
ATOM 2232 C CA . LEU B 1 98 ? -15.802 -10.521 81.974 1.00 49.35 402 LEU B CA 1
ATOM 2233 C C . LEU B 1 98 ? -16.562 -10.160 83.248 1.00 50.98 402 LEU B C 1
ATOM 2234 O O . LEU B 1 98 ? -17.628 -10.710 83.525 1.00 54.04 402 LEU B O 1
ATOM 2239 N N . LEU B 1 99 ? -16.005 -9.232 84.019 1.00 47.70 403 LEU B N 1
ATOM 2240 C CA . LEU B 1 99 ? -16.613 -8.805 85.274 1.00 46.52 403 LEU B CA 1
ATOM 2241 C C . LEU B 1 99 ? -17.505 -7.580 85.079 1.00 42.75 403 LEU B C 1
ATOM 2242 O O . LE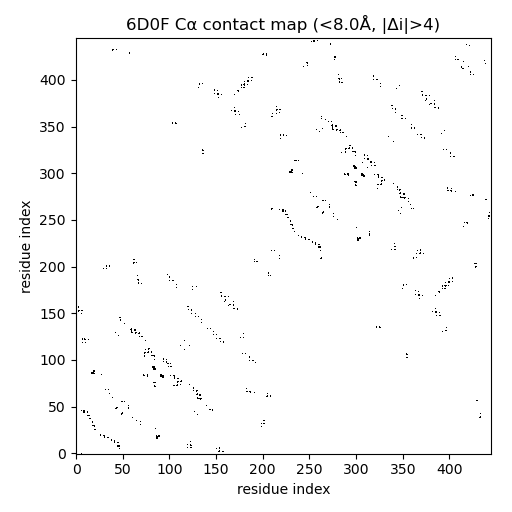U B 1 99 ? -17.062 -6.443 85.247 1.00 40.67 403 LEU B O 1
ATOM 2247 N N . PHE B 1 100 ? -18.760 -7.819 84.709 1.00 43.08 404 PHE B N 1
ATOM 2248 C CA . PHE B 1 100 ? -19.726 -6.738 84.538 1.00 42.34 404 PHE B CA 1
ATOM 2249 C C . PHE B 1 100 ? -20.041 -6.106 85.884 1.00 42.66 404 PHE B C 1
ATOM 2250 O O . PHE B 1 100 ? -20.234 -4.896 85.995 1.00 40.88 404 PHE B O 1
ATOM 2258 N N . ALA B 1 101 ? -20.092 -6.954 86.904 1.00 45.23 405 ALA B N 1
ATOM 2259 C CA . ALA B 1 101 ? -20.333 -6.528 88.272 1.00 46.30 405 ALA B CA 1
ATOM 2260 C C . ALA B 1 101 ? -19.734 -7.573 89.203 1.00 49.67 405 ALA B C 1
ATOM 2261 O O . ALA B 1 101 ? -19.557 -8.721 88.797 1.00 54.09 405 ALA B O 1
ATOM 2263 N N . PRO B 1 102 ? -19.405 -7.183 90.446 1.00 48.91 406 PRO B N 1
ATOM 2264 C CA . PRO B 1 102 ? -18.852 -8.143 91.409 1.00 45.20 406 PRO B CA 1
ATOM 2265 C C . PRO B 1 102 ? -19.745 -9.369 91.596 1.00 57.85 406 PRO B C 1
ATOM 2266 O O . PRO B 1 102 ? -19.251 -10.444 91.936 1.00 59.68 406 PRO B O 1
ATOM 2270 N N . ASN B 1 103 ? -21.044 -9.204 91.364 1.00 57.01 407 ASN B N 1
ATOM 2271 C CA . ASN B 1 103 ? -21.985 -10.312 91.458 1.00 60.85 407 ASN B CA 1
ATOM 2272 C C . ASN B 1 103 ? -22.357 -10.856 90.081 1.00 61.21 407 ASN B C 1
ATOM 2273 O O . ASN B 1 103 ? -23.121 -11.816 89.973 1.00 63.75 407 ASN B O 1
ATOM 2278 N N . LEU B 1 104 ? -21.822 -10.241 89.030 1.00 55.53 408 LEU B N 1
ATOM 2279 C CA . LEU B 1 104 ? -22.116 -10.678 87.669 1.00 58.16 408 LEU B CA 1
ATOM 2280 C C . LEU B 1 104 ? -20.832 -10.911 86.868 1.00 58.28 408 LEU B C 1
ATOM 2281 O O . LEU B 1 104 ? -20.341 -10.012 86.187 1.00 52.45 408 LEU B O 1
ATOM 2286 N N . LEU B 1 105 ? -20.298 -12.126 86.962 1.00 63.92 409 LEU B N 1
ATOM 2287 C CA . LEU B 1 105 ? -19.077 -12.511 86.255 1.00 62.14 409 LEU B CA 1
ATOM 2288 C C . LEU B 1 105 ? -19.323 -13.628 85.235 1.00 63.64 409 LEU B C 1
ATOM 2289 O O . LEU B 1 105 ? -19.698 -14.741 85.603 1.00 67.65 409 LEU B O 1
ATOM 2294 N N . LEU B 1 106 ? -19.111 -13.324 83.956 1.00 63.50 410 LEU B N 1
ATOM 2295 C CA . LEU B 1 106 ? -19.424 -14.256 82.867 1.00 67.38 410 LEU B CA 1
ATOM 2296 C C . LEU B 1 106 ? -18.211 -14.820 82.131 1.00 68.01 410 LEU B C 1
ATOM 2297 O O . LEU B 1 106 ? -17.211 -14.131 81.934 1.00 66.58 410 LEU B O 1
ATOM 2302 N N . ASP B 1 107 ? -18.317 -16.083 81.726 1.00 71.69 411 ASP B N 1
ATOM 2303 C CA . ASP B 1 107 ? -17.306 -16.715 80.886 1.00 73.74 411 ASP B CA 1
ATOM 2304 C C . ASP B 1 107 ? -17.677 -16.569 79.411 1.00 72.68 411 ASP B C 1
ATOM 2305 O O . ASP B 1 107 ? -18.783 -16.137 79.084 1.00 71.29 411 ASP B O 1
ATOM 2307 N N . ARG B 1 108 ? -16.749 -16.925 78.526 1.00 75.75 412 ARG B N 1
ATOM 2308 C CA . ARG B 1 108 ? -16.991 -16.854 77.087 1.00 75.42 412 ARG B CA 1
ATOM 2309 C C . ARG B 1 10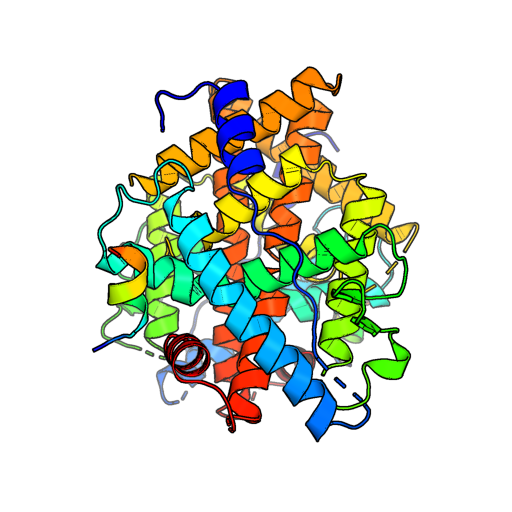8 ? -18.157 -17.745 76.670 1.00 80.36 412 ARG B C 1
ATOM 2310 O O . ARG B 1 108 ? -18.961 -17.370 75.816 1.00 79.63 412 ARG B O 1
ATOM 2312 N N . ASN B 1 109 ? -18.233 -18.930 77.269 1.00 76.91 413 ASN B N 1
ATOM 2313 C CA . ASN B 1 109 ? -19.302 -19.872 76.961 1.00 82.60 413 ASN B CA 1
ATOM 2314 C C . ASN B 1 109 ? -20.674 -19.315 77.323 1.00 81.23 413 ASN B C 1
ATOM 2315 O O . ASN B 1 109 ? -21.663 -19.584 76.640 1.00 83.06 413 ASN B O 1
ATOM 2317 N N . GLN B 1 110 ? -20.730 -18.534 78.400 1.00 85.89 414 GLN B N 1
ATOM 2318 C CA . GLN B 1 110 ? -21.985 -17.931 78.835 1.00 83.22 414 GLN B CA 1
ATOM 2319 C C . GLN B 1 110 ? -22.243 -16.626 78.089 1.00 79.12 414 GLN B C 1
ATOM 2320 O O . GLN B 1 110 ? -23.171 -15.885 78.414 1.00 77.44 414 GLN B O 1
ATOM 2322 N N . GLY B 1 111 ? -21.415 -16.356 77.085 1.00 80.47 415 GLY B N 1
ATOM 2323 C CA . GLY B 1 111 ? -21.560 -15.173 76.259 1.00 78.82 415 GLY B CA 1
ATOM 2324 C C . GLY B 1 111 ? -22.400 -15.454 75.029 1.00 83.96 415 GLY B C 1
ATOM 2325 O O . GLY B 1 111 ? -22.933 -14.539 74.401 1.00 82.28 415 GLY B O 1
ATOM 2326 N N . LYS B 1 112 ? -22.517 -16.733 74.688 1.00 83.49 416 LYS B N 1
ATOM 2327 C CA . LYS B 1 112 ? -23.233 -17.149 73.488 1.00 88.05 416 LYS B CA 1
ATOM 2328 C C . LYS B 1 112 ? -24.737 -17.265 73.725 1.00 90.79 416 LYS B C 1
ATOM 2329 O O . LYS B 1 112 ? -25.441 -17.928 72.963 1.00 94.98 416 LYS B O 1
ATOM 2331 N N . CYS B 1 113 ? -25.224 -16.619 74.779 1.00 88.84 417 CYS B N 1
ATOM 2332 C CA . CYS B 1 113 ? -26.646 -16.647 75.102 1.00 91.13 417 CYS B CA 1
ATOM 2333 C C . CYS B 1 113 ? -27.459 -15.820 74.108 1.00 90.86 417 CYS B C 1
ATOM 2334 O O . CYS B 1 113 ? -28.536 -16.234 73.680 1.00 93.85 417 CYS B O 1
ATOM 2337 N N . VAL B 1 114 ? -26.937 -14.654 73.744 1.00 90.20 418 VAL B N 1
ATOM 2338 C CA . VAL B 1 114 ? -27.624 -13.765 72.813 1.00 89.99 418 VAL B CA 1
ATOM 2339 C C . VAL B 1 114 ? -26.954 -13.769 71.442 1.00 90.55 418 VAL B C 1
ATOM 2340 O O . VAL B 1 114 ? -25.856 -13.238 71.274 1.00 86.58 418 VAL B O 1
ATOM 2342 N N . MET B 1 117 ? -23.228 -11.546 70.198 1.00 78.25 421 MET B N 1
ATOM 2343 C CA . M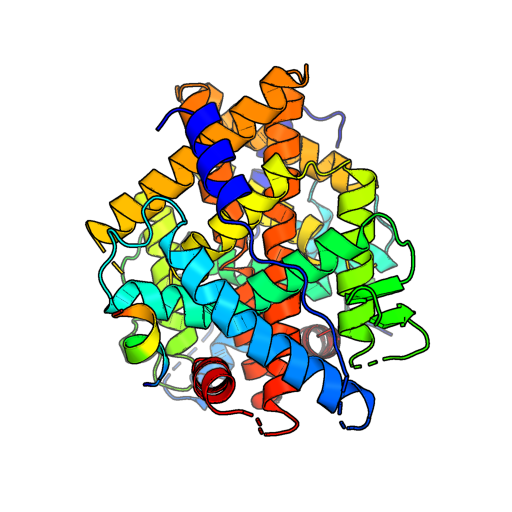ET B 1 117 ? -22.655 -11.107 71.465 1.00 73.92 421 MET B CA 1
ATOM 2344 C C . MET B 1 117 ? -21.392 -11.889 71.810 1.00 75.56 421 MET B C 1
ATOM 2345 O O . MET B 1 117 ? -20.608 -11.467 72.657 1.00 73.30 421 MET B O 1
ATOM 2347 N N . VAL B 1 118 ? -21.188 -13.024 71.149 1.00 74.70 422 VAL B N 1
ATOM 2348 C CA . VAL B 1 118 ? -19.987 -13.815 71.389 1.00 75.93 422 VAL B CA 1
ATOM 2349 C C . VAL B 1 118 ? -18.777 -13.220 70.674 1.00 74.47 422 VAL B C 1
ATOM 2350 O O . VAL B 1 118 ? -17.637 -13.427 71.088 1.00 73.79 422 VAL B O 1
ATOM 2352 N N . GLU B 1 119 ? -19.032 -12.478 69.601 1.00 71.54 423 GLU B N 1
ATOM 2353 C CA . GLU B 1 119 ? -17.974 -11.774 68.886 1.00 71.57 423 GLU B CA 1
ATOM 2354 C C . GLU B 1 119 ? -17.459 -10.603 69.722 1.00 63.81 423 GLU B C 1
ATOM 2355 O O . GLU B 1 119 ? -16.265 -10.306 69.729 1.00 62.38 423 GLU B O 1
ATOM 2361 N N . ILE B 1 120 ? -18.373 -9.947 70.432 1.00 67.53 424 ILE B N 1
ATOM 2362 C CA . ILE B 1 120 ? -18.029 -8.825 71.292 1.00 61.73 424 ILE B CA 1
ATOM 2363 C C . ILE B 1 120 ? -17.239 -9.294 72.508 1.00 59.13 424 ILE B C 1
ATOM 2364 O O . ILE B 1 120 ? -16.279 -8.645 72.925 1.00 56.98 424 ILE B O 1
ATOM 2369 N N . PHE B 1 121 ? -17.637 -10.437 73.059 1.00 56.94 425 PHE B N 1
ATOM 2370 C CA . PHE B 1 121 ? -17.000 -10.982 74.252 1.00 55.88 425 PHE B CA 1
ATOM 2371 C C . PHE B 1 121 ? -15.519 -11.290 74.059 1.00 54.80 425 PHE B C 1
ATOM 2372 O O . PHE B 1 121 ? -14.697 -10.956 74.910 1.00 53.13 425 PHE B O 1
ATOM 2380 N N . ASP B 1 122 ? -15.177 -11.910 72.935 1.00 57.75 426 ASP B N 1
ATOM 2381 C CA . ASP B 1 122 ? -13.790 -12.288 72.680 1.00 58.72 426 ASP B CA 1
ATOM 2382 C C . ASP B 1 122 ? -12.906 -11.076 72.413 1.00 54.35 426 ASP B C 1
ATOM 2383 O O . ASP B 1 122 ? -11.724 -11.080 72.755 1.00 55.91 426 ASP B O 1
ATOM 2388 N N . MET B 1 123 ? -13.477 -10.043 71.803 1.00 52.29 427 MET B N 1
ATOM 2389 C CA . MET B 1 123 ? -12.725 -8.821 71.549 1.00 48.34 427 MET B CA 1
ATOM 2390 C C . MET B 1 123 ? -12.401 -8.123 72.865 1.00 44.97 427 MET B C 1
ATOM 2391 O O . MET B 1 123 ? -11.283 -7.650 73.069 1.00 43.82 427 MET B O 1
ATOM 2396 N N . LEU B 1 124 ? -13.383 -8.079 73.760 1.00 47.85 428 LEU B N 1
ATOM 2397 C CA . LEU B 1 124 ? -13.202 -7.474 75.074 1.00 44.44 428 LEU B CA 1
ATOM 2398 C C . LEU B 1 124 ? -12.227 -8.275 75.923 1.00 46.16 428 LEU B C 1
ATOM 2399 O O . LEU B 1 124 ? -11.410 -7.708 76.650 1.00 44.64 428 LEU B O 1
ATOM 2404 N N . LEU B 1 125 ? -12.327 -9.597 75.833 1.00 45.60 429 LEU B N 1
ATOM 2405 C CA . LEU B 1 125 ? -11.397 -10.484 76.521 1.00 48.23 429 LEU B CA 1
ATOM 2406 C C . LEU B 1 125 ? -9.985 -10.271 75.991 1.00 49.49 429 LEU B C 1
ATOM 2407 O O . LEU B 1 125 ? -9.020 -10.274 76.756 1.00 50.37 429 LEU B O 1
ATOM 2412 N N . ALA B 1 126 ? -9.873 -10.087 74.679 1.00 49.17 430 ALA B N 1
ATOM 2413 C CA . ALA B 1 126 ? -8.585 -9.827 74.048 1.00 50.27 430 ALA B CA 1
ATOM 2414 C C . ALA B 1 126 ? -7.986 -8.527 74.570 1.00 46.96 430 ALA B C 1
ATOM 2415 O O . ALA B 1 126 ? -6.791 -8.455 74.855 1.00 48.02 430 ALA B O 1
ATOM 2417 N N . THR B 1 127 ? -8.826 -7.503 74.696 1.00 44.48 431 THR B N 1
ATOM 2418 C CA . THR B 1 127 ? -8.388 -6.208 75.204 1.00 42.47 431 THR B CA 1
ATOM 2419 C C . THR B 1 127 ? -7.979 -6.297 76.671 1.00 41.77 431 THR B C 1
ATOM 2420 O O . THR B 1 127 ? -7.013 -5.662 77.098 1.00 38.95 431 THR B O 1
ATOM 2424 N N . SER B 1 128 ? -8.718 -7.090 77.439 1.00 44.12 432 SER B N 1
ATOM 2425 C CA . SER B 1 128 ? -8.444 -7.248 78.862 1.00 45.09 432 SER B CA 1
ATOM 2426 C C . SER B 1 128 ? -7.114 -7.957 79.098 1.00 48.68 432 SER B C 1
ATOM 2427 O O . SER B 1 128 ? -6.329 -7.552 79.955 1.00 49.95 432 SER B O 1
ATOM 2430 N N . SER B 1 129 ? -6.860 -9.010 78.327 1.00 44.54 433 SER B N 1
ATOM 2431 C CA . SER B 1 129 ? -5.593 -9.725 78.418 1.00 51.74 433 SER B CA 1
ATOM 2432 C C . SER B 1 129 ? -4.455 -8.865 77.874 1.00 52.58 433 SER B C 1
ATOM 2433 O O . SER B 1 129 ? -3.302 -9.015 78.276 1.00 56.80 433 SER B O 1
ATOM 2436 N N . ARG B 1 130 ? -4.792 -7.962 76.958 1.00 50.01 434 ARG B N 1
ATOM 2437 C CA . ARG B 1 130 ? -3.829 -7.011 76.416 1.00 48.35 434 ARG B CA 1
ATOM 2438 C C . ARG B 1 130 ? -3.454 -5.970 77.465 1.00 46.78 434 ARG B C 1
ATOM 2439 O O . ARG B 1 130 ? -2.292 -5.583 77.573 1.00 48.69 434 ARG B O 1
ATOM 2447 N N . PHE B 1 131 ? -4.439 -5.518 78.238 1.00 48.32 435 PHE B N 1
ATOM 2448 C CA . PHE B 1 131 ? -4.169 -4.594 79.336 1.00 46.59 435 PHE B CA 1
ATOM 2449 C C . PHE B 1 131 ? -3.313 -5.255 80.410 1.00 48.52 435 PHE B C 1
ATOM 2450 O O . PHE B 1 131 ? -2.442 -4.619 81.003 1.00 48.59 435 PHE B O 1
ATOM 2458 N N . ARG B 1 132 ? -3.566 -6.536 80.657 1.00 44.30 436 ARG B N 1
ATOM 2459 C CA . ARG B 1 132 ? -2.847 -7.260 81.697 1.00 49.31 436 ARG B CA 1
ATOM 2460 C C . ARG B 1 132 ? -1.416 -7.554 81.280 1.00 53.30 436 ARG B C 1
ATOM 2461 O O . ARG B 1 132 ? -0.488 -7.436 82.077 1.00 59.39 436 ARG B O 1
ATOM 2469 N N . MET B 1 133 ? -1.247 -7.936 80.021 1.00 52.01 437 MET B N 1
ATOM 2470 C CA . MET B 1 133 ? 0.072 -8.217 79.480 1.00 55.27 437 MET B CA 1
ATOM 2471 C C . MET B 1 133 ? 0.917 -6.942 79.495 1.00 55.03 437 MET B C 1
ATOM 2472 O O . MET B 1 133 ? 2.137 -7.001 79.653 1.00 60.57 437 MET B O 1
ATOM 2477 N N . MET B 1 134 ? 0.266 -5.793 79.336 1.00 52.69 438 MET B N 1
ATOM 2478 C CA . MET B 1 134 ? 0.961 -4.511 79.417 1.00 50.24 438 MET B CA 1
ATOM 2479 C C . MET B 1 134 ? 1.064 -4.039 80.864 1.00 51.35 438 MET B C 1
ATOM 2480 O O . MET B 1 134 ? 1.748 -3.056 81.152 1.00 51.33 438 MET B O 1
ATOM 2485 N N . ASN B 1 135 ? 0.370 -4.738 81.761 1.00 52.90 439 ASN B N 1
ATOM 2486 C CA . ASN B 1 135 ? 0.339 -4.394 83.182 1.00 53.05 439 ASN B CA 1
ATOM 2487 C C . ASN B 1 135 ? -0.157 -2.966 83.395 1.00 48.68 439 ASN B C 1
ATOM 2488 O O . ASN B 1 135 ? 0.460 -2.180 84.116 1.00 43.19 439 ASN B O 1
ATOM 2493 N N . LEU B 1 136 ? -1.265 -2.639 82.737 1.00 46.56 440 LEU B N 1
ATOM 2494 C CA . LEU B 1 136 ? -1.854 -1.304 82.779 1.00 42.92 440 LEU B CA 1
ATOM 2495 C C . LEU B 1 136 ? -2.149 -0.838 84.200 1.00 45.27 440 LEU B C 1
ATOM 2496 O O . LEU B 1 136 ? -2.868 -1.501 84.946 1.00 47.32 440 LEU B O 1
ATOM 2501 N N . GLN B 1 137 ? -1.586 0.308 84.568 1.00 46.14 441 GLN B N 1
ATOM 2502 C CA . GLN B 1 137 ? -1.810 0.881 85.890 1.00 45.73 441 GLN B CA 1
ATOM 2503 C C . GLN B 1 137 ? -3.105 1.688 85.920 1.00 41.10 441 GLN B C 1
ATOM 2504 O O . GLN B 1 137 ? -3.547 2.204 84.893 1.00 36.10 441 GLN B O 1
ATOM 2510 N N . GLY B 1 138 ? -3.708 1.792 87.102 1.00 42.35 442 GLY B N 1
ATOM 2511 C CA . GLY B 1 138 ? -4.946 2.534 87.273 1.00 40.34 442 GLY B CA 1
ATOM 2512 C C . GLY B 1 138 ? -4.821 3.994 86.884 1.00 41.15 442 GLY B C 1
ATOM 2513 O O . GLY B 1 138 ? -5.749 4.577 86.319 1.00 40.56 442 GLY B O 1
ATOM 2514 N N . GLU B 1 139 ? -3.668 4.583 87.183 1.00 40.86 443 GLU B N 1
ATOM 2515 C CA . GLU B 1 139 ? -3.398 5.971 86.829 1.00 41.73 443 GLU B CA 1
ATOM 2516 C C . GLU B 1 139 ? -3.384 6.150 85.313 1.00 37.20 443 GLU B C 1
ATOM 2517 O O . GLU B 1 139 ? -3.779 7.195 84.797 1.00 34.75 443 GLU B O 1
ATOM 2523 N N . GLU B 1 140 ? -2.925 5.123 84.604 1.00 39.47 444 GLU B N 1
ATOM 2524 C CA . GLU B 1 140 ? -2.932 5.136 83.145 1.00 38.66 444 GLU B CA 1
ATOM 2525 C C . GLU B 1 140 ? -4.345 4.921 8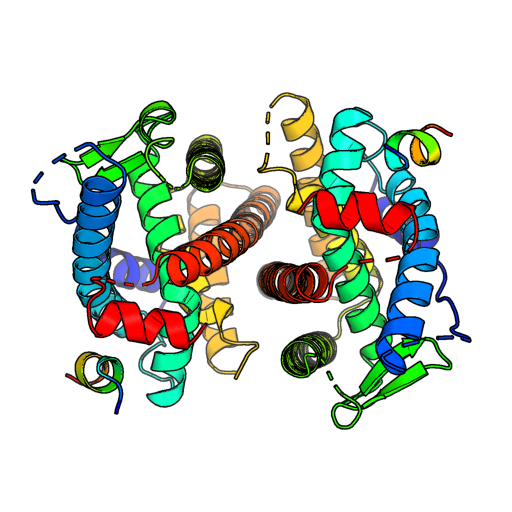2.621 1.00 34.95 444 GLU B C 1
ATOM 2526 O O . GLU B 1 140 ? -4.741 5.504 81.612 1.00 34.50 444 GLU B O 1
ATOM 2532 N N . PHE B 1 141 ? -5.097 4.073 83.316 1.00 36.79 445 PHE B N 1
ATOM 2533 C CA . PHE B 1 141 ? -6.464 3.749 82.926 1.00 33.66 445 PHE B CA 1
ATOM 2534 C C . PHE B 1 141 ? -7.376 4.971 82.919 1.00 32.47 445 PHE B C 1
ATOM 2535 O O . PHE B 1 141 ? -8.074 5.224 81.938 1.00 34.99 445 PHE B O 1
ATOM 2543 N N . VAL B 1 142 ? -7.365 5.727 84.013 1.00 33.65 446 VAL B N 1
ATOM 2544 C CA . VAL B 1 142 ? -8.204 6.916 84.127 1.00 31.47 446 VAL B CA 1
ATOM 2545 C C . VAL B 1 142 ? -7.825 7.967 83.086 1.00 31.00 446 VAL B C 1
ATOM 2546 O O . VAL B 1 142 ? -8.645 8.805 82.713 1.00 31.72 446 VAL B O 1
ATOM 2550 N N . CYS B 1 143 ? -6.583 7.915 82.617 1.00 32.40 447 CYS B N 1
ATOM 2551 C CA . CYS B 1 143 ? -6.121 8.810 81.563 1.00 32.49 447 CYS B CA 1
ATOM 2552 C C . CYS B 1 143 ? -6.709 8.419 80.212 1.00 29.54 447 CYS B C 1
ATOM 2553 O O . CYS B 1 143 ? -7.221 9.268 79.481 1.00 26.55 447 CYS B O 1
ATOM 2556 N N . LEU B 1 144 ? -6.619 7.132 79.884 1.00 28.79 448 LEU B N 1
ATOM 2557 C CA . LEU B 1 144 ? -7.183 6.605 78.646 1.00 29.36 448 LEU B CA 1
ATOM 2558 C C . LEU B 1 144 ? -8.678 6.881 78.556 1.00 27.09 448 LEU B C 1
ATOM 2559 O O . LEU B 1 144 ? -9.185 7.270 77.503 1.00 26.12 448 LEU B O 1
ATOM 2564 N N . LYS B 1 145 ? -9.374 6.674 79.669 1.00 26.52 449 LYS B N 1
ATOM 2565 C CA . LYS B 1 145 ? -10.819 6.863 79.725 1.00 27.65 449 LYS B CA 1
ATOM 2566 C C . LYS B 1 145 ? -11.205 8.312 79.434 1.00 28.10 449 LYS B C 1
ATOM 2567 O O . LYS B 1 145 ? -12.149 8.572 78.690 1.00 30.65 449 LYS B O 1
ATOM 2573 N N . SER B 1 146 ? -10.464 9.252 80.013 1.00 25.83 450 SER B N 1
ATOM 2574 C CA . SER B 1 146 ? -10.709 10.668 79.766 1.00 29.08 450 SER B CA 1
ATOM 2575 C C . SER B 1 146 ? -10.378 11.048 78.326 1.00 28.64 450 SER B C 1
ATOM 2576 O O . SER B 1 146 ? -11.048 11.891 77.729 1.00 29.78 450 SER B O 1
ATOM 2579 N N . ILE B 1 147 ? -9.342 10.425 77.774 1.00 28.21 451 ILE B N 1
ATOM 2580 C CA . ILE B 1 147 ? -8.978 10.642 76.378 1.00 29.51 451 ILE B CA 1
ATOM 2581 C C . ILE B 1 147 ? -10.112 10.204 75.454 1.00 29.15 451 ILE B C 1
ATOM 2582 O O . ILE B 1 147 ? -10.478 10.925 74.526 1.00 31.06 451 ILE B O 1
ATOM 2587 N N . ILE B 1 148 ? -10.673 9.029 75.727 1.00 27.61 452 ILE B N 1
ATOM 2588 C CA . ILE B 1 148 ? -11.799 8.510 74.955 1.00 28.14 452 ILE B CA 1
ATOM 2589 C C . ILE B 1 148 ? -12.963 9.499 74.956 1.00 27.64 452 ILE B C 1
ATOM 2590 O O . ILE B 1 148 ? -13.597 9.730 73.927 1.00 28.92 452 ILE B O 1
ATOM 2595 N N . LEU B 1 149 ? -13.225 10.091 76.116 1.00 26.97 453 LEU B N 1
ATOM 2596 C CA . LEU B 1 149 ? -14.307 11.058 76.258 1.00 29.10 453 LEU B CA 1
ATOM 2597 C C . LEU B 1 149 ? -14.094 12.295 75.389 1.00 32.28 453 LEU B C 1
ATOM 2598 O O . LEU B 1 149 ? -15.019 12.767 74.728 1.00 33.67 453 LEU B O 1
ATOM 2603 N N . LEU B 1 150 ? -12.869 12.812 75.390 1.00 31.02 454 LEU B N 1
ATOM 2604 C CA . LEU B 1 150 ? -12.563 14.054 74.689 1.00 34.35 454 LEU B CA 1
ATOM 2605 C C . LEU B 1 150 ? -12.222 13.865 73.212 1.00 35.57 454 LEU B C 1
ATOM 2606 O O . LEU B 1 150 ? -12.297 14.813 72.431 1.00 37.77 454 LEU B O 1
ATOM 2611 N N . ASN B 1 151 ? -11.861 12.647 72.821 1.00 35.08 455 ASN B N 1
ATOM 2612 C CA . ASN B 1 151 ? -11.380 12.416 71.461 1.00 35.15 455 ASN B CA 1
ATOM 2613 C C . ASN B 1 151 ? -12.422 11.843 70.506 1.00 37.80 455 ASN B C 1
ATOM 2614 O O . ASN B 1 151 ? -12.424 12.170 69.321 1.00 39.34 455 ASN B O 1
ATOM 2619 N N . SER B 1 152 ? -13.307 10.997 71.021 1.00 37.75 456 SER B N 1
ATOM 2620 C CA . SER B 1 152 ? -14.199 10.215 70.167 1.00 41.29 456 SER B CA 1
ATOM 2621 C C . SER B 1 152 ? -15.182 11.056 69.349 1.00 44.09 456 SER B C 1
ATOM 2622 O O . SER B 1 152 ? -15.630 10.629 68.284 1.00 46.91 456 SER B O 1
ATOM 2625 N N . GLY B 1 153 ? -15.516 12.244 69.840 1.00 41.91 457 GLY B N 1
ATOM 2626 C CA . GLY B 1 153 ? -16.467 13.099 69.152 1.00 45.69 457 GLY B CA 1
ATOM 2627 C C . GLY B 1 153 ? -15.911 14.431 68.687 1.00 50.84 457 GLY B C 1
ATOM 2628 O O . GLY B 1 153 ? -16.648 15.266 68.163 1.00 54.04 457 GLY B O 1
ATOM 2629 N N . VAL B 1 154 ? -14.609 14.633 68.865 1.00 51.38 458 VAL B N 1
ATOM 2630 C CA . VAL B 1 154 ? -13.999 15.925 68.572 1.00 55.95 458 VAL B CA 1
ATOM 2631 C C . VAL B 1 154 ? -13.911 16.167 67.061 1.00 59.64 458 VAL B C 1
ATOM 2632 O O . VAL B 1 154 ? -13.921 17.312 66.605 1.00 60.34 458 VAL B O 1
ATOM 2636 N N . TYR B 1 155 ? -13.839 15.084 66.291 1.00 55.83 459 TYR B N 1
ATOM 2637 C CA . TYR B 1 155 ? -13.749 15.172 64.836 1.00 60.92 459 TYR B CA 1
ATOM 2638 C C . TYR B 1 155 ? -15.122 15.046 64.179 1.00 63.92 459 TYR B C 1
ATOM 2639 O O . TYR B 1 155 ? -15.226 14.715 62.998 1.00 65.35 459 TYR B O 1
ATOM 2641 N N . THR B 1 156 ? -16.171 15.320 64.948 1.00 66.28 460 THR B N 1
ATOM 2642 C CA . THR B 1 156 ? -17.538 15.223 64.447 1.00 69.43 460 THR B CA 1
ATOM 2643 C C . THR B 1 156 ? -18.387 16.370 64.984 1.00 71.95 460 THR B C 1
ATOM 2644 O O . THR B 1 156 ? -19.602 16.243 65.143 1.00 72.41 460 THR B O 1
ATOM 2648 N N . PHE B 1 157 ? -17.729 17.493 65.254 1.00 68.55 461 PHE B N 1
ATOM 2649 C CA . PHE B 1 157 ? -18.411 18.715 65.662 1.00 71.85 461 PHE B CA 1
ATOM 2650 C C . PHE B 1 157 ? -19.006 19.429 64.454 1.00 78.08 461 PHE B C 1
ATOM 2651 O O . PHE B 1 157 ? -18.284 20.043 63.668 1.00 81.19 461 PHE B O 1
ATOM 2659 N N . ASP B 1 169 ? -10.503 22.884 69.542 1.00 56.94 473 ASP B N 1
ATOM 2660 C CA . ASP B 1 169 ? -9.280 23.642 69.782 1.00 60.40 473 ASP B CA 1
ATOM 2661 C C . ASP B 1 169 ? -8.895 23.595 71.257 1.00 59.68 473 ASP B C 1
ATOM 2662 O O . ASP B 1 169 ? -7.722 23.455 71.600 1.00 59.04 473 ASP B O 1
ATOM 2664 N N . HIS B 1 170 ? -9.894 23.722 72.124 1.00 59.78 474 HIS B N 1
ATOM 2665 C CA . HIS B 1 170 ? -9.692 23.626 73.564 1.00 60.50 474 HIS B CA 1
ATOM 2666 C C . HIS B 1 170 ? -9.338 22.188 73.907 1.00 54.76 474 HIS B C 1
ATOM 2667 O O . HIS B 1 170 ? -8.377 21.913 74.627 1.00 54.68 474 HIS B O 1
ATOM 2674 N N . ILE B 1 171 ? -10.146 21.282 73.370 1.00 51.88 475 ILE B N 1
ATOM 2675 C CA . ILE B 1 171 ? -10.052 19.854 73.629 1.00 49.73 475 ILE B CA 1
ATOM 2676 C C . ILE B 1 171 ? -8.683 19.267 73.294 1.00 50.80 475 ILE B C 1
ATOM 2677 O O . ILE B 1 171 ? -8.156 18.439 74.038 1.00 49.59 475 ILE B O 1
ATOM 2682 N N . HIS B 1 172 ? -8.104 19.707 72.182 1.00 51.97 476 HIS B N 1
ATOM 2683 C CA . HIS B 1 172 ? -6.799 19.214 71.757 1.00 52.55 476 HIS B CA 1
ATOM 2684 C C . HIS B 1 172 ? -5.692 19.628 72.724 1.00 52.26 476 HIS B C 1
ATOM 2685 O O . HIS B 1 172 ? -4.674 18.946 72.841 1.00 49.89 476 HIS B O 1
ATOM 2692 N N . ARG B 1 173 ? -5.892 20.746 73.415 1.00 53.26 477 ARG B N 1
ATOM 2693 C CA . ARG B 1 173 ? -4.933 21.202 74.414 1.00 53.79 477 ARG B CA 1
ATOM 2694 C C . ARG B 1 173 ? -5.042 20.359 75.684 1.00 51.65 477 ARG B C 1
ATOM 2695 O O . ARG B 1 173 ? -4.034 20.020 76.306 1.00 52.00 477 ARG B O 1
ATOM 2697 N N . VAL B 1 174 ? -6.272 20.022 76.060 1.00 52.97 478 VAL B N 1
ATOM 2698 C CA . VAL B 1 174 ? -6.512 19.158 77.209 1.00 50.56 478 VAL B CA 1
ATOM 2699 C C . VAL B 1 174 ? -5.997 17.753 76.916 1.00 46.65 478 VAL B C 1
ATOM 2700 O O . VAL B 1 174 ? -5.411 17.102 77.782 1.00 46.52 478 VAL B O 1
ATOM 2704 N N . LEU B 1 175 ? -6.228 17.290 75.691 1.00 46.85 479 LEU B N 1
ATOM 2705 C CA . LEU B 1 175 ? -5.715 16.001 75.244 1.00 43.24 479 LEU B CA 1
ATOM 2706 C C . LEU B 1 175 ? -4.194 15.980 75.365 1.00 46.32 479 LEU B C 1
ATOM 2707 O O . LEU B 1 175 ? -3.607 14.987 75.799 1.00 46.20 479 LEU B O 1
ATOM 2712 N N . ASP B 1 176 ? -3.565 17.086 74.977 1.00 46.10 480 ASP B N 1
ATOM 2713 C CA . ASP B 1 176 ? -2.122 17.250 75.123 1.00 45.37 480 ASP B CA 1
ATOM 2714 C C . ASP B 1 176 ? -1.704 17.203 76.591 1.00 46.87 480 ASP B C 1
ATOM 2715 O O . ASP B 1 176 ? -0.627 16.711 76.923 1.00 46.23 480 ASP B O 1
ATOM 2720 N N . LYS B 1 177 ? -2.563 17.717 77.466 1.00 46.83 481 LYS B N 1
ATOM 2721 C CA . LYS B 1 177 ? -2.291 17.708 78.899 1.00 48.95 481 LYS B CA 1
ATOM 2722 C C . LYS B 1 177 ? -2.288 16.283 79.443 1.00 47.63 481 LYS B C 1
ATOM 2723 O O . LYS B 1 177 ? -1.453 15.927 80.275 1.00 48.66 481 LYS B O 1
ATOM 2729 N N . ILE B 1 178 ? -3.227 15.472 78.964 1.00 46.90 482 ILE B N 1
ATOM 2730 C CA . ILE B 1 178 ? -3.328 14.078 79.380 1.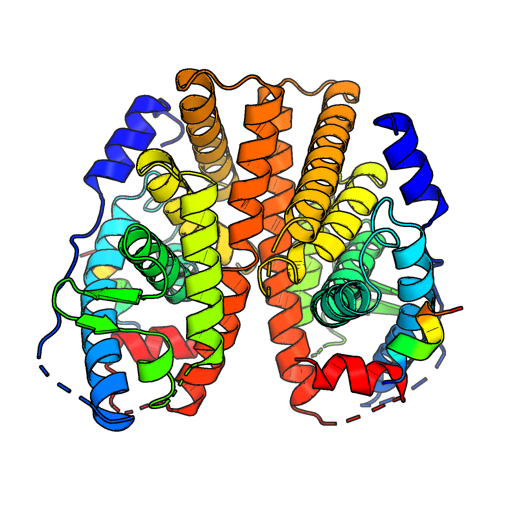00 45.57 482 ILE B CA 1
ATOM 2731 C C . ILE B 1 178 ? -2.171 13.259 78.809 1.00 47.29 482 ILE B C 1
ATOM 2732 O O . ILE B 1 178 ? -1.714 12.296 79.428 1.00 51.06 482 ILE B O 1
ATOM 2737 N N . THR B 1 179 ? -1.692 13.652 77.633 1.00 46.40 483 THR B N 1
ATOM 2738 C CA . THR B 1 179 ? -0.522 13.015 77.038 1.00 44.94 483 THR B CA 1
ATOM 2739 C C . THR B 1 179 ? 0.703 13.262 77.911 1.00 47.03 483 THR B C 1
ATOM 2740 O O . THR B 1 179 ? 1.466 12.340 78.202 1.00 46.87 483 THR B O 1
ATOM 2744 N N . ASP B 1 180 ? 0.883 14.513 78.325 1.00 46.26 484 ASP B N 1
ATOM 2745 C CA . ASP B 1 180 ? 1.957 14.871 79.244 1.00 49.92 484 ASP B CA 1
ATOM 2746 C C . ASP B 1 180 ? 1.797 14.109 80.554 1.00 50.33 484 ASP B C 1
ATOM 2747 O O . ASP B 1 180 ? 2.780 13.708 81.177 1.00 53.71 484 ASP B O 1
ATOM 2752 N N . THR B 1 181 ? 0.546 13.919 80.961 1.00 51.69 485 THR B N 1
ATOM 2753 C CA . THR B 1 181 ? 0.231 13.222 82.202 1.00 43.83 485 THR B CA 1
ATOM 2754 C C . THR B 1 181 ? 0.599 11.743 82.118 1.00 48.41 485 THR B C 1
ATOM 2755 O O . THR B 1 181 ? 1.180 11.187 83.050 1.00 50.91 485 THR B O 1
ATOM 2759 N N . LEU B 1 182 ? 0.264 11.112 80.996 1.00 47.00 486 LEU B N 1
ATOM 2760 C CA . LEU B 1 182 ? 0.593 9.706 80.775 1.00 48.34 486 LEU B CA 1
ATOM 2761 C C . LEU B 1 182 ? 2.098 9.464 80.788 1.00 53.38 486 LEU B C 1
ATOM 2762 O O . LEU B 1 182 ? 2.582 8.556 81.463 1.00 55.19 486 LEU B O 1
ATOM 2767 N N . ILE B 1 183 ? 2.829 10.278 80.033 1.00 51.99 487 ILE B N 1
ATOM 2768 C CA . ILE B 1 183 ? 4.285 10.192 79.984 1.00 53.92 487 ILE B CA 1
ATOM 2769 C C . ILE B 1 183 ? 4.909 10.372 81.366 1.00 57.15 487 ILE B C 1
ATOM 2770 O O . ILE B 1 183 ? 5.843 9.655 81.731 1.00 58.40 487 ILE B O 1
ATOM 2775 N N . HIS B 1 184 ? 4.382 11.325 82.130 1.00 54.57 488 HIS B N 1
ATOM 2776 C CA . HIS B 1 184 ? 4.857 11.584 83.487 1.00 59.15 488 HIS B CA 1
ATOM 2777 C C . HIS B 1 184 ? 4.794 10.333 84.353 1.00 59.26 488 HIS B C 1
ATOM 2778 O O . HIS B 1 184 ? 5.716 10.049 85.117 1.00 62.55 488 HIS B O 1
ATOM 2785 N N . LEU B 1 185 ? 3.698 9.593 84.228 1.00 58.78 489 LEU B N 1
ATOM 2786 C CA . LEU B 1 185 ? 3.529 8.343 84.955 1.00 58.86 489 LEU B CA 1
ATOM 2787 C C . LEU B 1 185 ? 4.601 7.346 84.531 1.00 58.96 489 LEU B C 1
ATOM 2788 O O . LEU B 1 185 ? 5.226 6.694 85.367 1.00 61.10 489 LEU B O 1
ATOM 2793 N N . MET B 1 186 ? 4.804 7.240 83.222 1.00 60.95 490 MET B N 1
ATOM 2794 C CA . MET B 1 186 ? 5.773 6.306 82.662 1.00 60.92 490 MET B CA 1
ATOM 2795 C C . MET B 1 186 ? 7.205 6.690 83.031 1.00 65.27 490 MET B C 1
ATOM 2796 O O . MET B 1 186 ? 8.039 5.826 83.297 1.00 67.28 490 MET B O 1
ATOM 2801 N N . ALA B 1 187 ? 7.484 7.989 83.045 1.00 58.79 491 ALA B N 1
ATOM 2802 C CA . ALA B 1 187 ? 8.813 8.476 83.394 1.00 62.88 491 ALA B CA 1
ATOM 2803 C C . ALA B 1 187 ? 9.109 8.256 84.874 1.00 67.52 491 ALA B C 1
ATOM 2804 O O . ALA B 1 187 ? 10.247 7.988 85.258 1.00 72.30 491 ALA B O 1
ATOM 2806 N N . LYS B 1 188 ? 8.073 8.372 85.699 1.00 66.40 492 LYS B N 1
ATOM 2807 C CA . LYS B 1 188 ? 8.219 8.226 87.142 1.00 68.92 492 LYS B CA 1
ATOM 2808 C C . LYS B 1 188 ? 8.253 6.751 87.546 1.00 68.75 492 LYS B C 1
ATOM 2809 O O . LYS B 1 188 ? 8.583 6.413 88.684 1.00 73.07 492 LYS B O 1
ATOM 2815 N N . ALA B 1 189 ? 7.937 5.873 86.599 1.00 65.84 493 ALA B N 1
ATOM 2816 C CA . ALA B 1 189 ? 7.960 4.437 86.859 1.00 66.28 493 ALA B CA 1
ATOM 2817 C C . ALA B 1 189 ? 9.266 3.803 86.383 1.00 68.84 493 ALA B C 1
ATOM 2818 O O . ALA B 1 189 ? 9.417 2.581 86.404 1.00 70.32 493 ALA B O 1
ATOM 2820 N N . GLY B 1 190 ? 10.203 4.642 85.952 1.00 67.52 494 GLY B N 1
ATOM 2821 C CA . GLY B 1 190 ? 11.536 4.192 85.592 1.00 69.59 494 GLY B CA 1
ATOM 2822 C C . GLY B 1 190 ? 11.717 3.657 84.184 1.00 66.00 494 GLY B C 1
ATOM 2823 O O . GLY B 1 190 ? 12.677 2.936 83.911 1.00 68.43 494 GLY B O 1
ATOM 2824 N N . LEU B 1 191 ? 10.802 4.003 83.284 1.00 67.37 495 LEU B N 1
ATOM 2825 C CA . LEU B 1 191 ? 10.912 3.577 81.892 1.00 65.31 495 LEU B CA 1
ATOM 2826 C C . LEU B 1 191 ? 11.742 4.579 81.096 1.00 65.29 495 LEU B C 1
ATOM 2827 O O . LEU B 1 191 ? 11.608 5.789 81.278 1.00 64.63 495 LEU B O 1
ATOM 2832 N N . THR B 1 192 ? 12.602 4.071 80.217 1.00 61.65 496 THR B N 1
ATOM 2833 C CA . THR B 1 192 ? 13.433 4.931 79.381 1.00 60.53 496 THR B CA 1
ATOM 2834 C C . THR B 1 192 ? 12.565 5.731 78.419 1.00 56.52 496 THR B C 1
ATOM 2835 O O . THR B 1 192 ? 11.400 5.399 78.202 1.00 52.64 496 THR B O 1
ATOM 2839 N N . LEU B 1 193 ? 13.140 6.779 77.835 1.00 64.94 497 LEU B N 1
ATOM 2840 C CA . LEU B 1 193 ? 12.388 7.672 76.963 1.00 60.71 497 LEU B CA 1
ATOM 2841 C C . LEU B 1 193 ? 11.894 6.949 75.723 1.00 57.21 497 LEU B C 1
ATOM 2842 O O . LEU B 1 193 ? 10.900 7.348 75.121 1.00 55.67 497 LEU B O 1
ATOM 2847 N N . GLN B 1 194 ? 12.570 5.862 75.368 1.00 59.53 498 GLN B N 1
ATOM 2848 C CA . GLN B 1 194 ? 12.124 5.012 74.275 1.00 57.90 498 GLN B CA 1
ATOM 2849 C C . GLN B 1 194 ? 10.895 4.212 74.686 1.00 56.06 498 GLN B C 1
ATOM 2850 O O . GLN B 1 194 ? 9.878 4.228 73.996 1.00 55.05 498 GLN B O 1
ATOM 2856 N N . GLN B 1 195 ? 10.988 3.528 75.822 1.00 56.54 499 GLN B N 1
ATOM 2857 C CA . GLN B 1 195 ? 9.865 2.755 76.341 1.00 55.20 499 GLN B CA 1
ATOM 2858 C C . GLN B 1 195 ? 8.675 3.648 76.675 1.00 51.98 499 GLN B C 1
ATOM 2859 O O . GLN B 1 195 ? 7.533 3.199 76.630 1.00 49.41 499 GLN B O 1
ATOM 2865 N N . GLN B 1 196 ? 8.939 4.906 77.019 1.00 53.64 500 GLN B N 1
ATOM 2866 C CA . GLN B 1 196 ? 7.859 5.843 77.315 1.00 52.25 500 GLN B CA 1
ATOM 2867 C C . GLN B 1 196 ? 6.982 6.099 76.092 1.00 50.97 500 GLN B C 1
ATOM 2868 O O . GLN B 1 196 ? 5.762 5.945 76.161 1.00 48.03 500 GLN B O 1
ATOM 2874 N N . HIS B 1 197 ? 7.593 6.482 74.974 1.00 51.57 501 HIS B N 1
ATOM 2875 C CA . HIS B 1 197 ? 6.808 6.775 73.778 1.00 51.04 501 HIS B CA 1
ATOM 2876 C C . HIS B 1 197 ? 6.324 5.482 73.118 1.00 47.60 501 HIS B C 1
ATOM 2877 O O . HIS B 1 197 ? 5.287 5.472 72.454 1.00 44.48 501 HIS B O 1
ATOM 2884 N N . GLN B 1 198 ? 7.065 4.392 73.309 1.00 48.15 502 GLN B N 1
ATOM 2885 C CA . GLN B 1 198 ? 6.620 3.093 72.810 1.00 47.13 502 GLN B CA 1
ATOM 2886 C C . GLN B 1 198 ? 5.386 2.622 73.576 1.00 45.64 502 GLN B C 1
ATOM 2887 O O . GLN B 1 198 ? 4.426 2.143 72.973 1.00 45.01 502 GLN B O 1
ATOM 2893 N N . ARG B 1 199 ? 5.412 2.750 74.900 1.00 44.87 503 ARG B N 1
ATOM 2894 C CA . ARG B 1 199 ? 4.260 2.372 75.713 1.00 35.86 503 ARG B CA 1
ATOM 2895 C C . ARG B 1 199 ? 3.079 3.300 75.442 1.00 43.26 503 ARG B C 1
ATOM 2896 O O . ARG B 1 199 ? 1.933 2.854 75.371 1.00 41.57 503 ARG B O 1
ATOM 2904 N N . LEU B 1 200 ? 3.370 4.590 75.293 1.00 42.11 504 LEU B N 1
ATOM 2905 C CA . LEU B 1 200 ? 2.351 5.582 74.964 1.00 39.55 504 LEU B CA 1
ATOM 2906 C C . LEU B 1 200 ? 1.621 5.192 73.685 1.00 38.71 504 LEU B C 1
ATOM 2907 O O . LEU B 1 200 ? 0.392 5.208 73.630 1.00 37.41 504 LEU B O 1
ATOM 2912 N N . ALA B 1 201 ? 2.395 4.845 72.661 1.00 42.70 505 ALA B N 1
ATOM 2913 C CA . ALA B 1 201 ? 1.845 4.419 71.380 1.00 39.52 505 ALA B CA 1
ATOM 2914 C C . ALA B 1 201 ? 0.982 3.169 71.519 1.00 36.19 505 ALA B C 1
ATOM 2915 O O . ALA B 1 201 ? -0.128 3.112 70.987 1.00 32.39 505 ALA B O 1
ATOM 2917 N N . GLN B 1 202 ? 1.501 2.171 72.230 1.00 36.22 506 GLN B N 1
ATOM 2918 C CA . GLN B 1 202 ? 0.785 0.915 72.440 1.00 38.57 506 GLN B CA 1
ATOM 2919 C C . GLN B 1 202 ? -0.571 1.120 73.113 1.00 36.94 506 GLN B C 1
ATOM 2920 O O . GLN B 1 202 ? -1.553 0.477 72.742 1.00 37.70 506 GLN B O 1
ATOM 2926 N N . LEU B 1 203 ? -0.624 2.014 74.096 1.00 36.67 507 LEU B N 1
ATOM 2927 C CA . LEU B 1 203 ? -1.870 2.284 74.811 1.00 35.57 507 LEU B CA 1
ATOM 2928 C C . LEU B 1 203 ? -2.921 2.930 73.915 1.00 32.38 507 LEU B C 1
ATOM 2929 O O . LEU B 1 203 ? -4.093 2.559 73.957 1.00 30.70 507 LEU B O 1
ATOM 2934 N N . LEU B 1 204 ? -2.500 3.893 73.104 1.00 32.46 508 LEU B N 1
ATOM 2935 C CA . LEU B 1 204 ? -3.432 4.656 72.281 1.00 28.56 508 LEU B CA 1
ATOM 2936 C C . LEU B 1 204 ? -3.942 3.861 71.086 1.00 29.12 508 LEU B C 1
ATOM 2937 O O . LEU B 1 204 ? -5.048 4.101 70.602 1.00 28.41 508 LEU B O 1
ATOM 2942 N N . LEU B 1 205 ? -3.135 2.921 70.606 1.00 30.29 509 LEU B N 1
ATOM 2943 C CA . LEU B 1 205 ? -3.552 2.061 69.505 1.00 29.35 509 LEU B CA 1
ATOM 2944 C C . LEU B 1 205 ? -4.673 1.127 69.943 1.00 28.65 509 LEU B C 1
ATOM 2945 O O . LEU B 1 205 ? -5.473 0.679 69.123 1.00 28.80 509 LEU B O 1
ATOM 2950 N N . ILE B 1 206 ? -4.725 0.839 71.239 1.00 28.95 510 ILE B N 1
ATOM 2951 C CA . ILE B 1 206 ? -5.768 -0.017 71.793 1.00 31.02 510 ILE B CA 1
ATOM 2952 C C . ILE B 1 206 ? -7.115 0.699 71.712 1.00 31.20 510 ILE B C 1
ATOM 2953 O O . ILE B 1 206 ? -8.160 0.064 71.554 1.00 33.30 510 ILE B O 1
ATOM 2958 N N . LEU B 1 207 ? -7.080 2.027 71.794 1.00 31.15 511 LEU B N 1
ATOM 2959 C CA . LEU B 1 207 ? -8.286 2.843 71.666 1.00 30.45 511 LEU B CA 1
ATOM 2960 C C . LEU B 1 207 ? -8.946 2.673 70.300 1.00 31.68 511 LEU B C 1
ATOM 2961 O O . LEU B 1 207 ? -10.140 2.932 70.144 1.00 35.55 511 LEU B O 1
ATOM 2966 N N . SER B 1 208 ? -8.168 2.238 69.313 1.00 31.41 512 SER B N 1
ATOM 2967 C CA . SER B 1 208 ? -8.710 1.954 67.991 1.00 29.36 512 SER B CA 1
ATOM 2968 C C . SER B 1 208 ? -9.613 0.731 68.057 1.00 27.45 512 SER B C 1
ATOM 2969 O O . SER B 1 208 ? -10.674 0.695 67.432 1.00 27.40 512 SER B O 1
ATOM 2972 N N . HIS B 1 209 ? -9.187 -0.267 68.822 1.00 30.08 513 HIS B N 1
ATOM 2973 C CA A HIS B 1 209 ? -9.958 -1.494 68.985 0.51 31.85 513 HIS B CA 1
ATOM 2974 C CA B HIS B 1 209 ? -9.962 -1.490 68.983 0.49 31.80 513 HIS B CA 1
ATOM 2975 C C . HIS B 1 209 ? -11.204 -1.245 69.830 1.00 32.37 513 HIS B C 1
ATOM 2976 O O . HIS B 1 209 ? -12.269 -1.803 69.561 1.00 34.99 513 HIS B O 1
ATOM 2989 N N . ILE B 1 210 ? -11.064 -0.406 70.853 1.00 28.89 514 ILE B N 1
ATOM 2990 C CA . ILE B 1 210 ? -12.191 -0.050 71.708 1.00 27.82 514 ILE B CA 1
ATOM 2991 C C . ILE B 1 210 ? -13.264 0.661 70.889 1.00 29.52 514 ILE B C 1
ATOM 2992 O O . ILE B 1 210 ? -14.458 0.403 71.052 1.00 32.86 514 ILE B O 1
ATOM 2997 N N . ARG B 1 211 ? -12.830 1.541 69.993 1.00 28.91 515 ARG B N 1
ATOM 2998 C CA . ARG B 1 211 ? -13.744 2.214 69.079 1.00 30.25 515 ARG B CA 1
ATOM 2999 C C . ARG B 1 211 ? -14.454 1.190 68.201 1.00 30.81 515 ARG B C 1
ATOM 3000 O O . ARG B 1 211 ? -15.661 1.276 67.977 1.00 32.16 515 ARG B O 1
ATOM 3008 N N . HIS B 1 212 ? -13.689 0.217 67.715 1.00 31.38 516 HIS B N 1
ATOM 3009 C CA . HIS B 1 212 ? -14.218 -0.854 66.876 1.00 32.47 516 HIS B CA 1
ATOM 3010 C C . HIS B 1 212 ? -15.292 -1.655 67.604 1.00 35.74 516 HIS B C 1
ATOM 3011 O O . HIS B 1 212 ? -16.378 -1.884 67.070 1.00 39.31 516 HIS B O 1
ATOM 3018 N N . MET B 1 213 ? -14.979 -2.077 68.825 1.00 33.61 517 MET B N 1
ATOM 3019 C CA . MET B 1 213 ? -15.913 -2.845 69.643 1.00 35.80 517 MET B CA 1
ATOM 3020 C C . MET B 1 213 ? -17.199 -2.067 69.899 1.00 35.18 517 MET B C 1
ATOM 3021 O O . MET B 1 213 ? -18.290 -2.638 69.916 1.00 32.93 517 MET B O 1
ATOM 3026 N N . SER B 1 214 ? -17.060 -0.760 70.099 1.00 34.49 518 SER B N 1
ATOM 3027 C CA . SER B 1 214 ? -18.203 0.109 70.345 1.00 34.77 518 SER B CA 1
ATOM 3028 C C . SER B 1 214 ? -19.112 0.174 69.126 1.00 37.39 518 SER B C 1
ATOM 3029 O O . SER B 1 214 ? -20.335 0.122 69.250 1.00 40.48 518 SER B O 1
ATOM 3032 N N . ASN B 1 215 ? -18.504 0.297 67.950 1.00 36.99 519 ASN B N 1
ATOM 3033 C CA . ASN B 1 215 ? -19.257 0.361 66.705 1.00 36.93 519 ASN B CA 1
ATOM 3034 C C . ASN B 1 215 ? -19.997 -0.943 66.447 1.00 38.24 519 ASN B C 1
ATOM 3035 O O . ASN B 1 215 ? -21.155 -0.940 66.034 1.00 37.17 519 ASN B O 1
ATOM 3040 N N . LYS B 1 216 ? -19.317 -2.056 66.709 1.00 42.09 520 LYS B N 1
ATOM 3041 C CA . LYS B 1 216 ? -19.904 -3.382 66.550 1.00 47.42 520 LYS B CA 1
ATOM 3042 C C . LYS B 1 216 ? -20.997 -3.622 67.585 1.00 47.04 520 LYS B C 1
ATOM 3043 O O . LYS B 1 216 ? -22.001 -4.271 67.299 1.00 51.29 520 LYS B O 1
ATOM 3049 N N . GLY B 1 217 ? -20.794 -3.101 68.790 1.00 44.45 521 GLY B N 1
ATOM 3050 C CA . GLY B 1 217 ? -21.788 -3.202 69.843 1.00 44.14 521 GLY B CA 1
ATOM 3051 C C . GLY B 1 217 ? -23.032 -2.369 69.588 1.00 44.44 521 GLY B C 1
ATOM 3052 O O . GLY B 1 217 ? -24.153 -2.823 69.819 1.00 48.55 521 GLY B O 1
ATOM 3053 N N . MET B 1 218 ? -22.827 -1.143 69.113 1.00 40.35 522 MET B N 1
ATOM 3054 C CA . MET B 1 218 ? -23.919 -0.209 68.835 1.00 45.19 522 MET B CA 1
ATOM 3055 C C . MET B 1 218 ? -24.894 -0.658 67.747 1.00 51.99 522 MET B C 1
ATOM 3056 O O . MET B 1 218 ? -26.095 -0.406 67.843 1.00 55.00 522 MET B O 1
ATOM 3061 N N . GLU B 1 219 ? -24.385 -1.319 66.716 1.00 49.59 523 GLU B N 1
ATOM 3062 C CA . GLU B 1 219 ? -25.236 -1.779 65.625 1.00 56.77 523 GLU B CA 1
ATOM 3063 C C . GLU B 1 219 ? -26.082 -2.938 66.139 1.00 58.52 523 GLU B C 1
ATOM 3064 O O . GLU B 1 219 ? -27.197 -3.176 65.682 1.00 62.44 523 GLU B O 1
ATOM 3070 N N . HIS B 1 220 ? -25.520 -3.664 67.096 1.00 58.46 524 HIS B N 1
ATOM 3071 C CA . HIS B 1 220 ? -26.197 -4.776 67.747 1.00 62.21 524 HIS B CA 1
ATOM 3072 C C . HIS B 1 220 ? -27.262 -4.324 68.738 1.00 63.90 524 HIS B C 1
ATOM 3073 O O . HIS B 1 220 ? -28.271 -5.003 68.937 1.00 69.90 524 HIS B O 1
ATOM 3080 N N . LEU B 1 221 ? -27.020 -3.183 69.368 1.00 60.87 525 LEU B N 1
ATOM 3081 C CA . LEU B 1 221 ? -27.977 -2.608 70.299 1.00 61.43 525 LEU B CA 1
ATOM 3082 C C . LEU B 1 221 ? -29.195 -2.042 69.570 1.00 64.51 525 LEU B C 1
ATOM 3083 O O . LEU B 1 221 ? -30.320 -2.159 70.052 1.00 68.86 525 LEU B O 1
ATOM 3088 N N . TYR B 1 222 ? -28.966 -1.431 68.409 1.00 63.54 526 TYR B N 1
ATOM 3089 C CA . TYR B 1 222 ? -30.052 -0.857 67.615 1.00 64.75 526 TYR B CA 1
ATOM 3090 C C . TYR B 1 222 ? -30.828 -1.948 66.882 1.00 69.02 526 TYR B C 1
ATOM 3091 O O . TYR B 1 222 ? -31.914 -1.711 66.350 1.00 71.89 526 TYR B O 1
ATOM 3093 N N . SER B 1 223 ? -30.252 -3.144 66.856 1.00 67.58 527 SER B N 1
ATOM 3094 C CA . SER B 1 223 ? -30.885 -4.303 66.243 1.00 71.48 527 SER B CA 1
ATOM 3095 C C . SER B 1 223 ? -31.984 -4.828 67.158 1.00 75.18 527 SER B C 1
ATOM 3096 O O . SER B 1 223 ? -33.084 -5.152 66.708 1.00 78.88 527 SER B O 1
ATOM 3099 N N . MET B 1 224 ? -31.672 -4.906 68.447 1.00 73.32 528 MET B N 1
ATOM 3100 C CA . MET B 1 224 ? -32.594 -5.443 69.438 1.00 76.81 528 MET B CA 1
ATOM 3101 C C . MET B 1 224 ? -33.566 -4.378 69.933 1.00 77.12 528 MET B C 1
ATOM 3102 O O . MET B 1 224 ? -34.624 -4.697 70.476 1.00 82.10 528 MET B O 1
ATOM 3107 N N . LYS B 1 225 ? -33.206 -3.113 69.739 1.00 75.35 529 LYS B N 1
ATOM 3108 C CA . LYS B 1 225 ? -34.061 -2.006 70.153 1.00 74.46 529 LYS B CA 1
ATOM 3109 C C . LYS B 1 225 ? -34.194 -0.960 69.051 1.00 76.82 529 LYS B C 1
ATOM 3110 O O . LYS B 1 225 ? -34.682 0.145 69.289 1.00 76.42 529 LYS B O 1
ATOM 3112 N N . PRO B 1 231 ? -36.823 -3.660 76.418 1.00 65.27 535 PRO B N 1
ATOM 3113 C CA . PRO B 1 231 ? -37.338 -2.329 76.757 1.00 63.76 535 PRO B CA 1
ATOM 3114 C C . PRO B 1 231 ? -36.262 -1.427 77.353 1.00 63.29 535 PRO B C 1
ATOM 3115 O O . PRO B 1 231 ? -36.033 -1.459 78.563 1.00 65.51 535 PRO B O 1
ATOM 3117 N N . LEU B 1 232 ? -35.609 -0.634 76.510 1.00 63.78 536 LEU B N 1
ATOM 3118 C CA . LEU B 1 232 ? -34.564 0.268 76.977 1.00 58.18 536 LEU B CA 1
ATOM 3119 C C . LEU B 1 232 ? -35.166 1.485 77.662 1.00 55.97 536 LEU B C 1
ATOM 3120 O O . LEU B 1 232 ? -36.308 1.856 77.395 1.00 58.07 536 LEU B O 1
ATOM 3125 N N . SER B 1 233 ? -34.393 2.109 78.544 1.00 57.03 537 SER B N 1
ATOM 3126 C CA . SER B 1 233 ? -34.851 3.310 79.227 1.00 54.90 537 SER B CA 1
ATOM 3127 C C . SER B 1 233 ? -34.782 4.508 78.293 1.00 54.87 537 SER B C 1
ATOM 3128 O O . SER B 1 233 ? -34.402 4.379 77.130 1.00 53.93 537 SER B O 1
ATOM 3131 N N . ASP B 1 234 ? -35.139 5.677 78.813 1.00 56.07 538 ASP B N 1
ATOM 3132 C CA . ASP B 1 234 ? -35.117 6.900 78.024 1.00 58.49 538 ASP B CA 1
ATOM 3133 C C . ASP B 1 234 ? -33.674 7.292 77.742 1.00 57.98 538 ASP B C 1
ATOM 3134 O O . ASP B 1 234 ? -33.309 7.578 76.603 1.00 60.34 538 ASP B O 1
ATOM 3139 N N . LEU B 1 235 ? -32.861 7.306 78.794 1.00 55.78 539 LEU B N 1
ATOM 3140 C CA . LEU B 1 235 ? -31.468 7.713 78.687 1.00 54.81 539 LEU B CA 1
ATOM 3141 C C . LEU B 1 235 ? -30.687 6.830 77.725 1.00 55.25 539 LEU B C 1
ATOM 3142 O O . LEU B 1 235 ? -29.951 7.324 76.873 1.00 55.37 539 LEU B O 1
ATOM 3147 N N . LEU B 1 236 ? -30.863 5.522 77.859 1.00 53.71 540 LEU B N 1
ATOM 3148 C CA . LEU B 1 236 ? -30.106 4.576 77.055 1.00 54.21 540 LEU B CA 1
ATOM 3149 C C . LEU B 1 236 ? -30.594 4.551 75.609 1.00 57.08 540 LEU B C 1
ATOM 3150 O O . LEU B 1 236 ? -29.844 4.202 74.698 1.00 57.32 540 LEU B O 1
ATOM 3155 N N . LEU B 1 237 ? -31.851 4.932 75.402 1.00 57.20 541 LEU B N 1
ATOM 3156 C CA . LEU B 1 237 ? -32.403 5.045 74.057 1.00 60.69 541 LEU B CA 1
ATOM 3157 C C . LEU B 1 237 ? -31.894 6.295 73.344 1.00 62.85 541 LEU B C 1
ATOM 3158 O O . LEU B 1 237 ? -31.552 6.251 72.162 1.00 65.42 541 LEU B O 1
ATOM 3163 N N . GLU B 1 238 ? -31.851 7.408 74.072 1.00 62.48 542 GLU B N 1
ATOM 3164 C CA . GLU B 1 238 ? -31.390 8.680 73.521 1.00 64.60 542 GLU B CA 1
ATOM 3165 C C . GLU B 1 238 ? -29.913 8.633 73.155 1.00 64.43 542 GLU B C 1
ATOM 3166 O O . GLU B 1 238 ? -29.458 9.370 72.281 1.00 66.75 542 GLU B O 1
ATOM 3172 N N . MET B 1 239 ? -29.168 7.766 73.833 1.00 59.66 543 MET B N 1
ATOM 3173 C CA . MET B 1 239 ? -27.763 7.553 73.517 1.00 59.77 543 MET B CA 1
ATOM 3174 C C . MET B 1 239 ? -27.641 6.859 72.166 1.00 65.31 543 MET B C 1
ATOM 3175 O O . MET B 1 239 ? -26.746 7.162 71.379 1.00 65.35 543 MET B O 1
ATOM 3180 N N . LEU B 1 240 ? -28.552 5.930 71.899 1.00 62.07 544 LEU B N 1
ATOM 3181 C CA . LEU B 1 240 ? -28.507 5.150 70.665 1.00 67.86 544 LEU B CA 1
ATOM 3182 C C . LEU B 1 240 ? -28.859 5.912 69.379 1.00 75.72 544 LEU B C 1
ATOM 3183 O O . LEU B 1 240 ? -28.272 5.641 68.336 1.00 76.23 544 LEU B O 1
ATOM 3188 N N . ASP B 1 241 ? -29.804 6.850 69.442 1.00 73.90 545 ASP B N 1
ATOM 3189 C CA . ASP B 1 241 ? -30.239 7.563 68.236 1.00 78.55 545 ASP B CA 1
ATOM 3190 C C . ASP B 1 241 ? -29.134 8.565 67.874 1.00 75.24 545 ASP B C 1
ATOM 3191 O O . ASP B 1 241 ? -28.931 8.896 66.698 1.00 77.97 545 ASP B O 1
ATOM 3193 N N . ALA B 1 242 ? -28.363 8.975 68.877 1.00 75.73 546 ALA B N 1
ATOM 3194 C CA . ALA B 1 242 ? -27.195 9.813 68.650 1.00 72.12 546 ALA B CA 1
ATOM 3195 C C . ALA B 1 242 ? -26.262 9.135 67.656 1.00 69.28 546 ALA B C 1
ATOM 3196 O O . ALA B 1 242 ? -25.562 9.800 66.891 1.00 69.90 546 ALA B O 1
ATOM 3198 N N . HIS B 1 243 ? -26.266 7.806 67.682 1.00 68.74 547 HIS B N 1
ATOM 3199 C CA . HIS B 1 243 ? -25.515 7.015 66.729 1.00 66.98 547 HIS B CA 1
ATOM 3200 C C . HIS B 1 243 ? -26.427 6.589 65.581 1.00 69.42 547 HIS B C 1
ATOM 3201 O O . HIS B 1 243 ? -26.079 5.711 64.790 1.00 69.76 547 HIS B O 1
ATOM 3208 N N . LYS C 2 2 ? -10.188 -16.542 50.371 1.00 104.63 688 LYS C N 1
ATOM 3209 C CA . LYS C 2 2 ? -10.552 -17.045 49.053 1.00 105.39 688 LYS C CA 1
ATOM 3210 C C . LYS C 2 2 ? -9.594 -16.528 47.998 1.00 102.96 688 LYS C C 1
ATOM 3211 O O . LYS C 2 2 ? -8.479 -17.038 47.852 1.00 104.21 688 LYS C O 1
ATOM 3213 N N . ILE C 2 3 ? -10.059 -15.533 47.248 1.00 104.20 689 ILE C N 1
ATOM 3214 C CA . ILE C 2 3 ? -9.234 -14.804 46.291 1.00 104.50 689 ILE C CA 1
ATOM 3215 C C . ILE C 2 3 ? -7.915 -14.335 46.905 1.00 104.56 689 ILE C C 1
ATOM 3216 O O . ILE C 2 3 ? -6.847 -14.556 46.340 1.00 102.90 689 ILE C O 1
ATOM 3221 N N . LEU C 2 4 ? -8.003 -13.674 48.055 1.00 95.48 690 LEU C N 1
ATOM 3222 C CA . LEU C 2 4 ? -6.846 -13.007 48.643 1.00 97.87 690 LEU C CA 1
ATOM 3223 C C . LEU C 2 4 ? -5.622 -13.926 48.868 1.00 105.66 690 LEU C C 1
ATOM 3224 O O . LEU C 2 4 ? -4.494 -13.500 48.595 1.00 108.94 690 LEU C O 1
ATOM 3229 N N . HIS C 2 5 ? -5.829 -15.188 49.257 1.00 100.29 691 HIS C N 1
ATOM 3230 C CA . HIS C 2 5 ? -4.701 -16.100 49.480 1.00 104.96 691 HIS C CA 1
ATOM 3231 C C . HIS C 2 5 ? -4.076 -16.565 48.184 1.00 105.07 691 HIS C C 1
ATOM 3232 O O . HIS C 2 5 ? -3.010 -17.185 48.180 1.00 107.56 691 HIS C O 1
ATOM 3239 N N . ARG C 2 6 ? -4.740 -16.259 47.081 1.00 112.55 692 ARG C N 1
ATOM 3240 C CA . ARG C 2 6 ? -4.138 -16.492 45.786 1.00 109.20 692 ARG C CA 1
ATOM 3241 C C . ARG C 2 6 ? -3.212 -15.346 45.359 1.00 102.36 692 ARG C C 1
ATOM 3242 O O . ARG C 2 6 ? -2.040 -15.590 45.071 1.00 103.93 692 ARG C O 1
ATOM 3244 N N . LEU C 2 7 ? -3.722 -14.112 45.316 1.00 105.75 693 LEU C N 1
ATOM 3245 C CA . LEU C 2 7 ? -2.899 -12.962 44.910 1.00 100.50 693 LEU C CA 1
ATOM 3246 C C . LEU C 2 7 ? -1.646 -12.740 45.757 1.00 104.58 693 LEU C C 1
ATOM 3247 O O . LEU C 2 7 ? -0.587 -12.400 45.228 1.00 105.85 693 LEU C O 1
ATOM 3252 N N . LEU C 2 8 ? -1.769 -12.893 47.071 1.00 102.09 694 LEU C N 1
ATOM 3253 C CA . LEU C 2 8 ? -0.628 -12.636 47.937 1.00 106.28 694 LEU C CA 1
ATOM 3254 C C . LEU C 2 8 ? 0.377 -13.762 47.942 1.00 114.01 694 LEU C C 1
ATOM 3255 O O . LEU C 2 8 ? 1.520 -13.574 48.368 1.00 117.90 694 LEU C O 1
ATOM 3260 N N . GLN C 2 9 ? -0.022 -14.924 47.442 1.00 107.08 695 GLN C N 1
ATOM 3261 C CA . GLN C 2 9 ? 0.891 -16.052 47.472 1.00 112.46 695 GLN C CA 1
ATOM 3262 C C . GLN C 2 9 ? 1.991 -15.950 46.426 1.00 115.24 695 GLN C C 1
ATOM 3263 O O . GLN C 2 9 ? 3.060 -16.540 46.591 1.00 118.66 695 GLN C O 1
ATOM 3265 N N . ASP C 2 10 ? 1.767 -15.148 45.389 1.00 111.32 696 ASP C N 1
ATOM 3266 C CA . ASP C 2 10 ? 2.773 -14.962 44.348 1.00 109.17 696 ASP C CA 1
ATOM 3267 C C . ASP C 2 10 ? 2.777 -13.520 43.859 1.00 105.68 696 ASP C C 1
ATOM 3268 O O . ASP C 2 10 ? 1.945 -13.134 43.036 1.00 104.73 696 ASP C O 1
ATOM 3273 N N . HIS D 2 1 ? -36.888 17.502 75.350 1.00 111.40 687 HIS D N 1
ATOM 3274 C CA . HIS D 2 1 ? -35.644 17.874 74.689 1.00 108.83 687 HIS D CA 1
ATOM 3275 C C . HIS D 2 1 ? -34.713 16.662 74.737 1.00 102.92 687 HIS D C 1
ATOM 3276 O O . HIS D 2 1 ? -35.012 15.641 74.123 1.00 103.43 687 HIS D O 1
ATOM 3283 N N . LYS D 2 2 ? -33.594 16.751 75.450 1.00 102.33 688 LYS D N 1
ATOM 3284 C CA . LYS D 2 2 ? -32.883 15.531 75.815 1.00 95.72 688 LYS D CA 1
ATOM 3285 C C . LYS D 2 2 ? -32.682 15.493 77.324 1.00 91.27 688 LYS D C 1
ATOM 3286 O O . LYS D 2 2 ? -32.344 16.499 77.951 1.00 89.27 688 LYS D O 1
ATOM 3292 N N . ILE D 2 3 ? -32.914 14.311 77.886 1.00 87.93 689 ILE D N 1
ATOM 3293 C CA . ILE D 2 3 ? -32.648 14.009 79.287 1.00 84.82 689 ILE D CA 1
ATOM 3294 C C . ILE D 2 3 ? -31.255 14.498 79.702 1.00 80.54 689 ILE D C 1
ATOM 3295 O O . ILE D 2 3 ? -31.109 15.175 80.720 1.00 82.83 689 ILE D O 1
ATOM 3300 N N . LEU D 2 4 ? -30.246 14.154 78.904 1.00 78.85 690 LEU D N 1
ATOM 3301 C CA . LEU D 2 4 ? -28.840 14.432 79.205 1.00 75.77 690 LEU D CA 1
ATOM 3302 C C . LEU D 2 4 ? -28.525 15.890 79.534 1.00 80.39 690 LEU D C 1
ATOM 3303 O O . LEU D 2 4 ? -27.583 16.167 80.271 1.00 77.20 690 LEU D O 1
ATOM 3308 N N . HIS D 2 5 ? -29.306 16.816 78.986 1.00 81.09 691 HIS D N 1
ATOM 3309 C CA . HIS D 2 5 ? -29.070 18.243 79.196 1.00 85.18 691 HIS D CA 1
ATOM 3310 C C . HIS D 2 5 ? -29.459 18.715 80.586 1.00 84.64 691 HIS D C 1
ATOM 3311 O O . HIS D 2 5 ? -29.026 19.776 81.033 1.00 85.80 691 HIS D O 1
ATOM 3318 N N . ARG D 2 6 ? -30.250 17.914 81.286 1.00 87.35 692 ARG D N 1
ATOM 3319 C CA . ARG D 2 6 ? -30.563 18.205 82.678 1.00 88.88 692 ARG D CA 1
ATOM 3320 C C . ARG D 2 6 ? -29.494 17.690 83.640 1.00 83.39 692 ARG D C 1
ATOM 3321 O O . ARG D 2 6 ? -28.985 18.448 84.464 1.00 83.41 692 ARG D O 1
ATOM 3329 N N . LEU D 2 7 ? -29.161 16.405 83.539 1.00 82.52 693 LEU D N 1
ATOM 3330 C CA . LEU D 2 7 ? -28.139 15.808 84.402 1.00 76.73 693 LEU D CA 1
ATOM 3331 C C . LEU D 2 7 ? -26.810 16.566 84.361 1.00 73.72 693 LEU D C 1
ATOM 3332 O O . LEU D 2 7 ? -26.113 16.642 85.369 1.00 71.57 693 LEU D O 1
ATOM 3337 N N . LEU D 2 8 ? -26.460 17.118 83.201 1.00 75.25 694 LEU D N 1
ATOM 3338 C CA . LEU D 2 8 ? -25.163 17.778 83.014 1.00 73.71 694 LEU D CA 1
ATOM 3339 C C . LEU D 2 8 ? -25.012 19.157 83.643 1.00 77.75 694 LEU D C 1
ATOM 3340 O O . LEU D 2 8 ? -23.898 19.668 83.748 1.00 77.17 694 LEU D O 1
ATOM 3345 N N . GLN D 2 9 ? -26.114 19.775 84.040 1.00 76.15 695 GLN D N 1
ATOM 3346 C CA . GLN D 2 9 ? -26.029 21.100 84.638 1.00 81.64 695 GLN D CA 1
ATOM 3347 C C . GLN D 2 9 ? -26.708 21.065 86.017 1.00 83.99 695 GLN D C 1
ATOM 3348 O O . GLN D 2 9 ? -26.751 22.057 86.747 1.00 85.22 695 GLN D O 1
ATOM 3354 N N . ASP D 2 10 ? -27.201 19.884 86.381 1.00 84.23 696 ASP D N 1
ATOM 3355 C CA . ASP D 2 10 ? -27.854 19.676 87.670 1.00 84.99 696 ASP D CA 1
ATOM 3356 C C . ASP D 2 10 ? -27.388 18.375 88.315 1.00 81.55 696 ASP D C 1
ATOM 3357 O O . ASP D 2 10 ? -26.498 18.383 89.170 1.00 79.75 696 ASP D O 1
#

Organism: Homo sapiens (NCBI:txid9606)

CATH classification: 1.10.565.10

Radius of gyration: 21.44 Å; Cα contacts (8 Å, |Δi|>4): 541; chains: 4; bounding box: 55×45×58 Å

B-factor: mean 53.34, std 17.47, range [18.83, 118.66]

InterPro domains:
  IPR000536 Nuclear hormone receptor, ligand-binding domain [PF00104] (337-530)
  IPR000536 Nuclear hormone receptor, ligand-binding domain [PS51843] (311-547)
  IPR000536 Nuclear hormone receptor, ligand-binding domain [SM00430] (348-518)
  IPR001292 Estrogen receptor [PIRSF500101] (1-591)
  IPR001292 Estrogen receptor [PR00543] (6-24)
  IPR001292 Estrogen receptor [PR00543] (26-43)
  IPR001292 Estrogen receptor [PR00543] (45-62)
  IPR001292 Estrogen receptor [PR00543] (70-85)
  IPR001292 Estrogen receptor [PR00543] (97-111)
  IPR001292 Estrogen receptor [PR00543] (115-131)
  IPR001292 Estrogen receptor [PR00543] (132-151)
  IPR001292 Estrogen receptor [PR00543] (153-172)
  IPR001628 Zinc finger, nuclear hormone receptor-type [PF00105] (184-252)
  IPR001628 Zinc finger, nuclear hormone receptor-type [PR00047] (185-201)
  IPR001628 Zinc finger, nuclear hormone receptor-type [PR00047] (201-216)
  IPR001628 Zinc finger, nuclear hormone receptor-type [PR00047] (234-242)
  IPR001628 Zinc finger, nuclear hormone receptor-type [PR00047] (242-250)
  IPR001628 Zinc finger, nuclear hormone receptor-type [PS00031] (185-211)
  IPR001628 Zinc finger, nuclear hormone receptor-type [PS51030] (182-257)
  IPR001628 Zinc finger, nuclear hormone receptor-type [SM00399] (182-253)

Secondary structure (DSSP, 8-state):
--HHHHHHHHHHTPPP------HHHHHHHHHHHHHHHHHHHHHHTSTTTTTS-HHHHHHHHHHHHHHHHHHHHHHHTTTSTTEEEEETTEEEEGGG--HHHHHHHHHHHHHHHHHT--HHHHHHHHHHHHHHTTTT--HHHHHHHHHHHHHHHHHHHHHHTTT--HHHHHHHHHHHHHHHHHHHHHHHHHHHHHTTT--HHHHHHHHT-/--SS-HHHHHHHHHHTPPP-------HHHHHHHHHHHHHHHHHHHHHHHHTSTTSTTS-HHHHHHHHHHHHHHHHHHHHHHHTTTSTTEEEEETTEEEESGGGTT--HHHHHHHHHHHHHHHHTT--HHHHHHHHHHHHHHTTGGG--HHHHHHHHHHHHHHHHHHHTT--HHHHHHHHHHHHHHHHHHHHHHHHHHHHHHHH----HHHHHHHHT-/--HHHHTT-/--THHHHTT-

Solvent-accessible surface area: 18242 Å² total; per-residue (Å²): 136,93,39,123,35,11,13,66,35,1,75,69,4,62,42,75,94,28,131,15,119,126,103,40,82,42,60,42,48,75,5,18,29,85,30,0,74,69,6,1,78,6,0,50,138,1,32,14,0,81,105,11,82,64,68,51,17,10,68,4,0,37,18,0,2,16,3,10,20,16,0,12,10,0,74,40,0,18,144,73,94,47,12,10,21,30,0,64,82,21,84,37,42,124,96,101,66,86,60,63,30,15,53,24,9,26,36,4,1,43,36,0,82,136,15,102,6,89,18,59,7,4,3,0,0,7,0,2,3,0,0,15,3,4,36,26,90,126,89,37,31,63,61,10,26,57,15,6,27,37,2,3,39,3,0,15,37,44,4,50,95,78,68,53,75,76,100,88,7,8,28,35,0,2,38,0,0,10,7,3,2,15,0,6,15,2,2,11,53,4,8,80,79,48,68,79,86,116,87,67,15,12,56,22,0,44,90,53,58,41,82,109,51,73,25,83,91,2,11,66,32,1,79,98,6,60,44,78,93,30,127,12,123,101,65,46,84,51,18,41,37,52,35,22,74,5,18,33,83,31,0,61,70,8,2,79,6,0,36,131,2,19,6,0,90,87,19,84,70,66,39,13,2,52,0,0,24,16,0,2,17,2,8,21,14,0,10,11,0,71,39,0,10,130,63,84,48,76,0,17,21,0,63,78,22,69,12,41,46,93,41,4,73,50,43,40,43,77,19,15,87,21,5,22,32,1,1,47,34,0,76,125,16,97,4,87,21,62,7,6,3,0,0,7,0,3,3,0,1,6,1,0,19,25,46,122,119,72,5,44,36,1,6,26,53,3,4,38,1,0,24,50,20,2,50,133,74,71,50,73,98,92,88,9,12,26,33,0,1,36,0,1,8,15,3,2,6,0,4,16,0,3,13,38,7,13,64,76,33,64,91,117,66,150,41,43,108,8,4,82,60,2,15,92,50,57,105,59,0,83,60,70,21,71,152,200,81,48,4,27,159,35,19,144,111

Nearest PDB structures (foldseek):
  6d0f-assembly1_B  TM=1.005E+00  e=1.407E-31  Homo sapiens
  5dmc-assembly1_A  TM=9.981E-01  e=6.644E-29  Homo sapiens
  5dxp-assembly1_B  TM=9.817E-01  e=4.620E-28  Homo sapiens
  5dxq-assembly1_B  TM=9.914E-01  e=7.324E-27  Homo sapiens
  6zoq-assembly1_A  TM=9.125E-01  e=5.751E-25  Homo sapiens

Sequence (445 aa):
LTADQMVSALLDAEPPILYSEASMMGLLTNLADRELVHMINWAKRVPGFVDLTLHDQVHLLECAWLEILMIGLVWRSMEHPGKLLFAPNLLLDRNQGMVEIFDMLLATSSRFRMMNLQGEEFVCLKSIILLNSGVYTLEEKDHIHRVLDKITDTLIHLMAKAGLTLQQQHQRLAQLLLILSHIRHMSNKGMEHLYSMKSDLLLEMLDAHALSLTADQMVSALLDAEPPILYSEFSEASMMGLLTNLADRELVHMINWAKRVPGFVDLTLHDQVHLLECAWLEILMIGLVWRSMEHPGKLLFAPNLLLDRNQGKCVMVEIFDMLLATSSRFRMMNLQGEEFVCLKSIILLNSGVYTFDHIHRVLDKITDTLIHLMAKAGLTLQQQHQRLAQLLLILSHHIRHMSNKGMEHLYSMKPLSDLLLEMLDAHKILHRLLQDHKILHRLLQD